Protein AF-A0A8J3DD24-F1 (afdb_monomer_lite)

Foldseek 3Di:
DDDPPDPDADPDQADEDEDADAEDPPPHEHDDAHEHEHEYEYDQDYEDAYHYEYEEYEYEYQEEEYENYADEYPDYEYEYEHAEEYEFEWHDDPNATESEAYQDQEEYEYYYNYEHEYADAEYEHEAAAHEYEYAEEYEDPRYQEYEYEHAYEYAYNYAYEAVNYEYEYAYCYEYEYEDAYPEYAEYEYDHCYAYEYDEPHAPAYAHEYEYYLYEYEAQEEYEYCEYEFAANYEYEFEYQYHHVAAYEDHNYEYEYPEEQNHPAYEYACNFEEDEDQQYEYEYEEYEADFAYEYEPHPDPAAYEYEYNAYDHYDPPHAYEYEQQHFNYEYEHAPADPRVVVRYAYYHDPPDPDDGDYFYYYNNDGDDPPPGPDDPDRPPGPSPDPPPPPVVNVVVVVVVVVVVVVVVVVVVVVVVPPPPPDD

Organism: NCBI:txid424488

Sequence (422 aa):
MISLIGLSTLHAEDFYWKGTSTNINAASSWVGNNKPDFTGSAAENDVWNFNVTGSSPNISSPNIRLAGFYFQPNSGAFNISGNSPLDVYGFTVGSTTYAIYNNTANTQTFSTNGAVKFHGSALTFETGTGKLLFSASTDFTQVQQMVFTGQGNTEFTGNVNVNSVRWQFSNSGVNDVRVAFNSAEELIIDGGSTTTFHQNTSVNNSGTLVTNFSVAHFNSTFNSNKLTVDYGAKVYIGGNASHNGGIDLKCGTLLLKSSNVIGNHNLNAMGGIFNLQGFSEGLNNLSLSVNSMVDFGSGAGANSLNFQGAGAFASGKMLTVMNWTSGDSFQVLNISNSKAQQVRFYGDYGVQGVGFYQAQLNGNTLTPGNFLYATAPDMINCVPVPVPEPSTYIMGGALMIALTCFEWRRRRAQKSSPNVGA

Radius of gyration: 28.45 Å; chains: 1; bounding box: 73×73×81 Å

pLDDT: mean 70.01, std 17.4, range [23.3, 96.75]

Structure (mmCIF, N/CA/C/O backbone):
data_AF-A0A8J3DD24-F1
#
_entry.id   AF-A0A8J3DD24-F1
#
loop_
_atom_site.group_PDB
_atom_site.id
_atom_site.type_symbol
_atom_site.label_atom_id
_atom_site.label_alt_id
_atom_site.label_comp_id
_atom_site.label_asym_id
_atom_site.label_entity_id
_atom_site.label_seq_id
_atom_site.pdbx_PDB_ins_code
_atom_site.Cartn_x
_atom_site.Cartn_y
_atom_site.Cartn_z
_atom_site.occupancy
_atom_site.B_iso_or_equiv
_atom_site.auth_seq_id
_atom_site.auth_comp_id
_atom_site.auth_asym_id
_atom_site.auth_atom_id
_atom_site.pdbx_PDB_model_num
ATOM 1 N N . MET A 1 1 ? 35.863 3.424 -43.444 1.00 28.20 1 MET A N 1
ATOM 2 C CA . MET A 1 1 ? 34.942 4.482 -42.984 1.00 28.20 1 MET A CA 1
ATOM 3 C C . MET A 1 1 ? 34.020 4.804 -44.154 1.00 28.20 1 MET A C 1
ATOM 5 O O . MET A 1 1 ? 34.419 5.544 -45.038 1.00 28.20 1 MET A O 1
ATOM 9 N N . ILE A 1 2 ? 32.861 4.145 -44.247 1.00 23.83 2 ILE A N 1
ATOM 10 C CA . ILE A 1 2 ? 31.839 4.492 -45.246 1.00 23.83 2 ILE A CA 1
ATOM 11 C C . ILE A 1 2 ? 30.869 5.420 -44.524 1.00 23.83 2 ILE A C 1
ATOM 13 O O . ILE A 1 2 ? 30.105 4.982 -43.672 1.00 23.83 2 ILE A O 1
ATOM 17 N N . SER A 1 3 ? 30.979 6.714 -44.803 1.00 23.30 3 SER A N 1
ATOM 18 C CA . SER A 1 3 ? 30.037 7.718 -44.328 1.00 23.30 3 SER A CA 1
ATOM 19 C C . SER A 1 3 ? 28.912 7.811 -45.357 1.00 23.30 3 SER A C 1
ATOM 21 O O . SER A 1 3 ? 29.078 8.462 -46.387 1.00 23.30 3 SER A O 1
ATOM 23 N N . LEU A 1 4 ? 27.794 7.116 -45.131 1.00 28.61 4 LEU A N 1
ATOM 24 C CA . LEU A 1 4 ? 26.551 7.430 -45.837 1.00 28.61 4 LEU A CA 1
ATOM 25 C C . LEU A 1 4 ? 25.877 8.583 -45.082 1.00 28.61 4 LEU A C 1
ATOM 27 O O . LEU A 1 4 ? 25.061 8.370 -44.191 1.00 28.61 4 LEU A O 1
ATOM 31 N N . ILE A 1 5 ? 26.250 9.818 -45.415 1.00 30.28 5 ILE A N 1
ATOM 32 C CA . ILE A 1 5 ? 25.473 11.000 -45.031 1.00 30.28 5 ILE A CA 1
ATOM 33 C C . ILE A 1 5 ? 24.480 11.240 -46.164 1.00 30.28 5 ILE A C 1
ATOM 35 O O . ILE A 1 5 ? 24.806 11.833 -47.188 1.00 30.28 5 ILE A O 1
ATOM 39 N N . GLY A 1 6 ? 23.270 10.726 -45.977 1.00 28.69 6 GLY A N 1
ATOM 40 C CA . GLY A 1 6 ? 22.125 10.982 -46.835 1.00 28.69 6 GLY A CA 1
ATOM 41 C C . GLY A 1 6 ? 20.849 10.814 -46.022 1.00 28.69 6 GLY A C 1
ATOM 42 O O . GLY A 1 6 ? 20.483 9.697 -45.672 1.00 28.69 6 GLY A O 1
ATOM 43 N N . LEU A 1 7 ? 20.179 11.926 -45.709 1.00 34.03 7 LEU A N 1
ATOM 44 C CA . LEU A 1 7 ? 18.786 11.936 -45.261 1.00 34.03 7 LEU A CA 1
ATOM 45 C C . LEU A 1 7 ? 17.915 11.525 -46.455 1.00 34.03 7 LEU A C 1
ATOM 47 O O . LEU A 1 7 ? 17.407 12.372 -47.185 1.00 34.03 7 LEU A O 1
ATOM 51 N N . SER A 1 8 ? 17.789 10.225 -46.697 1.00 33.66 8 SER A N 1
ATOM 52 C CA . SER A 1 8 ? 16.808 9.683 -47.633 1.00 33.66 8 SER A CA 1
ATOM 53 C C . SER A 1 8 ? 15.852 8.779 -46.877 1.00 33.66 8 SER A C 1
ATOM 55 O O . SER A 1 8 ? 16.279 7.794 -46.275 1.00 33.66 8 SER A O 1
ATOM 57 N N . THR A 1 9 ? 14.562 9.100 -46.930 1.00 38.00 9 THR A N 1
ATOM 58 C CA . THR A 1 9 ? 13.482 8.174 -46.591 1.00 38.00 9 THR A CA 1
ATOM 59 C C . THR A 1 9 ? 13.621 6.963 -47.515 1.00 38.00 9 THR A C 1
ATOM 61 O O . THR A 1 9 ? 13.374 7.057 -48.717 1.00 38.00 9 THR A O 1
ATOM 64 N N . LEU A 1 10 ? 14.119 5.847 -46.988 1.00 39.31 10 LEU A N 1
ATOM 65 C CA . LEU A 1 10 ? 14.280 4.608 -47.744 1.00 39.31 10 LEU A CA 1
ATOM 66 C C . LEU A 1 10 ? 12.926 3.896 -47.793 1.00 39.31 10 LEU A C 1
ATOM 68 O O . LEU A 1 10 ? 12.526 3.246 -46.832 1.00 39.31 10 LEU A O 1
ATOM 72 N N . HIS A 1 11 ? 12.225 4.021 -48.919 1.00 36.75 11 HIS A N 1
ATOM 73 C CA . HIS A 1 11 ? 11.136 3.114 -49.270 1.00 36.75 11 HIS A CA 1
ATOM 74 C C . HIS A 1 11 ? 11.765 1.852 -49.867 1.00 36.75 11 HIS A C 1
ATOM 76 O O . HIS A 1 11 ? 12.239 1.878 -51.001 1.00 36.75 11 HIS A O 1
ATOM 82 N N . ALA A 1 12 ? 11.839 0.770 -49.096 1.00 39.16 12 ALA A N 1
ATOM 83 C CA . ALA A 1 12 ? 12.366 -0.503 -49.574 1.00 39.16 12 ALA A CA 1
ATOM 84 C C . ALA A 1 12 ? 11.510 -1.650 -49.044 1.00 39.16 12 ALA A C 1
ATOM 86 O O . ALA A 1 12 ? 11.235 -1.719 -47.846 1.00 39.16 12 ALA A O 1
ATOM 87 N N . GLU A 1 13 ? 11.100 -2.534 -49.950 1.00 32.44 13 GLU A N 1
ATOM 88 C CA . GLU A 1 13 ? 10.242 -3.667 -49.622 1.00 32.44 13 GLU A CA 1
ATOM 89 C C . GLU A 1 13 ? 10.985 -4.815 -48.928 1.00 32.44 13 GLU A C 1
ATOM 91 O O . GLU A 1 13 ? 10.313 -5.578 -48.270 1.00 32.44 13 GLU A O 1
ATOM 96 N N . ASP A 1 14 ? 12.317 -4.899 -48.917 1.00 38.31 14 ASP A N 1
ATOM 97 C CA . ASP A 1 14 ? 13.055 -5.815 -48.028 1.00 38.31 14 ASP A CA 1
ATOM 98 C C . ASP A 1 14 ? 14.509 -5.333 -47.895 1.00 38.31 14 ASP A C 1
ATOM 100 O O . ASP A 1 14 ? 15.280 -5.369 -48.856 1.00 38.31 14 ASP A O 1
ATOM 104 N N . PHE A 1 15 ? 14.909 -4.847 -46.715 1.00 40.25 15 PHE A N 1
ATOM 105 C CA . PHE A 1 15 ? 16.294 -4.445 -46.441 1.00 40.25 15 PHE A CA 1
ATOM 106 C C . PHE A 1 15 ? 16.954 -5.464 -45.509 1.00 40.25 15 PHE A C 1
ATOM 108 O O . PHE A 1 15 ? 16.653 -5.509 -44.319 1.00 40.25 15 PHE A O 1
ATOM 115 N N . TYR A 1 16 ? 17.869 -6.270 -46.050 1.00 37.59 16 TYR A N 1
ATOM 116 C CA . TYR A 1 16 ? 18.683 -7.219 -45.289 1.00 37.59 16 TYR A CA 1
ATOM 117 C C . TYR A 1 16 ? 20.117 -6.687 -45.180 1.00 37.59 16 TYR A C 1
ATOM 119 O O . TYR A 1 16 ? 20.853 -6.663 -46.169 1.00 37.59 16 TYR A O 1
ATOM 127 N N . TRP A 1 17 ? 20.529 -6.244 -43.988 1.00 42.97 17 TRP A N 1
ATOM 128 C CA . TRP A 1 17 ? 21.907 -5.811 -43.735 1.00 42.97 17 TRP A CA 1
ATOM 129 C C . TRP A 1 17 ? 22.674 -6.879 -42.958 1.00 42.97 17 TRP A C 1
ATOM 131 O O . TRP A 1 17 ? 22.279 -7.257 -41.858 1.00 42.97 17 TRP A O 1
ATOM 141 N N . LYS A 1 18 ? 23.796 -7.338 -43.523 1.00 36.56 18 LYS A N 1
ATOM 142 C CA . LYS A 1 18 ? 24.740 -8.268 -42.893 1.00 36.56 18 LYS A CA 1
ATOM 143 C C . LYS A 1 18 ? 26.146 -7.686 -43.032 1.00 36.56 18 LYS A C 1
ATOM 145 O O . LYS A 1 18 ? 26.786 -7.859 -44.065 1.00 36.56 18 LYS A O 1
ATOM 150 N N . GLY A 1 19 ? 26.611 -6.953 -42.022 1.00 38.56 19 GLY A N 1
ATOM 151 C CA . GLY A 1 19 ? 27.946 -6.351 -42.017 1.00 38.56 19 GLY A CA 1
ATOM 152 C C . GLY A 1 19 ? 28.692 -6.555 -40.698 1.00 38.56 19 GLY A C 1
ATOM 153 O O . GLY A 1 19 ? 28.092 -6.774 -39.650 1.00 38.56 19 GLY A O 1
ATOM 154 N N . THR A 1 20 ? 30.023 -6.499 -40.771 1.00 36.97 20 THR A N 1
ATOM 155 C CA . THR A 1 20 ? 30.972 -6.705 -39.658 1.00 36.97 20 THR A CA 1
ATOM 156 C C . THR A 1 20 ? 31.676 -5.402 -39.239 1.00 36.97 20 THR A C 1
ATOM 158 O O . THR A 1 20 ? 32.791 -5.440 -38.722 1.00 36.97 20 THR A O 1
ATOM 161 N N . SER A 1 21 ? 31.105 -4.229 -39.548 1.00 38.44 21 SER A N 1
ATOM 162 C CA . SER A 1 21 ? 31.790 -2.940 -39.369 1.00 38.44 21 SER A CA 1
ATOM 163 C C . SER A 1 21 ? 31.543 -2.304 -38.002 1.00 38.44 21 SER A C 1
ATOM 165 O O . SER A 1 21 ? 30.398 -2.090 -37.618 1.00 38.44 21 SER A O 1
ATOM 167 N N . THR A 1 22 ? 32.635 -1.887 -37.367 1.00 35.34 22 THR A N 1
ATOM 168 C CA . THR A 1 22 ? 32.770 -1.387 -35.990 1.00 35.34 22 THR A CA 1
ATOM 169 C C . THR A 1 22 ? 32.316 0.061 -35.750 1.00 35.34 22 THR A C 1
ATOM 171 O O . THR A 1 22 ? 32.959 0.767 -34.981 1.00 35.34 22 THR A O 1
ATOM 174 N N . ASN A 1 23 ? 31.301 0.552 -36.473 1.00 34.84 23 ASN A N 1
ATOM 175 C CA . ASN A 1 23 ? 30.596 1.817 -36.197 1.00 34.84 23 ASN A CA 1
ATOM 176 C C . ASN A 1 23 ? 29.505 2.040 -37.258 1.00 34.84 23 ASN A C 1
ATOM 178 O O . ASN A 1 23 ? 29.805 2.479 -38.372 1.00 34.84 23 ASN A O 1
ATOM 182 N N . ILE A 1 24 ? 28.239 1.786 -36.921 1.00 39.25 24 ILE A N 1
ATOM 183 C CA . ILE A 1 24 ? 27.094 2.181 -37.752 1.00 39.25 24 ILE A CA 1
ATOM 184 C C . ILE A 1 24 ? 26.424 3.392 -37.100 1.00 39.25 24 ILE A C 1
ATOM 186 O O . ILE A 1 24 ? 25.471 3.262 -36.343 1.00 39.25 24 ILE A O 1
ATOM 190 N N . ASN A 1 25 ? 26.888 4.596 -37.434 1.00 35.34 25 ASN A N 1
ATOM 191 C CA . ASN A 1 25 ? 26.102 5.817 -37.225 1.00 35.34 25 ASN A CA 1
ATOM 192 C C . ASN A 1 25 ? 25.052 5.932 -38.343 1.00 35.34 25 ASN A C 1
ATOM 194 O O . ASN A 1 25 ? 25.103 6.842 -39.168 1.00 35.34 25 ASN A O 1
ATOM 198 N N . ALA A 1 26 ? 24.126 4.976 -38.431 1.00 39.88 26 ALA A N 1
ATOM 199 C CA . ALA A 1 26 ? 22.987 5.098 -39.332 1.00 39.88 26 ALA A CA 1
ATOM 200 C C . ALA A 1 26 ? 21.874 5.837 -38.590 1.00 39.88 26 ALA A C 1
ATOM 202 O O . ALA A 1 26 ? 21.059 5.229 -37.913 1.00 39.88 26 ALA A O 1
ATOM 203 N N . ALA A 1 27 ? 21.813 7.161 -38.732 1.00 36.19 27 ALA A N 1
ATOM 204 C CA . ALA A 1 27 ? 20.566 7.889 -38.505 1.00 36.19 27 ALA A CA 1
ATOM 205 C C . ALA A 1 27 ? 19.592 7.562 -39.657 1.00 36.19 27 ALA A C 1
ATOM 207 O O . ALA A 1 27 ? 19.326 8.397 -40.517 1.00 36.19 27 ALA A O 1
ATOM 208 N N . SER A 1 28 ? 19.134 6.313 -39.738 1.00 43.53 28 SER A N 1
ATOM 209 C CA . SER A 1 28 ? 18.179 5.852 -40.741 1.00 43.53 28 SER A CA 1
ATOM 210 C C . SER A 1 28 ? 16.786 5.833 -40.129 1.00 43.53 28 SER A C 1
ATOM 212 O O . SER A 1 28 ? 16.524 5.064 -39.207 1.00 43.53 28 SER A O 1
ATOM 214 N N . SER A 1 29 ? 15.898 6.678 -40.650 1.00 39.59 29 SER A N 1
ATOM 215 C CA . SER A 1 29 ? 14.458 6.557 -40.428 1.00 39.59 29 SER A CA 1
ATOM 216 C C . SER A 1 29 ? 13.929 5.479 -41.368 1.00 39.59 29 SER A C 1
ATOM 218 O O . SER A 1 29 ? 14.081 5.606 -42.587 1.00 39.59 29 SER A O 1
ATOM 220 N N . TRP A 1 30 ? 13.356 4.410 -40.817 1.00 46.19 30 TRP A N 1
ATOM 221 C CA . TRP A 1 30 ? 12.675 3.397 -41.620 1.00 46.19 30 TRP A CA 1
ATOM 222 C C . TRP A 1 30 ? 11.162 3.625 -41.569 1.00 46.19 30 TRP A C 1
ATOM 224 O O . TRP A 1 30 ? 10.576 3.702 -40.486 1.00 46.19 30 TRP A O 1
ATOM 234 N N . VAL A 1 31 ? 10.550 3.735 -42.752 1.00 45.56 31 VAL A N 1
ATOM 235 C CA . VAL A 1 31 ? 9.108 3.914 -42.959 1.00 45.56 31 VAL A CA 1
ATOM 236 C C . VAL A 1 31 ? 8.641 2.831 -43.937 1.00 45.56 31 VAL A C 1
ATOM 238 O O . VAL A 1 31 ? 8.856 2.957 -45.143 1.00 45.56 31 VAL A O 1
ATOM 241 N N . GLY A 1 32 ? 8.022 1.755 -43.443 1.00 42.69 32 GLY A N 1
ATOM 242 C CA . GLY A 1 32 ? 7.553 0.653 -44.294 1.00 42.69 32 GLY A CA 1
ATOM 243 C C . GLY A 1 32 ? 6.557 -0.300 -43.622 1.00 42.69 32 GLY A C 1
ATOM 244 O O . GLY A 1 32 ? 6.388 -0.295 -42.405 1.00 42.69 32 GLY A O 1
ATOM 245 N N . ASN A 1 33 ? 5.881 -1.124 -44.430 1.00 43.06 33 ASN A N 1
ATOM 246 C CA . ASN A 1 33 ? 4.908 -2.139 -43.981 1.00 43.06 33 ASN A CA 1
ATOM 247 C C . ASN A 1 33 ? 5.494 -3.566 -43.909 1.00 43.06 33 ASN A C 1
ATOM 249 O O . ASN A 1 33 ? 4.760 -4.505 -43.612 1.00 43.06 33 ASN A O 1
ATOM 253 N N . ASN A 1 34 ? 6.787 -3.739 -44.204 1.00 47.38 34 ASN A N 1
ATOM 254 C CA . ASN A 1 34 ? 7.455 -5.045 -44.245 1.00 47.38 34 ASN A CA 1
ATOM 255 C C . ASN A 1 34 ? 8.400 -5.207 -43.056 1.00 47.38 34 ASN A C 1
ATOM 257 O O . ASN A 1 34 ? 8.949 -4.237 -42.571 1.00 47.38 34 ASN A O 1
ATOM 261 N N . LYS A 1 35 ? 8.587 -6.422 -42.549 1.00 51.16 35 LYS A N 1
ATOM 262 C CA . LYS A 1 35 ? 9.313 -6.697 -41.302 1.00 51.16 35 LYS A CA 1
ATOM 263 C C . LYS A 1 35 ? 10.835 -6.459 -41.456 1.00 51.16 35 LYS A C 1
ATOM 265 O O . LYS A 1 35 ? 11.474 -7.265 -42.130 1.00 51.16 35 LYS A O 1
ATOM 270 N N . PRO A 1 36 ? 11.465 -5.434 -40.843 1.00 50.38 36 PRO A N 1
ATOM 271 C CA . PRO A 1 36 ? 12.918 -5.311 -40.908 1.00 50.38 36 PRO A CA 1
ATOM 272 C C . PRO A 1 36 ? 13.568 -6.268 -39.893 1.00 50.38 36 PRO A C 1
ATOM 274 O O . PRO A 1 36 ? 13.378 -6.129 -38.682 1.00 50.38 36 PRO A O 1
ATOM 277 N N . ASP A 1 37 ? 14.339 -7.240 -40.388 1.00 52.22 37 ASP A N 1
ATOM 278 C CA . ASP A 1 37 ? 15.170 -8.129 -39.568 1.00 52.22 37 ASP A CA 1
ATOM 279 C C . ASP A 1 37 ? 16.627 -7.629 -39.604 1.00 52.22 37 ASP A C 1
ATOM 281 O O . ASP A 1 37 ? 17.313 -7.715 -40.626 1.00 52.22 37 ASP A O 1
ATOM 285 N N . PHE A 1 38 ? 17.119 -7.106 -38.477 1.00 59.53 38 PHE A N 1
ATOM 286 C CA . PHE A 1 38 ? 18.511 -6.665 -38.342 1.00 59.53 38 PHE A CA 1
ATOM 287 C C . PHE A 1 38 ? 19.344 -7.776 -37.690 1.00 59.53 38 PHE A C 1
ATOM 289 O O . PHE A 1 38 ? 19.198 -8.050 -36.496 1.00 59.53 38 PHE A O 1
ATOM 296 N N . THR A 1 39 ? 20.234 -8.408 -38.465 1.00 52.28 39 THR A N 1
ATOM 297 C CA . THR A 1 39 ? 21.155 -9.451 -37.978 1.00 52.28 39 THR A CA 1
ATOM 298 C C . THR A 1 39 ? 22.609 -9.082 -38.267 1.00 52.28 39 THR A C 1
ATOM 300 O O . THR A 1 39 ? 23.003 -8.981 -39.428 1.00 52.28 39 THR A O 1
ATOM 303 N N . GLY A 1 40 ? 23.436 -8.922 -37.233 1.00 51.09 40 GLY A N 1
ATOM 304 C CA . GLY A 1 40 ? 24.856 -8.583 -37.388 1.00 51.09 40 GLY A CA 1
ATOM 305 C C . GLY A 1 40 ? 25.701 -9.023 -36.194 1.00 51.09 40 GLY A C 1
ATOM 306 O O . GLY A 1 40 ? 25.163 -9.292 -35.126 1.00 51.09 40 GLY A O 1
ATOM 307 N N . SER A 1 41 ? 27.024 -9.115 -36.370 1.00 42.69 41 SER A N 1
ATOM 308 C CA . SER A 1 41 ? 27.968 -9.245 -35.252 1.00 42.69 41 SER A CA 1
ATOM 309 C C . SER A 1 41 ? 28.577 -7.873 -34.971 1.00 42.69 41 SER A C 1
ATOM 311 O O . SER A 1 41 ? 29.442 -7.421 -35.723 1.00 42.69 41 SER A O 1
ATOM 313 N N . ALA A 1 42 ? 28.115 -7.201 -33.920 1.00 46.56 42 ALA A N 1
ATOM 314 C CA . ALA A 1 42 ? 28.725 -5.958 -33.463 1.00 46.56 42 ALA A CA 1
ATOM 315 C C . ALA A 1 42 ? 29.984 -6.245 -32.630 1.00 46.56 42 ALA A C 1
ATOM 317 O O . ALA A 1 42 ? 30.016 -7.198 -31.841 1.00 46.56 42 ALA A O 1
ATOM 318 N N . ALA A 1 43 ? 31.015 -5.412 -32.781 1.00 51.28 43 ALA A N 1
ATOM 319 C CA . ALA A 1 43 ? 32.114 -5.383 -31.816 1.00 51.28 43 ALA A CA 1
ATOM 320 C C . ALA A 1 43 ? 31.621 -4.756 -30.495 1.00 51.28 43 ALA A C 1
ATOM 322 O O . ALA A 1 43 ? 30.610 -4.058 -30.484 1.00 51.28 43 ALA A O 1
ATOM 323 N N . GLU A 1 44 ? 32.326 -4.974 -29.377 1.00 43.00 44 GLU A N 1
ATOM 324 C CA . GLU A 1 44 ? 31.919 -4.576 -28.007 1.00 43.00 44 GLU A CA 1
ATOM 325 C C . GLU A 1 44 ? 31.610 -3.072 -27.782 1.00 43.00 44 GLU A C 1
ATOM 327 O O . GLU A 1 44 ? 31.252 -2.688 -26.672 1.00 43.00 44 GLU A O 1
ATOM 332 N N . ASN A 1 45 ? 31.705 -2.207 -28.800 1.00 49.44 45 ASN A N 1
ATOM 333 C CA . ASN A 1 45 ? 31.530 -0.756 -28.679 1.00 49.44 45 ASN A CA 1
ATOM 334 C C . ASN A 1 45 ? 30.614 -0.103 -29.729 1.00 49.44 45 ASN A C 1
ATOM 336 O O . ASN A 1 45 ? 30.558 1.125 -29.778 1.00 49.44 45 ASN A O 1
ATOM 340 N N . ASP A 1 46 ? 29.881 -0.868 -30.539 1.00 52.91 46 ASP A N 1
ATOM 341 C CA . ASP A 1 46 ? 28.999 -0.268 -31.547 1.00 52.91 46 ASP A CA 1
ATOM 342 C C . ASP A 1 46 ? 27.704 0.257 -30.907 1.00 52.91 46 ASP A C 1
ATOM 344 O O . ASP A 1 46 ? 26.970 -0.501 -30.274 1.00 52.91 46 ASP A O 1
ATOM 348 N N . VAL A 1 47 ? 27.403 1.547 -31.096 1.00 54.12 47 VAL A N 1
ATOM 349 C CA . VAL A 1 47 ? 26.144 2.180 -30.663 1.00 54.12 47 VAL A CA 1
ATOM 350 C C . VAL A 1 47 ? 25.192 2.273 -31.846 1.00 54.12 47 VAL A C 1
ATOM 352 O O . VAL A 1 47 ? 25.546 2.826 -32.886 1.00 54.12 47 VAL A O 1
ATOM 355 N N . TRP A 1 48 ? 23.988 1.728 -31.685 1.00 56.66 48 TRP A N 1
ATOM 356 C CA . TRP A 1 48 ? 22.976 1.685 -32.734 1.00 56.66 48 TRP A CA 1
ATOM 357 C C . TRP A 1 48 ? 21.855 2.676 -32.384 1.00 56.66 48 TRP A C 1
ATOM 359 O O . TRP A 1 48 ? 21.179 2.505 -31.369 1.00 56.66 48 TRP A O 1
ATOM 369 N N . ASN A 1 49 ? 21.668 3.708 -33.217 1.00 55.81 49 ASN A N 1
ATOM 370 C CA . ASN A 1 49 ? 20.560 4.662 -33.111 1.00 55.81 49 ASN A CA 1
ATOM 371 C C . ASN A 1 49 ? 19.511 4.315 -34.171 1.00 55.81 49 ASN A C 1
ATOM 373 O O . ASN A 1 49 ? 19.807 4.405 -35.359 1.00 55.81 49 ASN A O 1
ATOM 377 N N . PHE A 1 50 ? 18.287 3.969 -33.773 1.00 57.03 50 PHE A N 1
ATOM 378 C CA . PHE A 1 50 ? 17.208 3.722 -34.732 1.00 57.03 50 PHE A CA 1
ATOM 379 C C . PHE A 1 50 ? 15.985 4.576 -34.453 1.00 57.03 50 PHE A C 1
ATOM 381 O O . PHE A 1 50 ? 15.564 4.729 -33.308 1.00 57.03 50 PHE A O 1
ATOM 388 N N . ASN A 1 51 ? 15.378 5.050 -35.538 1.00 54.09 51 ASN A N 1
ATOM 389 C CA . ASN A 1 51 ? 14.011 5.535 -35.539 1.00 54.09 51 ASN A CA 1
ATOM 390 C C . ASN A 1 51 ? 13.207 4.636 -36.486 1.00 54.09 51 ASN A C 1
ATOM 392 O O . ASN A 1 51 ? 13.404 4.683 -37.704 1.00 54.09 51 ASN A O 1
ATOM 396 N N . VAL A 1 52 ? 12.376 3.755 -35.929 1.00 55.16 52 VAL A N 1
ATOM 397 C CA . VAL A 1 52 ? 11.618 2.775 -36.719 1.00 55.16 52 VAL A CA 1
ATOM 398 C C . VAL A 1 52 ? 10.128 3.069 -36.592 1.00 55.16 52 VAL A C 1
ATOM 400 O O . VAL A 1 52 ? 9.543 2.951 -35.514 1.00 55.16 52 VAL A O 1
ATOM 403 N N . THR A 1 53 ? 9.517 3.425 -37.721 1.00 52.09 53 THR A N 1
ATOM 404 C CA . THR A 1 53 ? 8.073 3.646 -37.864 1.00 52.09 53 THR A CA 1
ATOM 405 C C . THR A 1 53 ? 7.508 2.623 -38.852 1.00 52.09 53 THR A C 1
ATOM 407 O O . THR A 1 53 ? 7.808 2.674 -40.042 1.00 52.09 53 THR A O 1
ATOM 410 N N . GLY A 1 54 ? 6.722 1.654 -38.373 1.00 53.16 54 GLY A N 1
ATOM 411 C CA . GLY A 1 54 ? 6.142 0.591 -39.211 1.00 53.16 54 GLY A CA 1
ATOM 412 C C . GLY A 1 54 ? 5.962 -0.741 -38.473 1.00 53.16 54 GLY A C 1
ATOM 413 O O . GLY A 1 54 ? 5.791 -0.739 -37.254 1.00 53.16 54 GLY A O 1
ATOM 414 N N . SER A 1 55 ? 5.930 -1.870 -39.191 1.00 54.12 55 SER A N 1
ATOM 415 C CA . SER A 1 55 ? 5.519 -3.173 -38.633 1.00 54.12 55 SER A CA 1
ATOM 416 C C . SER A 1 55 ? 6.668 -4.071 -38.134 1.00 54.12 55 SER A C 1
ATOM 418 O O . SER A 1 55 ? 7.584 -4.393 -38.886 1.00 54.12 55 SER A O 1
ATOM 420 N N . SER A 1 56 ? 6.551 -4.550 -36.889 1.00 59.62 56 SER A N 1
ATOM 421 C CA . SER A 1 56 ? 7.248 -5.710 -36.285 1.00 59.62 56 SER A CA 1
ATOM 422 C C . SER A 1 56 ? 8.766 -5.929 -36.504 1.00 59.62 56 SER A C 1
ATOM 424 O O . SER A 1 56 ? 9.160 -6.985 -36.997 1.00 59.62 56 SER A O 1
ATOM 426 N N . PRO A 1 57 ? 9.675 -5.038 -36.073 1.00 61.78 57 PRO A N 1
ATOM 427 C CA . PRO A 1 57 ? 11.111 -5.310 -36.160 1.00 61.78 57 PRO A CA 1
ATOM 428 C C . PRO A 1 57 ? 11.538 -6.474 -35.254 1.00 61.78 57 PRO A C 1
ATOM 430 O O . PRO A 1 57 ? 11.042 -6.616 -34.130 1.00 61.78 57 PRO A O 1
ATOM 433 N N . ASN A 1 58 ? 12.518 -7.256 -35.710 1.00 61.81 58 ASN A N 1
ATOM 434 C CA . ASN A 1 58 ? 13.273 -8.170 -34.853 1.00 61.81 58 ASN A CA 1
ATOM 435 C C . ASN A 1 58 ? 14.760 -7.805 -34.915 1.00 61.81 58 ASN A C 1
ATOM 437 O O . ASN A 1 58 ? 15.344 -7.728 -36.000 1.00 61.81 58 ASN A O 1
ATOM 441 N N . ILE A 1 59 ? 15.377 -7.577 -33.757 1.00 65.25 59 ILE A N 1
ATOM 442 C CA . ILE A 1 59 ? 16.812 -7.288 -33.658 1.00 65.25 59 ILE A CA 1
ATOM 443 C C . ILE A 1 59 ? 17.485 -8.476 -32.974 1.00 65.25 59 ILE A C 1
ATOM 445 O O . ILE A 1 59 ? 17.129 -8.828 -31.845 1.00 65.25 59 ILE A O 1
ATOM 449 N N . SER A 1 60 ? 18.460 -9.087 -33.657 1.00 60.53 60 SER A N 1
ATOM 450 C CA . SER A 1 60 ? 19.267 -10.173 -33.098 1.00 60.53 60 SER A CA 1
ATOM 451 C C . SER A 1 60 ? 20.760 -9.984 -33.359 1.00 60.53 60 SER A C 1
ATOM 453 O O . SER A 1 60 ? 21.213 -9.966 -34.504 1.00 60.53 60 SER A O 1
ATOM 455 N N . SER A 1 61 ? 21.539 -9.845 -32.286 1.00 61.38 61 SER A N 1
ATOM 456 C CA . SER A 1 61 ? 23.004 -9.749 -32.324 1.00 61.38 61 SER A CA 1
ATOM 457 C C . SER A 1 61 ? 23.599 -10.314 -31.028 1.00 61.38 61 SER A C 1
ATOM 459 O O . SER A 1 61 ? 22.940 -10.265 -29.985 1.00 61.38 61 SER A O 1
ATOM 461 N N . PRO A 1 62 ? 24.825 -10.877 -31.064 1.00 50.81 62 PRO A N 1
ATOM 462 C CA . PRO A 1 62 ? 25.530 -11.285 -29.859 1.00 50.81 62 PRO A CA 1
ATOM 463 C C . PRO A 1 62 ? 25.692 -10.103 -28.899 1.00 50.81 62 PRO A C 1
ATOM 465 O O . PRO A 1 62 ? 25.236 -10.221 -27.777 1.00 50.81 62 PRO A O 1
ATOM 468 N N . ASN A 1 63 ? 26.205 -8.948 -29.338 1.00 61.50 63 ASN A N 1
ATOM 469 C CA . ASN A 1 63 ? 26.369 -7.753 -28.498 1.00 61.50 63 ASN A CA 1
ATOM 470 C C . ASN A 1 63 ? 25.508 -6.608 -29.044 1.00 61.50 63 ASN A C 1
ATOM 472 O O . ASN A 1 63 ? 25.596 -6.296 -30.232 1.00 61.50 63 ASN A O 1
ATOM 476 N N . ILE A 1 64 ? 24.671 -5.980 -28.216 1.00 64.06 64 ILE A N 1
ATOM 477 C CA . ILE A 1 64 ? 23.835 -4.848 -28.642 1.00 64.06 64 ILE A CA 1
ATOM 478 C C . ILE A 1 64 ? 23.976 -3.714 -27.626 1.00 64.06 64 ILE A C 1
ATOM 480 O O . ILE A 1 64 ? 23.720 -3.910 -26.439 1.00 64.06 64 ILE A O 1
ATOM 484 N N . ARG A 1 65 ? 24.320 -2.513 -28.107 1.00 64.75 65 ARG A N 1
ATOM 485 C CA . ARG A 1 65 ? 24.105 -1.259 -27.377 1.00 64.75 65 ARG A CA 1
ATOM 486 C C . ARG A 1 65 ? 23.128 -0.386 -28.152 1.00 64.75 65 ARG A C 1
ATOM 488 O O . ARG A 1 65 ? 23.416 0.024 -29.278 1.00 64.75 65 ARG A O 1
ATOM 495 N N . LEU A 1 66 ? 21.980 -0.101 -27.551 1.00 65.19 66 LEU A N 1
ATOM 496 C CA . LEU A 1 66 ? 20.967 0.789 -28.110 1.00 65.19 66 LEU A CA 1
ATOM 497 C C . LEU A 1 66 ? 21.067 2.142 -27.413 1.00 65.19 66 LEU A C 1
ATOM 499 O O . LEU A 1 66 ? 20.910 2.216 -26.197 1.00 65.19 66 LEU A O 1
ATOM 503 N N . ALA A 1 67 ? 21.293 3.208 -28.172 1.00 58.19 67 ALA A N 1
ATOM 504 C CA . ALA A 1 67 ? 21.109 4.574 -27.690 1.00 58.19 67 ALA A CA 1
ATOM 505 C C . ALA A 1 67 ? 20.102 5.280 -28.599 1.00 58.19 67 ALA A C 1
ATOM 507 O O . ALA A 1 67 ? 19.962 4.922 -29.764 1.00 58.19 67 ALA A O 1
ATOM 508 N N . GLY A 1 68 ? 19.352 6.256 -28.084 1.00 51.53 68 GLY A N 1
ATOM 509 C CA . GLY A 1 68 ? 18.529 7.086 -28.971 1.00 51.53 68 GLY A CA 1
ATOM 510 C C . GLY A 1 68 ? 17.361 6.356 -29.662 1.00 51.53 68 GLY A C 1
ATOM 511 O O . GLY A 1 68 ? 16.988 6.758 -30.760 1.00 51.53 68 GLY A O 1
ATOM 512 N N . PHE A 1 69 ? 16.824 5.270 -29.090 1.00 55.88 69 PHE A N 1
ATOM 513 C CA . PHE A 1 69 ? 15.898 4.365 -29.787 1.00 55.88 69 PHE A CA 1
ATOM 514 C C . PHE A 1 69 ? 14.422 4.785 -29.673 1.00 55.88 69 PHE A C 1
ATOM 516 O O . PHE A 1 69 ? 13.765 4.434 -28.699 1.00 55.88 69 PHE A O 1
ATOM 523 N N . TYR A 1 70 ? 13.867 5.469 -30.681 1.00 54.53 70 TYR A N 1
ATOM 524 C CA . TYR A 1 70 ? 12.421 5.732 -30.762 1.00 54.53 70 TYR A CA 1
ATOM 525 C C . TYR A 1 70 ? 11.730 4.657 -31.602 1.00 54.53 70 TYR A C 1
ATOM 527 O O . TYR A 1 70 ? 12.036 4.481 -32.785 1.00 54.53 70 TYR A O 1
ATOM 535 N N . PHE A 1 71 ? 10.773 3.955 -30.994 1.00 56.72 71 PHE A N 1
ATOM 536 C CA . PHE A 1 71 ? 9.929 2.997 -31.693 1.00 56.72 71 PHE A CA 1
ATOM 537 C C . PHE A 1 71 ? 8.468 3.409 -31.584 1.00 56.72 71 PHE A C 1
ATOM 539 O O . PHE A 1 71 ? 7.953 3.602 -30.488 1.00 56.72 71 PHE A O 1
ATOM 546 N N . GLN A 1 72 ? 7.798 3.536 -32.725 1.00 57.84 72 GLN A N 1
ATOM 547 C CA . GLN A 1 72 ? 6.357 3.751 -32.788 1.00 57.84 72 GLN A CA 1
ATOM 548 C C . GLN A 1 72 ? 5.783 2.708 -33.754 1.00 57.84 72 GLN A C 1
ATOM 550 O O . GLN A 1 72 ? 5.682 2.967 -34.957 1.00 57.84 72 GLN A O 1
ATOM 555 N N . PRO A 1 73 ? 5.476 1.487 -33.270 1.00 52.38 73 PRO A N 1
ATOM 556 C CA . PRO A 1 73 ? 4.852 0.488 -34.119 1.00 52.38 73 PRO A CA 1
ATOM 557 C C . PRO A 1 73 ? 3.472 0.996 -34.518 1.00 52.38 73 PRO A C 1
ATOM 559 O O . PRO A 1 73 ? 2.695 1.407 -33.663 1.00 52.38 73 PRO A O 1
ATOM 562 N N . ASN A 1 74 ? 3.141 0.921 -35.804 1.00 54.91 74 ASN A N 1
ATOM 563 C CA . ASN A 1 74 ? 1.763 1.135 -36.261 1.00 54.91 74 ASN A CA 1
ATOM 564 C C . ASN A 1 74 ? 0.970 -0.188 -36.229 1.00 54.91 74 ASN A C 1
ATOM 566 O O . ASN A 1 74 ? -0.258 -0.184 -36.205 1.00 54.91 74 ASN A O 1
ATOM 570 N N . SER A 1 75 ? 1.673 -1.330 -36.219 1.00 55.19 75 SER A N 1
ATOM 571 C CA . SER A 1 75 ? 1.139 -2.686 -36.034 1.00 55.19 75 SER A CA 1
ATOM 572 C C . SER A 1 75 ? 2.264 -3.680 -35.676 1.00 55.19 75 SER A C 1
ATOM 574 O O . SER A 1 75 ? 3.421 -3.470 -36.038 1.00 55.19 75 SER A O 1
ATOM 576 N N . GLY A 1 76 ? 1.933 -4.766 -34.967 1.00 57.41 76 GLY A N 1
ATOM 577 C CA . GLY A 1 76 ? 2.839 -5.891 -34.704 1.00 57.41 76 GLY A CA 1
ATOM 578 C C . GLY A 1 76 ? 3.740 -5.805 -33.453 1.00 57.41 76 GLY A C 1
ATOM 579 O O . GLY A 1 76 ? 3.934 -4.749 -32.855 1.00 57.41 76 GLY A O 1
ATOM 580 N N . ALA A 1 77 ? 4.262 -6.963 -33.027 1.00 63.12 77 ALA A N 1
ATOM 581 C CA . ALA A 1 77 ? 5.185 -7.132 -31.897 1.00 63.12 77 ALA A CA 1
ATOM 582 C C . ALA A 1 77 ? 6.626 -6.723 -32.248 1.00 63.12 77 ALA A C 1
ATOM 584 O O . ALA A 1 77 ? 7.067 -6.964 -33.371 1.00 63.12 77 ALA A O 1
ATOM 585 N N . PHE A 1 78 ? 7.362 -6.174 -31.280 1.00 67.56 78 PHE A N 1
ATOM 586 C CA . PHE A 1 78 ? 8.795 -5.878 -31.387 1.00 67.56 78 PHE A CA 1
ATOM 587 C C . PHE A 1 78 ? 9.584 -6.806 -30.472 1.00 67.56 78 PHE A C 1
ATOM 589 O O . PHE A 1 78 ? 9.279 -6.902 -29.284 1.00 67.56 78 PHE A O 1
ATOM 596 N N . ASN A 1 79 ? 10.585 -7.486 -31.023 1.00 67.00 79 ASN A N 1
ATOM 597 C CA . ASN A 1 79 ? 11.394 -8.434 -30.268 1.00 67.00 79 ASN A CA 1
ATOM 598 C C . ASN A 1 79 ? 12.875 -8.056 -30.367 1.00 67.00 79 ASN A C 1
ATOM 600 O O . ASN A 1 79 ? 13.411 -7.879 -31.462 1.00 67.00 79 ASN A O 1
ATOM 604 N N . ILE A 1 80 ? 13.540 -7.964 -29.217 1.00 68.19 80 ILE A N 1
ATOM 605 C CA . ILE A 1 80 ? 15.001 -7.917 -29.131 1.00 68.19 80 ILE A CA 1
ATOM 606 C C . ILE A 1 80 ? 15.467 -9.216 -28.484 1.00 68.19 80 ILE A C 1
ATOM 608 O O . ILE A 1 80 ? 15.035 -9.566 -27.383 1.00 68.19 80 ILE A O 1
ATOM 612 N N . SER A 1 81 ? 16.364 -9.927 -29.167 1.00 68.62 81 SER A N 1
ATOM 613 C CA . SER A 1 81 ? 16.973 -11.159 -28.660 1.00 68.62 81 SER A CA 1
ATOM 614 C C . SER A 1 81 ? 18.477 -11.195 -28.910 1.00 68.62 81 SER A C 1
ATOM 616 O O . SER A 1 81 ? 18.972 -10.569 -29.841 1.00 68.62 81 SER A O 1
ATOM 618 N N . GLY A 1 82 ? 19.236 -11.916 -28.088 1.00 62.81 82 GLY A N 1
ATOM 619 C CA . GLY A 1 82 ? 20.696 -11.930 -28.215 1.00 62.81 82 GLY A CA 1
ATOM 620 C C . GLY A 1 82 ? 21.388 -12.882 -27.249 1.00 62.81 82 GLY A C 1
ATOM 621 O O . GLY A 1 82 ? 20.812 -13.284 -26.239 1.00 62.81 82 GLY A O 1
ATOM 622 N N . ASN A 1 83 ? 22.633 -13.248 -27.560 1.00 62.75 83 ASN A N 1
ATOM 623 C CA . ASN A 1 83 ? 23.410 -14.200 -26.758 1.00 62.75 83 ASN A CA 1
ATOM 624 C C . ASN A 1 83 ? 24.305 -13.542 -25.691 1.00 62.75 83 ASN A C 1
ATOM 626 O O . ASN A 1 83 ? 24.811 -14.262 -24.833 1.00 62.75 83 ASN A O 1
ATOM 630 N N . SER A 1 84 ? 24.469 -12.217 -25.701 1.00 63.88 84 SER A N 1
ATOM 631 C CA . SER A 1 84 ? 25.231 -11.468 -24.690 1.00 63.88 84 SER A CA 1
ATOM 632 C C . SER A 1 84 ? 24.356 -10.395 -24.013 1.00 63.88 84 SER A C 1
ATOM 634 O O . SER A 1 84 ? 23.169 -10.281 -24.336 1.00 63.88 84 SER A O 1
ATOM 636 N N . PRO A 1 85 ? 24.891 -9.637 -23.030 1.00 69.00 85 PRO A N 1
ATOM 637 C CA . PRO A 1 85 ? 24.179 -8.517 -22.419 1.00 69.00 85 PRO A CA 1
ATOM 638 C C . PRO A 1 85 ? 23.757 -7.447 -23.439 1.00 69.00 85 PRO A C 1
ATOM 640 O O . PRO A 1 85 ? 24.461 -7.201 -24.420 1.00 69.00 85 PRO A O 1
ATOM 643 N N . LEU A 1 86 ? 22.618 -6.808 -23.176 1.00 70.19 86 LEU A N 1
ATOM 644 C CA . LEU A 1 86 ? 22.070 -5.694 -23.957 1.00 70.19 86 LEU A CA 1
ATOM 645 C C . LEU A 1 86 ? 22.160 -4.421 -23.116 1.00 70.19 86 LEU A C 1
ATOM 647 O O . LEU A 1 86 ? 21.535 -4.375 -22.062 1.00 70.19 86 LEU A O 1
ATOM 651 N N . ASP A 1 87 ? 22.871 -3.394 -23.581 1.00 67.44 87 ASP A N 1
ATOM 652 C CA . ASP A 1 87 ? 22.861 -2.078 -22.927 1.00 67.44 87 ASP A CA 1
ATOM 653 C C . ASP A 1 87 ? 21.841 -1.162 -23.631 1.00 67.44 87 ASP A C 1
ATOM 655 O O . ASP A 1 87 ? 21.904 -0.969 -24.848 1.00 67.44 87 ASP A O 1
ATOM 659 N N . VAL A 1 88 ? 20.903 -0.582 -22.880 1.00 70.75 88 VAL A N 1
ATOM 660 C CA . VAL A 1 88 ? 19.872 0.344 -23.375 1.00 70.75 88 VAL A CA 1
ATOM 661 C C . VAL A 1 88 ? 20.031 1.705 -22.702 1.00 70.75 88 VAL A C 1
ATOM 663 O O . VAL A 1 88 ? 19.882 1.846 -21.488 1.00 70.75 88 VAL A O 1
ATOM 666 N N . TYR A 1 89 ? 20.295 2.730 -23.505 1.00 69.75 89 TYR A N 1
ATOM 667 C CA . TYR A 1 89 ? 20.379 4.122 -23.080 1.00 69.75 89 TYR A CA 1
ATOM 668 C C . TYR A 1 89 ? 19.099 4.857 -23.479 1.00 69.75 89 TYR A C 1
ATOM 670 O O . TYR A 1 89 ? 18.681 4.805 -24.640 1.00 69.75 89 TYR A O 1
ATOM 678 N N . GLY A 1 90 ? 18.486 5.554 -22.518 1.00 60.88 90 GLY A N 1
ATOM 679 C CA . GLY A 1 90 ? 17.282 6.347 -22.771 1.00 60.88 90 GLY A CA 1
ATOM 680 C C . GLY A 1 90 ? 17.488 7.429 -23.839 1.00 60.88 90 GLY A C 1
ATOM 681 O O . GLY A 1 90 ? 18.602 7.899 -24.077 1.00 60.88 90 GLY A O 1
ATOM 682 N N . PHE A 1 91 ? 16.397 7.848 -24.472 1.00 59.59 91 PHE A N 1
ATOM 683 C CA . PHE A 1 91 ? 16.366 8.919 -25.465 1.00 59.59 91 PHE A CA 1
ATOM 684 C C . PHE A 1 91 ? 15.351 9.984 -25.058 1.00 59.59 91 PHE A C 1
ATOM 686 O O . PHE A 1 91 ? 14.305 9.675 -24.496 1.00 59.59 91 PHE A O 1
ATOM 693 N N . THR A 1 92 ? 15.645 11.253 -25.323 1.00 59.06 92 THR A N 1
ATOM 694 C CA . THR A 1 92 ? 14.790 12.359 -24.878 1.00 59.06 92 THR A CA 1
ATOM 695 C C . THR A 1 92 ? 13.889 12.849 -26.008 1.00 59.06 92 THR A C 1
ATOM 697 O O . THR A 1 92 ? 14.376 13.245 -27.066 1.00 59.06 92 THR A O 1
ATOM 700 N N . VAL A 1 93 ? 12.576 12.867 -25.770 1.00 48.06 93 VAL A N 1
ATOM 701 C CA . VAL A 1 93 ? 11.572 13.520 -26.623 1.00 48.06 93 VAL A CA 1
ATOM 702 C C . VAL A 1 93 ? 10.929 14.645 -25.819 1.00 48.06 93 VAL A C 1
ATOM 704 O O . VAL A 1 93 ? 10.293 14.411 -24.791 1.00 48.06 93 VAL A O 1
ATOM 707 N N . GLY A 1 94 ? 11.109 15.887 -26.273 1.00 64.62 94 GLY A N 1
ATOM 708 C CA . GLY A 1 94 ? 10.702 17.062 -25.501 1.00 64.62 94 GLY A CA 1
ATOM 709 C C . GLY A 1 94 ? 11.471 17.143 -24.179 1.00 64.62 94 GLY A C 1
ATOM 710 O O . GLY A 1 94 ? 12.698 17.197 -24.183 1.00 64.62 94 GLY A O 1
ATOM 711 N N . SER A 1 95 ? 10.751 17.148 -23.054 1.00 66.12 95 SER A N 1
ATOM 712 C CA . SER A 1 95 ? 11.321 17.120 -21.698 1.00 66.12 95 SER A CA 1
ATOM 713 C C . SER A 1 95 ? 11.368 15.723 -21.067 1.00 66.12 95 SER A C 1
ATOM 715 O O . SER A 1 95 ? 11.760 15.607 -19.907 1.00 66.12 95 SER A O 1
ATOM 717 N N . THR A 1 96 ? 10.949 14.675 -21.784 1.00 58.56 96 THR A N 1
ATOM 718 C CA . THR A 1 96 ? 10.806 13.322 -21.229 1.00 58.56 96 THR A CA 1
ATOM 719 C C . THR A 1 96 ? 11.831 12.383 -21.844 1.00 58.56 96 THR A C 1
ATOM 721 O O . THR A 1 96 ? 11.939 12.280 -23.065 1.00 58.56 96 THR A O 1
ATOM 724 N N . THR A 1 97 ? 12.575 11.675 -20.996 1.00 70.25 97 THR A N 1
ATOM 725 C CA . THR A 1 97 ? 13.481 10.609 -21.428 1.00 70.25 97 THR A CA 1
ATOM 726 C C . THR A 1 97 ? 12.745 9.275 -21.401 1.00 70.25 97 THR A C 1
ATOM 728 O O . THR A 1 97 ? 12.309 8.804 -20.349 1.00 70.25 97 THR A O 1
ATOM 731 N N . TYR A 1 98 ? 12.592 8.674 -22.573 1.00 63.59 98 TYR A N 1
ATOM 732 C CA . TYR A 1 98 ? 11.967 7.380 -22.782 1.00 63.59 98 TYR A CA 1
ATOM 733 C C . TYR A 1 98 ? 13.041 6.303 -22.913 1.00 63.59 98 TYR A C 1
ATOM 735 O O . TYR A 1 98 ? 14.084 6.510 -23.529 1.00 63.59 98 TYR A O 1
ATOM 743 N N . ALA A 1 99 ? 12.774 5.139 -22.338 1.00 62.56 99 ALA A N 1
ATOM 744 C CA . ALA A 1 99 ? 13.477 3.911 -22.686 1.00 62.56 99 ALA A CA 1
ATOM 745 C C . ALA A 1 99 ? 12.706 3.148 -23.767 1.00 62.56 99 ALA A C 1
ATOM 747 O O . ALA A 1 99 ? 13.310 2.587 -24.676 1.00 62.56 99 ALA A O 1
ATOM 748 N N . ILE A 1 100 ? 11.372 3.137 -23.669 1.00 69.19 100 ILE A N 1
ATOM 749 C CA . ILE A 1 100 ? 10.477 2.438 -24.592 1.00 69.19 100 ILE A CA 1
ATOM 750 C C . ILE A 1 100 ? 9.194 3.255 -24.751 1.00 69.19 100 ILE A C 1
ATOM 752 O O . ILE A 1 100 ? 8.611 3.702 -23.764 1.00 69.19 100 ILE A O 1
ATOM 756 N N . TYR A 1 101 ? 8.729 3.394 -25.991 1.00 65.12 101 TYR A N 1
ATOM 757 C CA . TYR A 1 101 ? 7.412 3.929 -26.317 1.00 65.12 101 TYR A CA 1
ATOM 758 C C . TYR A 1 101 ? 6.612 2.849 -27.060 1.00 65.12 101 TYR A C 1
ATOM 760 O O . TYR A 1 101 ? 6.989 2.416 -28.145 1.00 65.12 101 TYR A O 1
ATOM 768 N N . ASN A 1 102 ? 5.532 2.343 -26.470 1.00 65.56 102 ASN A N 1
ATOM 769 C CA . ASN A 1 102 ? 4.596 1.440 -27.136 1.00 65.56 102 ASN A CA 1
ATOM 770 C C . ASN A 1 102 ? 3.219 2.083 -27.096 1.00 65.56 102 ASN A C 1
ATOM 772 O O . ASN A 1 102 ? 2.645 2.182 -26.026 1.00 65.56 102 ASN A O 1
ATOM 776 N N . ASN A 1 103 ? 2.651 2.466 -28.234 1.00 62.62 103 ASN A N 1
ATOM 777 C CA . ASN A 1 103 ? 1.280 2.987 -28.291 1.00 62.62 103 ASN A CA 1
ATOM 778 C C . ASN A 1 103 ? 0.321 1.998 -28.981 1.00 62.62 103 ASN A C 1
ATOM 780 O O . ASN A 1 103 ? -0.641 2.380 -29.637 1.00 62.62 103 ASN A O 1
ATOM 784 N N . THR A 1 104 ? 0.608 0.695 -28.899 1.00 63.44 104 THR A N 1
ATOM 785 C CA . THR A 1 104 ? -0.220 -0.342 -29.536 1.00 63.44 104 THR A CA 1
ATOM 786 C C . THR A 1 104 ? -0.614 -1.450 -28.569 1.00 63.44 104 THR A C 1
ATOM 788 O O . THR A 1 104 ? -0.061 -1.571 -27.477 1.00 63.44 104 THR A O 1
ATOM 791 N N . ALA A 1 105 ? -1.557 -2.292 -29.000 1.00 67.69 105 ALA A N 1
ATOM 792 C CA . ALA A 1 105 ? -2.019 -3.484 -28.285 1.00 67.69 105 ALA A CA 1
ATOM 793 C C . ALA A 1 105 ? -1.036 -4.676 -28.345 1.00 67.69 105 ALA A C 1
ATOM 795 O O . ALA A 1 105 ? -1.372 -5.783 -27.928 1.00 67.69 105 ALA A O 1
ATOM 796 N N . ASN A 1 106 ? 0.172 -4.493 -28.886 1.00 73.75 106 ASN A N 1
ATOM 797 C CA . ASN A 1 106 ? 1.103 -5.593 -29.139 1.00 73.75 106 ASN A CA 1
ATOM 798 C C . ASN A 1 106 ? 2.064 -5.840 -27.968 1.00 73.75 106 ASN A C 1
ATOM 800 O O . ASN A 1 106 ? 2.376 -4.937 -27.187 1.00 73.75 106 ASN A O 1
ATOM 804 N N . THR A 1 107 ? 2.565 -7.075 -27.873 1.00 78.12 107 THR A N 1
ATOM 805 C CA . THR A 1 107 ? 3.621 -7.441 -26.917 1.00 78.12 107 THR A CA 1
ATOM 806 C C . THR A 1 107 ? 4.989 -7.029 -27.462 1.00 78.12 107 THR A C 1
ATOM 808 O O . THR A 1 107 ? 5.305 -7.344 -28.608 1.00 78.12 107 THR A O 1
ATOM 811 N N . GLN A 1 108 ? 5.806 -6.359 -26.653 1.00 73.25 108 GLN A N 1
ATOM 812 C CA . GLN A 1 108 ? 7.229 -6.161 -26.918 1.00 73.25 108 GLN A CA 1
ATOM 813 C C . GLN A 1 108 ? 8.046 -7.040 -25.976 1.00 73.25 108 GLN A C 1
ATOM 815 O O . GLN A 1 108 ? 7.801 -7.027 -24.769 1.00 73.25 108 GLN A O 1
ATOM 820 N N . THR A 1 109 ? 8.996 -7.799 -26.522 1.00 77.69 109 THR A N 1
ATOM 821 C CA . THR A 1 109 ? 9.765 -8.794 -25.762 1.00 77.69 109 THR A CA 1
ATOM 822 C C . THR A 1 109 ? 11.257 -8.485 -25.783 1.00 77.69 109 THR A C 1
ATOM 824 O O . THR A 1 109 ? 11.850 -8.322 -26.850 1.00 77.69 109 THR A O 1
ATOM 827 N N . PHE A 1 110 ? 11.872 -8.495 -24.603 1.00 76.44 110 PHE A N 1
ATOM 828 C CA . PHE A 1 110 ? 13.314 -8.389 -24.389 1.00 76.44 110 PHE A CA 1
ATOM 829 C C . PHE A 1 110 ? 13.825 -9.724 -23.844 1.00 76.44 110 PHE A C 1
ATOM 831 O O . PHE A 1 110 ? 13.595 -10.049 -22.678 1.00 76.44 110 PHE A O 1
ATOM 838 N N . SER A 1 111 ? 14.490 -10.506 -24.698 1.00 75.31 111 SER A N 1
ATOM 839 C CA . SER A 1 111 ? 14.890 -11.889 -24.412 1.00 75.31 111 SER A CA 1
ATOM 840 C C . SER A 1 111 ? 16.344 -12.156 -24.802 1.00 75.31 111 SER A C 1
ATOM 842 O O . SER A 1 111 ? 16.627 -12.698 -25.871 1.00 75.31 111 SER A O 1
ATOM 844 N N . THR A 1 112 ? 17.281 -11.793 -23.932 1.00 70.25 112 THR A N 1
ATOM 845 C CA . THR A 1 112 ? 18.721 -12.053 -24.091 1.00 70.25 112 THR A CA 1
ATOM 846 C C . THR A 1 112 ? 19.219 -13.148 -23.140 1.00 70.25 112 THR A C 1
ATOM 848 O O . THR A 1 112 ? 18.688 -13.309 -22.044 1.00 70.25 112 THR A O 1
ATOM 851 N N . ASN A 1 113 ? 20.268 -13.888 -23.519 1.00 68.44 113 ASN A N 1
ATOM 852 C CA . ASN A 1 113 ? 20.943 -14.835 -22.613 1.00 68.44 113 ASN A CA 1
ATOM 853 C C . ASN A 1 113 ? 21.787 -14.113 -21.544 1.00 68.44 113 ASN A C 1
ATOM 855 O O . ASN A 1 113 ? 22.052 -14.676 -20.483 1.00 68.44 113 ASN A O 1
ATOM 859 N N . GLY A 1 114 ? 22.217 -12.874 -21.818 1.00 70.94 114 GLY A N 1
ATOM 860 C CA . GLY A 1 114 ? 22.830 -11.973 -20.839 1.00 70.94 114 GLY A CA 1
ATOM 861 C C . GLY A 1 114 ? 21.813 -11.042 -20.174 1.00 70.94 114 GLY A C 1
ATOM 862 O O . GLY A 1 114 ? 20.644 -11.012 -20.555 1.00 70.94 114 GLY A O 1
ATOM 863 N N . ALA A 1 115 ? 22.260 -10.260 -19.187 1.00 75.94 115 ALA A N 1
ATOM 864 C CA . ALA A 1 115 ? 21.403 -9.259 -18.555 1.00 75.94 115 ALA A CA 1
ATOM 865 C C . ALA A 1 115 ? 21.115 -8.076 -19.501 1.00 75.94 115 ALA A C 1
ATOM 867 O O . ALA A 1 115 ? 22.011 -7.633 -20.221 1.00 75.94 115 ALA A O 1
ATOM 868 N N . VAL A 1 116 ? 19.898 -7.537 -19.463 1.00 78.25 116 VAL A N 1
ATOM 869 C CA . VAL A 1 116 ? 19.552 -6.255 -20.091 1.00 78.25 116 VAL A CA 1
ATOM 870 C C . VAL A 1 116 ? 19.865 -5.140 -19.099 1.00 78.25 116 VAL A C 1
ATOM 872 O O . VAL A 1 116 ? 19.269 -5.096 -18.028 1.00 78.25 116 VAL A O 1
ATOM 875 N N . LYS A 1 117 ? 20.797 -4.250 -19.426 1.00 80.69 117 LYS A N 1
ATOM 876 C CA . LYS A 1 117 ? 21.204 -3.123 -18.585 1.00 80.69 117 LYS A CA 1
ATOM 877 C C . LYS A 1 117 ? 20.591 -1.837 -19.103 1.00 80.69 117 LYS A C 1
ATOM 879 O O . LYS A 1 117 ? 20.707 -1.525 -20.283 1.00 80.69 117 LYS A O 1
ATOM 884 N N . PHE A 1 118 ? 19.967 -1.074 -18.219 1.00 80.12 118 PHE A N 1
ATOM 885 C CA . PHE A 1 118 ? 19.405 0.228 -18.552 1.00 80.12 118 PHE A CA 1
ATOM 886 C C . PHE A 1 118 ? 20.234 1.354 -17.939 1.00 80.12 118 PHE A C 1
ATOM 888 O O . PHE A 1 118 ? 20.703 1.263 -16.804 1.00 80.12 118 PHE A O 1
ATOM 895 N N . HIS A 1 119 ? 20.380 2.440 -18.696 1.00 75.56 119 HIS A N 1
ATOM 896 C CA . HIS A 1 119 ? 21.172 3.604 -18.321 1.00 75.56 119 HIS A CA 1
ATOM 897 C C . HIS A 1 119 ? 20.366 4.896 -18.499 1.00 75.56 119 HIS A C 1
ATOM 899 O O . HIS A 1 119 ? 19.768 5.132 -19.554 1.00 75.56 119 HIS A O 1
ATOM 905 N N . GLY A 1 120 ? 20.396 5.766 -17.489 1.00 71.81 120 GLY A N 1
ATOM 906 C CA . GLY A 1 120 ? 19.776 7.094 -17.530 1.00 71.81 120 GLY A CA 1
ATOM 907 C C . GLY A 1 120 ? 19.283 7.536 -16.156 1.00 71.81 120 GLY A C 1
ATOM 908 O O . GLY A 1 120 ? 19.012 6.705 -15.306 1.00 71.81 120 GLY A O 1
ATOM 909 N N . SER A 1 121 ? 19.147 8.841 -15.913 1.00 74.75 121 SER A N 1
ATOM 910 C CA . SER A 1 121 ? 18.650 9.334 -14.618 1.00 74.75 121 SER A CA 1
ATOM 911 C C . SER A 1 121 ? 17.175 8.984 -14.398 1.00 74.75 121 SER A C 1
ATOM 913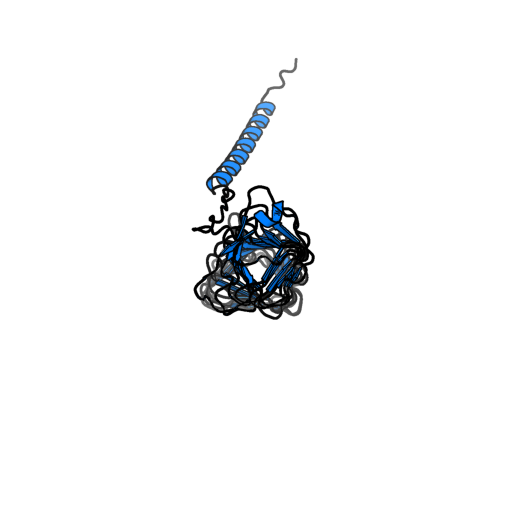 O O . SER A 1 121 ? 16.826 8.425 -13.364 1.00 74.75 121 SER A O 1
ATOM 915 N N . ALA A 1 122 ? 16.321 9.244 -15.387 1.00 79.25 122 ALA A N 1
ATOM 916 C CA . ALA A 1 122 ? 14.910 8.881 -15.370 1.00 79.25 122 ALA A CA 1
ATOM 917 C C . ALA A 1 122 ? 14.519 8.244 -16.705 1.00 79.25 122 ALA A C 1
ATOM 919 O O . ALA A 1 122 ? 14.814 8.805 -17.762 1.00 79.25 122 ALA A O 1
ATOM 920 N N . LEU A 1 123 ? 13.865 7.084 -16.657 1.00 80.12 123 LEU A N 1
ATOM 921 C CA . LEU A 1 123 ? 13.427 6.343 -17.837 1.00 80.12 123 LEU A CA 1
ATOM 922 C C . LEU A 1 123 ? 11.913 6.157 -17.824 1.00 80.12 123 LEU A C 1
ATOM 924 O O . LEU A 1 123 ? 11.348 5.671 -16.848 1.00 80.12 123 LEU A O 1
ATOM 928 N N . THR A 1 124 ? 11.266 6.515 -18.930 1.00 79.81 124 THR A N 1
ATOM 929 C CA . THR A 1 124 ? 9.828 6.300 -19.130 1.00 79.81 124 THR A CA 1
ATOM 930 C C . THR A 1 124 ? 9.584 5.100 -20.043 1.00 79.81 124 THR A C 1
ATOM 932 O O . THR A 1 124 ? 10.222 4.968 -21.092 1.00 79.81 124 THR A O 1
ATOM 935 N N . PHE A 1 125 ? 8.652 4.242 -19.642 1.00 78.44 125 PHE A N 1
ATOM 936 C CA . PHE A 1 125 ? 8.194 3.058 -20.356 1.00 78.44 125 PHE A CA 1
ATOM 937 C C . PHE A 1 125 ? 6.701 3.203 -20.640 1.00 78.44 125 PHE A C 1
ATOM 939 O O . PHE A 1 125 ? 5.886 3.045 -19.735 1.00 78.44 125 PHE A O 1
ATOM 946 N N . GLU A 1 126 ? 6.330 3.494 -21.883 1.00 77.12 126 GLU A N 1
ATOM 947 C CA . GLU A 1 126 ? 4.920 3.622 -22.261 1.00 77.12 126 GLU A CA 1
ATOM 948 C C . GLU A 1 126 ? 4.382 2.309 -22.824 1.00 77.12 126 GLU A C 1
ATOM 950 O O . GLU A 1 126 ? 4.965 1.734 -23.742 1.00 77.12 126 GLU A O 1
ATOM 955 N N . THR A 1 127 ? 3.272 1.834 -22.263 1.00 71.62 127 THR A N 1
ATOM 956 C CA . THR A 1 127 ? 2.637 0.549 -22.573 1.00 71.62 127 THR A CA 1
ATOM 957 C C . THR A 1 127 ? 1.193 0.789 -22.992 1.00 71.62 127 THR A C 1
ATOM 959 O O . THR A 1 127 ? 0.302 0.705 -22.173 1.00 71.62 127 THR A O 1
ATOM 962 N N . GLY A 1 128 ? 0.937 1.154 -24.246 1.00 75.56 128 GLY A N 1
ATOM 963 C CA . GLY A 1 128 ? -0.368 1.597 -24.760 1.00 75.56 128 GLY A CA 1
ATOM 964 C C . GLY A 1 128 ? -1.542 0.762 -24.243 1.00 75.56 128 GLY A C 1
ATOM 965 O O . GLY A 1 128 ? -2.116 1.078 -23.211 1.00 75.56 128 GLY A O 1
ATOM 966 N N . THR A 1 129 ? -1.897 -0.320 -24.930 1.00 77.06 129 THR A N 1
ATOM 967 C CA . THR A 1 129 ? -2.813 -1.357 -24.397 1.00 77.06 129 THR A CA 1
ATOM 968 C C . THR A 1 129 ? -2.195 -2.755 -24.457 1.00 77.06 129 THR A C 1
ATOM 970 O O . THR A 1 129 ? -2.834 -3.746 -24.117 1.00 77.06 129 THR A O 1
ATOM 973 N N . GLY A 1 130 ? -0.954 -2.845 -24.943 1.00 75.75 130 GLY A N 1
ATOM 974 C CA . GLY A 1 130 ? -0.227 -4.086 -25.160 1.00 75.75 130 GLY A CA 1
ATOM 975 C C . GLY A 1 130 ? 0.527 -4.568 -23.928 1.00 75.75 130 GLY A C 1
ATOM 976 O O . GLY A 1 130 ? 0.101 -4.378 -22.794 1.00 75.75 130 GLY A O 1
ATOM 977 N N . LYS A 1 131 ? 1.671 -5.217 -24.149 1.00 81.19 131 LYS A N 1
ATOM 978 C CA . LYS A 1 131 ? 2.483 -5.796 -23.072 1.00 81.19 131 LYS A CA 1
ATOM 979 C C . LYS A 1 131 ? 3.960 -5.461 -23.253 1.00 81.19 131 LYS A C 1
ATOM 981 O O . LYS A 1 131 ? 4.461 -5.560 -24.368 1.00 81.19 131 LYS A O 1
ATOM 986 N N . LEU A 1 132 ? 4.669 -5.129 -22.180 1.00 81.06 132 LEU A N 1
ATOM 987 C CA . LEU A 1 132 ? 6.132 -5.198 -22.127 1.00 81.06 132 LEU A CA 1
ATOM 988 C C . LEU A 1 132 ? 6.540 -6.464 -21.378 1.00 81.06 132 LEU A C 1
ATOM 990 O O . LEU A 1 132 ? 6.081 -6.695 -20.261 1.00 81.06 132 LEU A O 1
ATOM 994 N N . LEU A 1 133 ? 7.375 -7.291 -22.001 1.00 82.62 133 LEU A N 1
ATOM 995 C CA . LEU A 1 133 ? 7.870 -8.541 -21.439 1.00 82.62 133 LEU A CA 1
ATOM 996 C C . LEU A 1 133 ? 9.400 -8.529 -21.386 1.00 82.62 133 LEU A C 1
ATOM 998 O O . LEU A 1 133 ? 10.065 -8.544 -22.421 1.00 82.62 133 LEU A O 1
ATOM 1002 N N . PHE A 1 134 ? 9.951 -8.571 -20.179 1.00 81.75 134 PHE A N 1
ATOM 1003 C CA . PHE A 1 134 ? 11.379 -8.724 -19.915 1.00 81.75 134 PHE A CA 1
ATOM 1004 C C . PHE A 1 134 ? 11.644 -10.157 -19.453 1.00 81.75 134 PHE A C 1
ATOM 1006 O O . PHE A 1 134 ? 11.449 -10.497 -18.283 1.00 81.75 134 PHE A O 1
ATOM 1013 N N . SER A 1 135 ? 12.040 -11.030 -20.381 1.00 78.06 135 SER A N 1
ATOM 1014 C CA . SER A 1 135 ? 12.292 -12.439 -20.063 1.00 78.06 135 SER A CA 1
ATOM 1015 C C . SER A 1 135 ? 13.717 -12.719 -19.596 1.00 78.06 135 SER A C 1
ATOM 1017 O O . SER A 1 135 ? 13.956 -13.717 -18.918 1.00 78.06 135 SER A O 1
ATOM 1019 N N . ALA A 1 136 ? 14.650 -11.824 -19.915 1.00 75.44 136 ALA A N 1
ATOM 1020 C CA . ALA A 1 136 ? 16.017 -11.855 -19.418 1.00 75.44 136 ALA A CA 1
ATOM 1021 C C . ALA A 1 136 ? 16.154 -11.193 -18.040 1.00 75.44 136 ALA A C 1
ATOM 1023 O O . ALA A 1 136 ? 15.338 -10.356 -17.642 1.00 75.44 136 ALA A O 1
ATOM 1024 N N . SER A 1 137 ? 17.233 -11.525 -17.325 1.00 79.56 137 SER A N 1
ATOM 1025 C CA . SER A 1 137 ? 17.632 -10.749 -16.147 1.00 79.56 137 SER A CA 1
ATOM 1026 C C . SER A 1 137 ? 17.818 -9.284 -16.544 1.00 79.56 137 SER A C 1
ATOM 1028 O O . SER A 1 137 ? 18.431 -9.001 -17.568 1.00 79.56 137 SER A O 1
ATOM 1030 N N . THR A 1 138 ? 17.294 -8.355 -15.757 1.00 78.56 138 THR A N 1
ATOM 1031 C CA . THR A 1 138 ? 17.324 -6.922 -16.063 1.00 78.56 138 THR A CA 1
ATOM 1032 C C . THR A 1 138 ? 18.023 -6.160 -14.940 1.00 78.56 138 THR A C 1
ATOM 1034 O O . THR A 1 138 ? 17.780 -6.423 -13.764 1.00 78.56 138 THR A O 1
ATOM 1037 N N . ASP A 1 139 ? 18.904 -5.231 -15.290 1.00 81.19 139 ASP A N 1
ATOM 1038 C CA . ASP A 1 139 ? 19.721 -4.443 -14.372 1.00 81.19 139 ASP A CA 1
ATOM 1039 C C . ASP A 1 139 ? 19.446 -2.949 -14.572 1.00 81.19 139 ASP A C 1
ATOM 1041 O O . ASP A 1 139 ? 19.684 -2.381 -15.639 1.00 81.19 139 ASP A O 1
ATOM 1045 N N . PHE A 1 140 ? 18.940 -2.326 -13.514 1.00 80.62 140 PHE A N 1
ATOM 1046 C CA . PHE A 1 140 ? 18.606 -0.910 -13.436 1.00 80.62 140 PHE A CA 1
ATOM 1047 C C . PHE A 1 140 ? 19.496 -0.162 -12.435 1.00 80.62 140 PHE A C 1
ATOM 1049 O O . PHE A 1 140 ? 19.172 0.953 -12.054 1.00 80.62 140 PHE A O 1
ATOM 1056 N N . THR A 1 141 ? 20.623 -0.731 -11.998 1.00 78.25 141 THR A N 1
ATOM 1057 C CA . THR A 1 141 ? 21.508 -0.137 -10.968 1.00 78.25 141 THR A CA 1
ATOM 1058 C C . THR A 1 141 ? 22.041 1.261 -11.304 1.00 78.25 141 THR A C 1
ATOM 1060 O O . THR A 1 141 ? 22.515 1.966 -10.416 1.00 78.25 141 THR A O 1
ATOM 1063 N N . GLN A 1 142 ? 21.986 1.673 -12.573 1.00 79.94 142 GLN A N 1
ATOM 1064 C CA . GLN A 1 142 ? 22.379 3.009 -13.031 1.00 79.94 142 GLN A CA 1
ATOM 1065 C C . GLN A 1 142 ? 21.186 3.928 -13.331 1.00 79.94 142 GLN A C 1
ATOM 1067 O O . GLN A 1 142 ? 21.367 4.988 -13.934 1.00 79.94 142 GLN A O 1
ATOM 1072 N N . VAL A 1 143 ? 19.978 3.524 -12.932 1.00 79.12 143 VAL A N 1
ATOM 1073 C CA . VAL A 1 143 ? 18.734 4.268 -13.127 1.00 79.12 143 VAL A CA 1
ATOM 1074 C C . VAL A 1 143 ? 18.239 4.799 -11.791 1.00 79.12 143 VAL A C 1
ATOM 1076 O O . VAL A 1 143 ? 18.163 4.054 -10.825 1.00 79.12 143 VAL A O 1
ATOM 1079 N N . GLN A 1 144 ? 17.894 6.087 -11.716 1.00 81.25 144 GLN A N 1
ATOM 1080 C CA . GLN A 1 144 ? 17.381 6.673 -10.467 1.00 81.25 144 GLN A CA 1
ATOM 1081 C C . GLN A 1 144 ? 15.859 6.538 -10.381 1.00 81.25 144 GLN A C 1
ATOM 1083 O O . GLN A 1 144 ? 15.310 6.276 -9.313 1.00 81.25 144 GLN A O 1
ATOM 1088 N N . GLN A 1 145 ? 15.165 6.694 -11.511 1.00 82.81 145 GLN A N 1
ATOM 1089 C CA . GLN A 1 145 ? 13.710 6.613 -11.574 1.00 82.81 145 GLN A CA 1
ATOM 1090 C C . GLN A 1 145 ? 13.229 5.896 -12.832 1.00 82.81 145 GLN A C 1
ATOM 1092 O O . GLN A 1 145 ? 13.723 6.135 -13.934 1.00 82.81 145 GLN A O 1
ATOM 1097 N N . MET A 1 146 ? 12.198 5.074 -12.668 1.00 82.31 146 MET A N 1
ATOM 1098 C CA . MET A 1 146 ? 11.444 4.485 -13.763 1.00 82.31 146 MET A CA 1
ATOM 1099 C C . MET A 1 146 ? 9.979 4.845 -13.654 1.00 82.31 146 MET A C 1
ATOM 1101 O O . MET A 1 146 ? 9.380 4.713 -12.590 1.00 82.31 146 MET A O 1
ATOM 1105 N N . VAL A 1 147 ? 9.415 5.288 -14.769 1.00 83.31 147 VAL A N 1
ATOM 1106 C CA . VAL A 1 147 ? 8.014 5.677 -14.875 1.00 83.31 147 VAL A CA 1
ATOM 1107 C C . VAL A 1 147 ? 7.351 4.786 -15.911 1.00 83.31 147 VAL A C 1
ATOM 1109 O O . VAL A 1 147 ? 7.749 4.783 -17.072 1.00 83.31 147 VAL A O 1
ATOM 1112 N N . PHE A 1 148 ? 6.347 4.029 -15.500 1.00 81.56 148 PHE A N 1
ATOM 1113 C CA . PHE A 1 148 ? 5.527 3.212 -16.382 1.00 81.56 148 PHE A CA 1
ATOM 1114 C C . PHE A 1 148 ? 4.240 3.969 -16.690 1.00 81.56 148 PHE A C 1
ATOM 1116 O O . PHE A 1 148 ? 3.467 4.284 -15.779 1.00 81.56 148 PHE A O 1
ATOM 1123 N N . THR A 1 149 ? 4.034 4.255 -17.975 1.00 79.88 149 THR A N 1
ATOM 1124 C CA . THR A 1 149 ? 2.849 4.924 -18.515 1.00 79.88 149 THR A CA 1
ATOM 1125 C C . THR A 1 149 ? 2.006 3.967 -19.395 1.00 79.88 149 THR A C 1
ATOM 1127 O O . THR A 1 149 ? 2.473 2.888 -19.770 1.00 79.88 149 THR A O 1
ATOM 1130 N N . GLY A 1 150 ? 0.752 4.308 -19.723 1.00 76.75 150 GLY A N 1
ATOM 1131 C CA . GLY A 1 150 ? -0.165 3.514 -20.562 1.00 76.75 150 GLY A CA 1
ATOM 1132 C C . GLY A 1 150 ? -1.260 2.708 -19.826 1.00 76.75 150 GLY A C 1
ATOM 1133 O O . GLY A 1 150 ? -1.674 3.048 -18.726 1.00 76.75 150 GLY A O 1
ATOM 1134 N N . GLN A 1 151 ? -1.824 1.685 -20.463 1.00 78.69 151 GLN A N 1
ATOM 1135 C CA . GLN A 1 151 ? -2.851 0.786 -19.894 1.00 78.69 151 GLN A CA 1
ATOM 1136 C C . GLN A 1 151 ? -2.480 -0.696 -20.065 1.00 78.69 151 GLN A C 1
ATOM 1138 O O . GLN A 1 151 ? -3.305 -1.583 -19.858 1.00 78.69 151 GLN A O 1
ATOM 1143 N N . GLY A 1 152 ? -1.273 -0.962 -20.552 1.00 76.62 152 GLY A N 1
ATOM 1144 C CA . GLY A 1 152 ? -0.787 -2.288 -20.865 1.00 76.62 152 GLY A CA 1
ATOM 1145 C C . GLY A 1 152 ? -0.216 -3.029 -19.662 1.00 76.62 152 GLY A C 1
ATOM 1146 O O . GLY A 1 152 ? -0.040 -2.506 -18.563 1.00 76.62 152 GLY A O 1
ATOM 1147 N N . ASN A 1 153 ? 0.132 -4.288 -19.898 1.00 79.38 153 ASN A N 1
ATOM 1148 C CA . ASN A 1 153 ? 0.759 -5.127 -18.885 1.00 79.38 153 ASN A CA 1
ATOM 1149 C C . ASN A 1 153 ? 2.278 -4.983 -18.934 1.00 79.38 153 ASN A C 1
ATOM 1151 O O . ASN A 1 153 ? 2.873 -4.913 -20.009 1.00 79.38 153 ASN A O 1
ATOM 1155 N N . THR A 1 154 ? 2.921 -5.017 -17.773 1.00 79.88 154 THR A N 1
ATOM 1156 C CA . THR A 1 154 ? 4.383 -5.106 -17.689 1.00 79.88 154 THR A CA 1
ATOM 1157 C C . THR A 1 154 ? 4.754 -6.358 -16.913 1.00 79.88 154 THR A C 1
ATOM 1159 O O . THR A 1 154 ? 4.342 -6.542 -15.770 1.00 79.88 154 THR A O 1
ATOM 1162 N N . GLU A 1 155 ? 5.534 -7.235 -17.530 1.00 82.19 155 GLU A N 1
ATOM 1163 C CA . GLU A 1 155 ? 5.950 -8.499 -16.934 1.00 82.19 155 GLU A CA 1
ATOM 1164 C C . GLU A 1 155 ? 7.465 -8.663 -17.017 1.00 82.19 155 GLU A C 1
ATOM 1166 O O . GLU A 1 155 ? 8.067 -8.514 -18.079 1.00 82.19 155 GLU A O 1
ATOM 1171 N N . PHE A 1 156 ? 8.067 -9.018 -15.888 1.00 79.38 156 PHE A N 1
ATOM 1172 C CA . PHE A 1 156 ? 9.457 -9.426 -15.776 1.00 79.38 156 PHE A CA 1
ATOM 1173 C C . PHE A 1 156 ? 9.474 -10.877 -15.308 1.00 79.38 156 PHE A C 1
ATOM 1175 O O . PHE A 1 156 ? 9.064 -11.179 -14.187 1.00 79.38 156 PHE A O 1
ATOM 1182 N N . THR A 1 157 ? 9.936 -11.782 -16.167 1.00 78.12 157 THR A N 1
ATOM 1183 C CA . THR A 1 157 ? 10.106 -13.198 -15.805 1.00 78.12 157 THR A CA 1
ATOM 1184 C C . THR A 1 157 ? 11.557 -13.539 -15.470 1.00 78.12 157 THR A C 1
ATOM 1186 O O . THR A 1 157 ? 11.808 -14.589 -14.886 1.00 78.12 157 THR A O 1
ATOM 1189 N N . GLY A 1 158 ? 12.509 -12.674 -15.838 1.00 70.25 158 GLY A N 1
ATOM 1190 C CA . GLY A 1 158 ? 13.901 -12.750 -15.393 1.00 70.25 158 GLY A CA 1
ATOM 1191 C C . GLY A 1 158 ? 14.143 -12.013 -14.070 1.00 70.25 158 GLY A C 1
ATOM 1192 O O . GLY A 1 158 ? 13.301 -11.247 -13.604 1.00 70.25 158 GLY A O 1
ATOM 1193 N N . ASN A 1 159 ? 15.318 -12.219 -13.464 1.00 75.12 159 ASN A N 1
ATOM 1194 C CA . ASN A 1 159 ? 15.699 -11.529 -12.227 1.00 75.12 159 ASN A CA 1
ATOM 1195 C C . ASN A 1 159 ? 15.861 -10.025 -12.465 1.00 75.12 159 ASN A C 1
ATOM 1197 O O . ASN A 1 159 ? 16.596 -9.626 -13.366 1.00 75.12 159 ASN A O 1
ATOM 1201 N N . VAL A 1 160 ? 15.256 -9.193 -11.619 1.00 76.38 160 VAL A N 1
ATOM 1202 C CA . VAL A 1 160 ? 15.359 -7.734 -11.722 1.00 76.38 160 VAL A CA 1
ATOM 1203 C C . VAL A 1 160 ? 16.238 -7.178 -10.597 1.00 76.38 160 VAL A C 1
ATOM 1205 O O . VAL A 1 160 ? 15.925 -7.316 -9.412 1.00 76.38 160 VAL A O 1
ATOM 1208 N N . ASN A 1 161 ? 17.346 -6.535 -10.968 1.00 76.31 161 ASN A N 1
ATOM 1209 C CA . ASN A 1 161 ? 18.244 -5.828 -10.057 1.00 76.31 161 ASN A CA 1
ATOM 1210 C C . ASN A 1 161 ? 17.961 -4.321 -10.113 1.00 76.31 161 ASN A C 1
ATOM 1212 O O . ASN A 1 161 ? 18.240 -3.684 -11.126 1.00 76.31 161 ASN A O 1
ATOM 1216 N N . VAL A 1 162 ? 17.389 -3.757 -9.044 1.00 70.69 162 VAL A N 1
ATOM 1217 C CA . VAL A 1 162 ? 16.906 -2.360 -9.004 1.00 70.69 162 VAL A CA 1
ATOM 1218 C C . VAL A 1 162 ? 17.466 -1.558 -7.835 1.00 70.69 162 VAL A C 1
ATOM 1220 O O . VAL A 1 162 ? 16.771 -0.699 -7.298 1.00 70.69 162 VAL A O 1
ATOM 1223 N N . ASN A 1 163 ? 18.723 -1.817 -7.451 1.00 70.25 163 ASN A N 1
ATOM 1224 C CA . ASN A 1 163 ? 19.376 -1.101 -6.350 1.00 70.25 163 ASN A CA 1
ATOM 1225 C C . ASN A 1 163 ? 19.149 0.414 -6.452 1.00 70.25 163 ASN A C 1
ATOM 1227 O O . ASN A 1 163 ? 19.656 1.055 -7.369 1.00 70.25 163 ASN A O 1
ATOM 1231 N N . SER A 1 164 ? 18.407 0.958 -5.485 1.00 69.75 164 SER A N 1
ATOM 1232 C CA . SER A 1 164 ? 18.112 2.389 -5.368 1.00 69.75 164 SER A CA 1
ATOM 1233 C C . SER A 1 164 ? 17.299 3.026 -6.499 1.00 69.75 164 SER A C 1
ATOM 1235 O O . SER A 1 164 ? 17.403 4.225 -6.747 1.00 69.75 164 SER A O 1
ATOM 1237 N N . VAL A 1 165 ? 16.449 2.249 -7.178 1.00 76.38 165 VAL A N 1
ATOM 1238 C CA . VAL A 1 165 ? 15.551 2.804 -8.201 1.00 76.38 165 VAL A CA 1
ATOM 1239 C C . VAL A 1 165 ? 14.176 3.109 -7.611 1.00 76.38 165 VAL A C 1
ATOM 1241 O O . VAL A 1 165 ? 13.556 2.249 -6.975 1.00 76.38 165 VAL A O 1
ATOM 1244 N N . ARG A 1 166 ? 13.667 4.314 -7.886 1.00 79.56 166 ARG A N 1
ATOM 1245 C CA . ARG A 1 166 ? 12.260 4.675 -7.683 1.00 79.56 166 ARG A CA 1
ATOM 1246 C C . ARG A 1 166 ? 11.410 4.132 -8.827 1.00 79.56 166 ARG A C 1
ATOM 1248 O O . ARG A 1 166 ? 11.607 4.512 -9.979 1.00 79.56 166 ARG A O 1
ATOM 1255 N N . TRP A 1 167 ? 10.421 3.311 -8.505 1.00 79.25 167 TRP A N 1
ATOM 1256 C CA . TRP A 1 167 ? 9.427 2.820 -9.459 1.00 79.25 167 TRP A CA 1
ATOM 1257 C C . TRP A 1 167 ? 8.160 3.654 -9.354 1.00 79.25 167 TRP A C 1
ATOM 1259 O O . TRP A 1 167 ? 7.621 3.797 -8.264 1.00 79.25 167 TRP A O 1
ATOM 1269 N N . GLN A 1 168 ? 7.669 4.181 -10.467 1.00 82.25 168 GLN A N 1
ATOM 1270 C CA . GLN A 1 168 ? 6.419 4.923 -10.529 1.00 82.25 168 GLN A CA 1
ATOM 1271 C C . GLN A 1 168 ? 5.517 4.325 -11.602 1.00 82.25 168 GLN A C 1
ATOM 1273 O O . GLN A 1 168 ? 5.910 4.223 -12.759 1.00 82.25 168 GLN A O 1
ATOM 1278 N N . PHE A 1 169 ? 4.295 3.974 -11.229 1.00 78.94 169 PHE A N 1
ATOM 1279 C CA . PHE A 1 169 ? 3.234 3.618 -12.170 1.00 78.94 169 PHE A CA 1
ATOM 1280 C C . PHE A 1 169 ? 2.255 4.785 -12.205 1.00 78.94 169 PHE A C 1
ATOM 1282 O O . PHE A 1 169 ? 1.674 5.098 -11.170 1.00 78.94 169 PHE A O 1
ATOM 1289 N N . SER A 1 170 ? 2.123 5.464 -13.344 1.00 73.62 170 SER A N 1
ATOM 1290 C CA . SER A 1 170 ? 1.352 6.711 -13.467 1.00 73.62 170 SER A CA 1
ATOM 1291 C C . SER A 1 170 ? 0.335 6.601 -14.602 1.00 73.62 170 SER A C 1
ATOM 1293 O O . SER A 1 170 ? 0.558 7.145 -15.683 1.00 73.62 170 SER A O 1
ATOM 1295 N N . ASN A 1 171 ? -0.754 5.859 -14.369 1.00 66.12 171 ASN A N 1
ATOM 1296 C CA . ASN A 1 171 ? -1.688 5.421 -15.416 1.00 66.12 171 ASN A CA 1
ATOM 1297 C C . ASN A 1 171 ? -3.155 5.616 -15.044 1.00 66.12 171 ASN A C 1
ATOM 1299 O O . ASN A 1 171 ? -3.555 5.313 -13.932 1.00 66.12 171 ASN A O 1
ATOM 1303 N N . SER A 1 172 ? -3.993 6.002 -16.009 1.00 56.34 172 SER A N 1
ATOM 1304 C CA . SER A 1 172 ? -5.456 6.083 -15.855 1.00 56.34 172 SER A CA 1
ATOM 1305 C C . SER A 1 172 ? -6.178 4.775 -16.231 1.00 56.34 172 SER A C 1
ATOM 1307 O O . SER A 1 172 ? -7.285 4.795 -16.768 1.00 56.34 172 SER A O 1
ATOM 1309 N N . GLY A 1 173 ? -5.552 3.620 -15.978 1.00 58.81 173 GLY A N 1
ATOM 1310 C CA . GLY A 1 173 ? -6.055 2.302 -16.383 1.00 58.81 173 GLY A CA 1
ATOM 1311 C C . GLY A 1 173 ? -5.571 1.150 -15.500 1.00 58.81 173 GLY A C 1
ATOM 1312 O O . GLY A 1 173 ? -4.820 1.344 -14.540 1.00 58.81 173 GLY A O 1
ATOM 1313 N N . VAL A 1 174 ? -6.038 -0.063 -15.806 1.00 52.78 174 VAL A N 1
ATOM 1314 C CA . VAL A 1 174 ? -5.607 -1.293 -15.127 1.00 52.78 174 VAL A CA 1
ATOM 1315 C C . VAL A 1 174 ? -4.281 -1.738 -15.735 1.00 52.78 174 VAL A C 1
ATOM 1317 O O . VAL A 1 174 ? -4.251 -2.049 -16.917 1.00 52.78 174 VAL A O 1
ATOM 1320 N N . ASN A 1 175 ? -3.214 -1.808 -14.940 1.00 61.50 175 ASN A N 1
ATOM 1321 C CA . ASN A 1 175 ? -1.981 -2.483 -15.341 1.00 61.50 175 ASN A CA 1
ATOM 1322 C C . ASN A 1 175 ? -1.848 -3.767 -14.516 1.00 61.50 175 ASN A C 1
ATOM 1324 O O . ASN A 1 175 ? -1.851 -3.725 -13.281 1.00 61.50 175 ASN A O 1
ATOM 1328 N N . ASP A 1 176 ? -1.713 -4.915 -15.176 1.00 67.25 176 ASP A N 1
ATOM 1329 C CA . ASP A 1 176 ? -1.181 -6.110 -14.518 1.00 67.25 176 ASP A CA 1
ATOM 1330 C C . ASP A 1 176 ? 0.351 -6.006 -14.545 1.00 67.25 176 ASP A C 1
ATOM 1332 O O . ASP A 1 176 ? 0.972 -5.949 -15.615 1.00 67.25 176 ASP A O 1
ATOM 1336 N N . VAL A 1 177 ? 0.950 -5.909 -13.358 1.00 66.75 177 VAL A N 1
ATOM 1337 C CA . VAL A 1 177 ? 2.387 -5.730 -13.174 1.00 66.75 177 VAL A CA 1
ATOM 1338 C C . VAL A 1 177 ? 2.939 -6.953 -12.458 1.00 66.75 177 VAL A C 1
ATOM 1340 O O . VAL A 1 177 ? 2.760 -7.156 -11.258 1.00 66.75 177 VAL A O 1
ATOM 1343 N N . ARG A 1 178 ? 3.676 -7.777 -13.194 1.00 69.19 178 ARG A N 1
ATOM 1344 C CA . ARG A 1 178 ? 4.262 -9.013 -12.668 1.00 69.19 178 ARG A CA 1
ATOM 1345 C C . ARG A 1 178 ? 5.767 -8.850 -12.577 1.00 69.19 178 ARG A C 1
ATOM 1347 O O . ARG A 1 178 ? 6.458 -9.071 -13.565 1.00 69.19 178 ARG A O 1
ATOM 1354 N N . VAL A 1 179 ? 6.275 -8.417 -11.423 1.00 64.62 179 VAL A N 1
ATOM 1355 C CA . VAL A 1 179 ? 7.717 -8.175 -11.233 1.00 64.62 179 VAL A CA 1
ATOM 1356 C C . VAL A 1 179 ? 8.221 -8.748 -9.920 1.00 64.62 179 VAL A C 1
ATOM 1358 O O . VAL A 1 179 ? 7.723 -8.359 -8.868 1.00 64.62 179 VAL A O 1
ATOM 1361 N N . ALA A 1 180 ? 9.240 -9.611 -9.964 1.00 61.19 180 ALA A N 1
ATOM 1362 C CA . ALA A 1 180 ? 9.982 -10.037 -8.778 1.00 61.19 180 ALA A CA 1
ATOM 1363 C C . ALA A 1 180 ? 11.178 -9.102 -8.569 1.00 61.19 180 ALA A C 1
ATOM 1365 O O . ALA A 1 180 ? 12.081 -9.055 -9.403 1.00 61.19 180 ALA A O 1
ATOM 1366 N N . PHE A 1 181 ? 11.184 -8.352 -7.466 1.00 62.38 181 PHE A N 1
ATOM 1367 C CA . PHE A 1 181 ? 12.274 -7.432 -7.146 1.00 62.38 181 PHE A CA 1
ATOM 1368 C C . PHE A 1 181 ? 13.210 -8.051 -6.116 1.00 62.38 181 PHE A C 1
ATOM 1370 O O . PHE A 1 181 ? 12.776 -8.439 -5.031 1.00 62.38 181 PHE A O 1
ATOM 1377 N N . ASN A 1 182 ? 14.511 -8.047 -6.396 1.00 57.56 182 ASN A N 1
ATOM 1378 C CA . ASN A 1 182 ? 15.490 -8.425 -5.378 1.00 57.56 182 ASN A CA 1
ATOM 1379 C C . ASN A 1 182 ? 15.643 -7.334 -4.298 1.00 57.56 182 ASN A C 1
ATOM 1381 O O . ASN A 1 182 ? 15.815 -7.671 -3.126 1.00 57.56 182 ASN A O 1
ATOM 1385 N N . SER A 1 183 ? 15.536 -6.052 -4.677 1.00 61.16 183 SER A N 1
ATOM 1386 C CA . SER A 1 183 ? 15.657 -4.884 -3.786 1.00 61.16 183 SER A CA 1
ATOM 1387 C C . SER A 1 183 ? 15.210 -3.589 -4.485 1.00 61.16 183 SER A C 1
ATOM 1389 O O . SER A 1 183 ? 15.869 -3.181 -5.431 1.00 61.16 183 SER A O 1
ATOM 1391 N N . ALA A 1 184 ? 14.150 -2.915 -4.022 1.00 59.75 184 ALA A N 1
ATOM 1392 C CA . ALA A 1 184 ? 13.778 -1.550 -4.451 1.00 59.75 184 ALA A CA 1
ATOM 1393 C C . ALA A 1 184 ? 13.982 -0.526 -3.316 1.00 59.75 184 ALA A C 1
ATOM 1395 O O . ALA A 1 184 ? 13.963 -0.909 -2.145 1.00 59.75 184 ALA A O 1
ATOM 1396 N N . GLU A 1 185 ? 14.193 0.753 -3.644 1.00 66.12 185 GLU A N 1
ATOM 1397 C CA . GLU A 1 185 ? 14.251 1.846 -2.649 1.00 66.12 185 GLU A CA 1
ATOM 1398 C C . GLU A 1 185 ? 12.882 2.480 -2.420 1.00 66.12 185 GLU A C 1
ATOM 1400 O O . GLU A 1 185 ? 12.489 2.735 -1.285 1.00 66.12 185 GLU A O 1
ATOM 1405 N N . GLU A 1 186 ? 12.130 2.720 -3.488 1.00 70.94 186 GLU A N 1
ATOM 1406 C CA . GLU A 1 186 ? 10.800 3.301 -3.378 1.00 70.94 186 GLU A CA 1
ATOM 1407 C C . GLU A 1 186 ? 9.912 2.755 -4.492 1.00 70.94 186 GLU A C 1
ATOM 1409 O O . GLU A 1 186 ? 10.297 2.727 -5.663 1.00 70.94 186 GLU A O 1
ATOM 1414 N N . LEU A 1 187 ? 8.712 2.320 -4.120 1.00 72.62 187 LEU A N 1
ATOM 1415 C CA . LEU A 1 187 ? 7.674 1.915 -5.058 1.00 72.62 187 LEU A CA 1
ATOM 1416 C C . LEU A 1 187 ? 6.509 2.884 -4.885 1.00 72.62 187 LEU A C 1
ATOM 1418 O O . LEU A 1 187 ? 5.963 3.007 -3.790 1.00 72.62 187 LEU A O 1
ATOM 1422 N N . ILE A 1 188 ? 6.162 3.573 -5.963 1.00 72.81 188 ILE A N 1
ATOM 1423 C CA . ILE A 1 188 ? 5.107 4.574 -6.035 1.00 72.81 188 ILE A CA 1
ATOM 1424 C C . ILE A 1 188 ? 4.056 4.092 -7.032 1.00 72.81 188 ILE A C 1
ATOM 1426 O O . ILE A 1 188 ? 4.354 3.805 -8.193 1.00 72.81 188 ILE A O 1
ATOM 1430 N N . ILE A 1 189 ? 2.809 4.017 -6.582 1.00 71.88 189 ILE A N 1
ATOM 1431 C CA . ILE A 1 189 ? 1.659 3.723 -7.443 1.00 71.88 189 ILE A CA 1
ATOM 1432 C C . ILE A 1 189 ? 0.765 4.957 -7.405 1.00 71.88 189 ILE A C 1
ATOM 1434 O O . ILE A 1 189 ? 0.233 5.287 -6.343 1.00 71.88 189 ILE A O 1
ATOM 1438 N N . ASP A 1 190 ? 0.658 5.653 -8.534 1.00 68.62 190 ASP A N 1
ATOM 1439 C CA . ASP A 1 190 ? 0.022 6.965 -8.654 1.00 68.62 190 ASP A CA 1
ATOM 1440 C C . ASP A 1 190 ? -1.004 6.999 -9.811 1.00 68.62 190 ASP A C 1
ATOM 1442 O O . ASP A 1 190 ? -0.957 6.204 -10.758 1.00 68.62 190 ASP A O 1
ATOM 1446 N N . GLY A 1 191 ? -1.943 7.945 -9.749 1.00 57.88 191 GLY A N 1
ATOM 1447 C CA . GLY A 1 191 ? -2.731 8.359 -10.914 1.00 57.88 191 GLY A CA 1
ATOM 1448 C C . GLY A 1 191 ? -4.045 7.628 -11.220 1.00 57.88 191 GLY A C 1
ATOM 1449 O O .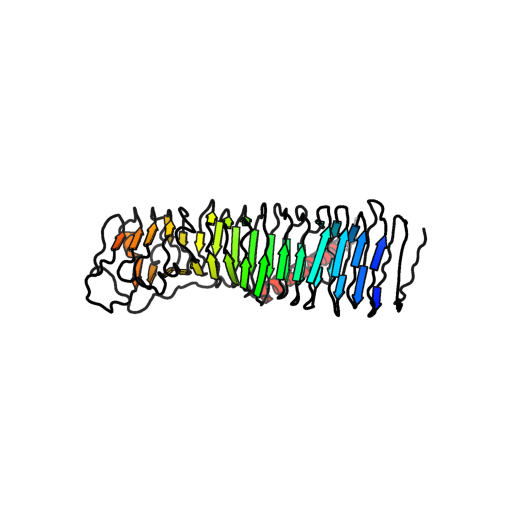 GLY A 1 191 ? -4.434 7.594 -12.384 1.00 57.88 191 GLY A O 1
ATOM 1450 N N . GLY A 1 192 ? -4.786 7.092 -10.245 1.00 59.50 192 GLY A N 1
ATOM 1451 C CA . GLY A 1 192 ? -6.091 6.458 -10.518 1.00 59.50 192 GLY A CA 1
ATOM 1452 C C . GLY A 1 192 ? -5.989 5.053 -11.121 1.00 59.50 192 GLY A C 1
ATOM 1453 O O . GLY A 1 192 ? -7.003 4.484 -11.530 1.00 59.50 192 GLY A O 1
ATOM 1454 N N . SER A 1 193 ? -4.781 4.488 -11.177 1.00 64.50 193 SER A N 1
ATOM 1455 C CA . SER A 1 193 ? -4.526 3.157 -11.728 1.00 64.50 193 SER A CA 1
ATOM 1456 C C . SER A 1 193 ? -5.024 2.051 -10.802 1.00 64.50 193 SER A C 1
ATOM 1458 O O . SER A 1 193 ? -5.101 2.210 -9.583 1.00 64.50 193 SER A O 1
ATOM 1460 N N . THR A 1 194 ? -5.311 0.882 -11.378 1.00 67.25 194 THR A N 1
ATOM 1461 C CA . THR A 1 194 ? -5.325 -0.382 -10.628 1.00 67.25 194 THR A CA 1
ATOM 1462 C C . THR A 1 194 ? -4.092 -1.178 -11.018 1.00 67.25 194 THR A C 1
ATOM 1464 O O . THR A 1 194 ? -3.950 -1.541 -12.180 1.00 67.25 194 THR A O 1
ATOM 1467 N N . THR A 1 195 ? -3.208 -1.445 -10.061 1.00 69.56 195 THR A N 1
ATOM 1468 C CA . THR A 1 195 ? -1.974 -2.211 -10.252 1.00 69.56 195 THR A CA 1
ATOM 1469 C C . THR A 1 195 ? -2.050 -3.509 -9.455 1.00 69.56 195 THR A C 1
ATOM 1471 O O . THR A 1 195 ? -2.241 -3.490 -8.238 1.00 69.56 195 THR A O 1
ATOM 1474 N N . THR A 1 196 ? -1.904 -4.653 -10.121 1.00 69.25 196 THR A N 1
ATOM 1475 C CA . THR A 1 196 ? -1.903 -5.970 -9.454 1.00 69.25 196 THR A CA 1
ATOM 1476 C C . THR A 1 196 ? -0.521 -6.599 -9.513 1.00 69.25 196 THR A C 1
ATOM 1478 O O . THR A 1 196 ? 0.045 -6.679 -10.594 1.00 69.25 196 THR A O 1
ATOM 1481 N N . PHE A 1 197 ? -0.020 -7.084 -8.372 1.00 70.88 197 PHE A N 1
ATOM 1482 C CA . PHE A 1 197 ? 1.223 -7.849 -8.245 1.00 70.88 197 PHE A CA 1
ATOM 1483 C C . PHE A 1 197 ? 0.910 -9.346 -8.027 1.00 70.88 197 PHE A C 1
ATOM 1485 O O . PHE A 1 197 ? 0.093 -9.705 -7.167 1.00 70.88 197 PHE A O 1
ATOM 1492 N N . HIS A 1 198 ? 1.530 -10.234 -8.821 1.00 62.72 198 HIS A N 1
ATOM 1493 C CA . HIS A 1 198 ? 1.219 -11.678 -8.881 1.00 62.72 198 HIS A CA 1
ATOM 1494 C C . HIS A 1 198 ? 2.292 -12.619 -8.286 1.00 62.72 198 HIS A C 1
ATOM 1496 O O . HIS A 1 198 ? 3.457 -12.282 -8.162 1.00 62.72 198 HIS A O 1
ATOM 1502 N N . GLN A 1 199 ? 1.854 -13.853 -7.987 1.00 45.56 199 GLN A N 1
ATOM 1503 C CA . GLN A 1 199 ? 2.374 -14.908 -7.090 1.00 45.56 199 GLN A CA 1
ATOM 1504 C C . GLN A 1 199 ? 3.875 -15.239 -6.958 1.00 45.56 199 GLN A C 1
ATOM 1506 O O . GLN A 1 199 ? 4.200 -15.936 -6.003 1.00 45.56 199 GLN A O 1
ATOM 1511 N N . ASN A 1 200 ? 4.792 -14.783 -7.810 1.00 43.72 200 ASN A N 1
ATOM 1512 C CA . ASN A 1 200 ? 6.200 -15.228 -7.741 1.00 43.72 200 ASN A CA 1
ATOM 1513 C C . ASN A 1 200 ? 7.187 -14.121 -7.364 1.00 43.72 200 ASN A C 1
ATOM 1515 O O . ASN A 1 200 ? 8.379 -14.186 -7.654 1.00 43.72 200 ASN A O 1
ATOM 1519 N N . THR A 1 201 ? 6.665 -13.076 -6.736 1.00 49.28 201 THR A N 1
ATOM 1520 C CA . THR A 1 201 ? 7.381 -11.833 -6.526 1.00 49.28 201 THR A CA 1
ATOM 1521 C C . THR A 1 201 ? 7.470 -11.563 -5.034 1.00 49.28 201 THR A C 1
ATOM 1523 O O . THR A 1 201 ? 6.508 -11.083 -4.434 1.00 49.28 201 THR A O 1
ATOM 1526 N N . SER A 1 202 ? 8.616 -11.850 -4.411 1.00 50.16 202 SER A N 1
ATOM 1527 C CA . SER A 1 202 ? 8.976 -11.091 -3.217 1.00 50.16 202 SER A CA 1
ATOM 1528 C C . SER A 1 202 ? 9.212 -9.668 -3.700 1.00 50.16 202 SER A C 1
ATOM 1530 O O . SER A 1 202 ? 10.184 -9.409 -4.404 1.00 50.16 202 SER A O 1
ATOM 1532 N N . VAL A 1 203 ? 8.311 -8.737 -3.404 1.00 54.75 203 VAL A N 1
ATOM 1533 C CA . VAL A 1 203 ? 8.705 -7.330 -3.465 1.00 54.75 203 VAL A CA 1
ATOM 1534 C C . VAL A 1 203 ? 9.558 -7.149 -2.227 1.00 54.75 203 VAL A C 1
ATOM 1536 O O . VAL A 1 203 ? 9.002 -7.162 -1.144 1.00 54.75 203 VAL A O 1
ATOM 1539 N N . ASN A 1 204 ? 10.879 -7.092 -2.359 1.00 52.72 204 ASN A N 1
ATOM 1540 C CA . ASN A 1 204 ? 11.760 -6.690 -1.266 1.00 52.72 204 ASN A CA 1
ATOM 1541 C C . ASN A 1 204 ? 11.998 -5.188 -1.410 1.00 52.72 204 ASN A C 1
ATOM 1543 O O . ASN A 1 204 ? 12.933 -4.751 -2.077 1.00 52.72 204 ASN A O 1
ATOM 1547 N N . ASN A 1 205 ? 11.108 -4.378 -0.848 1.00 53.88 205 ASN A N 1
ATOM 1548 C CA . ASN A 1 205 ? 11.288 -2.934 -0.826 1.00 53.88 205 ASN A CA 1
ATOM 1549 C C . ASN A 1 205 ? 12.085 -2.544 0.426 1.00 53.88 205 ASN A C 1
ATOM 1551 O O . ASN A 1 205 ? 11.573 -2.535 1.543 1.00 53.88 205 ASN A O 1
ATOM 1555 N N . SER A 1 206 ? 13.358 -2.223 0.234 1.00 51.44 206 SER A N 1
ATOM 1556 C CA . SER A 1 206 ? 14.243 -1.719 1.286 1.00 51.44 206 SER A CA 1
ATOM 1557 C C . SER A 1 206 ? 13.931 -0.274 1.703 1.00 51.44 206 SER A C 1
ATOM 1559 O O . SER A 1 206 ? 14.558 0.246 2.623 1.00 51.44 206 SER A O 1
ATOM 1561 N N . GLY A 1 207 ? 12.945 0.384 1.094 1.00 57.53 207 GLY A N 1
ATOM 1562 C CA . GLY A 1 207 ? 12.422 1.656 1.581 1.00 57.53 207 GLY A CA 1
ATOM 1563 C C . GLY A 1 207 ? 10.903 1.668 1.697 1.00 57.53 207 GLY A C 1
ATOM 1564 O O . GLY A 1 207 ? 10.301 0.747 2.258 1.00 57.53 207 GLY A O 1
ATOM 1565 N N . THR A 1 208 ? 10.289 2.772 1.270 1.00 59.19 208 THR A N 1
ATOM 1566 C CA . THR A 1 208 ? 8.868 3.051 1.525 1.00 59.19 208 THR A CA 1
ATOM 1567 C C . THR A 1 208 ? 8.033 2.676 0.302 1.00 59.19 208 THR A C 1
ATOM 1569 O O . THR A 1 208 ? 8.374 3.024 -0.827 1.00 59.19 208 THR A O 1
ATOM 1572 N N . LEU A 1 209 ? 6.933 1.951 0.506 1.00 65.25 209 LEU A N 1
ATOM 1573 C CA . LEU A 1 209 ? 5.864 1.861 -0.491 1.00 65.25 209 LEU A CA 1
ATOM 1574 C C . LEU A 1 209 ? 4.903 3.025 -0.253 1.00 65.25 209 LEU A C 1
ATOM 1576 O O . LEU A 1 209 ? 4.346 3.131 0.841 1.00 65.25 209 LEU A O 1
ATOM 1580 N N . VAL A 1 210 ? 4.711 3.869 -1.263 1.00 66.75 210 VAL A N 1
ATOM 1581 C CA . VAL A 1 210 ? 3.747 4.973 -1.240 1.00 66.75 210 VAL A CA 1
ATOM 1582 C C . VAL A 1 210 ? 2.688 4.702 -2.301 1.00 66.75 210 VAL A C 1
ATOM 1584 O O . VAL A 1 210 ? 2.990 4.535 -3.480 1.00 66.75 210 VAL A O 1
ATOM 1587 N N . THR A 1 211 ? 1.430 4.638 -1.886 1.00 62.62 211 THR A N 1
ATOM 1588 C CA . THR A 1 211 ? 0.303 4.503 -2.816 1.00 62.62 211 THR A CA 1
ATOM 1589 C C . THR A 1 211 ? -0.546 5.758 -2.736 1.00 62.62 211 THR A C 1
ATOM 1591 O O . THR A 1 211 ? -1.035 6.091 -1.661 1.00 62.62 211 THR A O 1
ATOM 1594 N N . ASN A 1 212 ? -0.705 6.450 -3.863 1.00 62.31 212 ASN A N 1
ATOM 1595 C CA . ASN A 1 212 ? -1.448 7.702 -3.973 1.00 62.31 212 ASN A CA 1
ATOM 1596 C C . ASN A 1 212 ? -2.592 7.500 -4.970 1.00 62.31 212 ASN A C 1
ATOM 1598 O O . ASN A 1 212 ? -2.354 7.105 -6.112 1.00 62.31 212 ASN A O 1
ATOM 1602 N N . PHE A 1 213 ? -3.835 7.754 -4.549 1.00 53.97 213 PHE A N 1
ATOM 1603 C CA . PHE A 1 213 ? -5.015 7.775 -5.427 1.00 53.97 213 PHE A CA 1
ATOM 1604 C C . PHE A 1 213 ? -5.165 6.561 -6.363 1.00 53.97 213 PHE A C 1
ATOM 1606 O O . PHE A 1 213 ? -5.684 6.698 -7.465 1.00 53.97 213 PHE A O 1
ATOM 1613 N N . SER A 1 214 ? -4.696 5.379 -5.955 1.00 68.44 214 SER A N 1
ATOM 1614 C CA . SER A 1 214 ? -4.609 4.195 -6.821 1.00 68.44 214 SER A CA 1
ATOM 1615 C C . SER A 1 214 ? -4.982 2.921 -6.075 1.00 68.44 214 SER A C 1
ATOM 1617 O O . SER A 1 214 ? -4.914 2.861 -4.846 1.00 68.44 214 SER A O 1
ATOM 1619 N N . VAL A 1 215 ? -5.367 1.886 -6.815 1.00 75.94 215 VAL A N 1
ATOM 1620 C CA . VAL A 1 215 ? -5.637 0.554 -6.276 1.00 75.94 215 VAL A CA 1
ATOM 1621 C C . VAL A 1 215 ? -4.400 -0.328 -6.447 1.00 75.94 215 VAL A C 1
ATOM 1623 O O . VAL A 1 215 ? -3.912 -0.478 -7.561 1.00 75.94 215 VAL A O 1
ATOM 1626 N N . ALA A 1 216 ? -3.908 -0.945 -5.376 1.00 78.00 216 ALA A N 1
ATOM 1627 C CA . ALA A 1 216 ? -2.802 -1.898 -5.416 1.00 78.00 216 ALA A CA 1
ATOM 1628 C C . ALA A 1 216 ? -3.237 -3.253 -4.852 1.00 78.00 216 ALA A C 1
ATOM 1630 O O . ALA A 1 216 ? -3.837 -3.304 -3.782 1.00 78.00 216 ALA A O 1
ATOM 1631 N N . HIS A 1 217 ? -2.916 -4.352 -5.530 1.00 81.00 217 HIS A N 1
ATOM 1632 C CA . HIS A 1 217 ? -3.185 -5.706 -5.038 1.00 81.00 217 HIS A CA 1
ATOM 1633 C C . HIS A 1 217 ? -1.888 -6.490 -4.833 1.00 81.00 217 HIS A C 1
ATOM 1635 O O . HIS A 1 217 ? -1.191 -6.793 -5.797 1.00 81.00 217 HIS A O 1
ATOM 1641 N N . PHE A 1 218 ? -1.611 -6.888 -3.592 1.00 80.69 218 PHE A N 1
ATOM 1642 C CA . PHE A 1 218 ? -0.490 -7.743 -3.203 1.00 80.69 218 PHE A CA 1
ATOM 1643 C C . PHE A 1 218 ? -1.010 -9.138 -2.838 1.00 80.69 218 PHE A C 1
ATOM 1645 O O . PHE A 1 218 ? -1.445 -9.387 -1.714 1.00 80.69 218 PHE A O 1
ATOM 1652 N N . ASN A 1 219 ? -1.009 -10.056 -3.806 1.00 74.00 219 ASN A N 1
ATOM 1653 C CA . ASN A 1 219 ? -1.543 -11.415 -3.624 1.00 74.00 219 ASN A CA 1
ATOM 1654 C C . ASN A 1 219 ? -0.490 -12.441 -3.148 1.00 74.00 219 ASN A C 1
ATOM 1656 O O . ASN A 1 219 ? -0.811 -13.619 -3.017 1.00 74.00 219 ASN A O 1
ATOM 1660 N N . SER A 1 220 ? 0.760 -12.022 -2.942 1.00 72.06 220 SER A N 1
ATOM 1661 C CA . SER A 1 220 ? 1.908 -12.865 -2.578 1.00 72.06 220 SER A CA 1
ATOM 1662 C C . SER A 1 220 ? 2.658 -12.297 -1.376 1.00 72.06 220 SER A C 1
ATOM 1664 O O . SER A 1 220 ? 2.249 -11.278 -0.819 1.00 72.06 220 SER A O 1
ATOM 1666 N N . THR A 1 221 ? 3.757 -12.949 -0.976 1.00 74.50 221 THR A N 1
ATOM 1667 C CA . THR A 1 221 ? 4.648 -12.410 0.056 1.00 74.50 221 THR A CA 1
ATOM 1668 C C . THR A 1 221 ? 5.145 -11.025 -0.337 1.00 74.50 221 THR A C 1
ATOM 1670 O O . THR A 1 221 ? 5.792 -10.853 -1.371 1.00 74.50 221 THR A O 1
ATOM 1673 N N . PHE A 1 222 ? 4.828 -10.038 0.493 1.00 73.25 222 PHE A N 1
ATOM 1674 C CA . PHE A 1 222 ? 5.187 -8.640 0.295 1.00 73.25 222 PHE A CA 1
ATOM 1675 C C . PHE A 1 222 ? 6.162 -8.237 1.404 1.00 73.25 222 PHE A C 1
ATOM 1677 O O . PHE A 1 222 ? 5.817 -8.329 2.578 1.00 73.25 222 PHE A O 1
ATOM 1684 N N . ASN A 1 223 ? 7.373 -7.795 1.056 1.00 74.44 223 ASN A N 1
ATOM 1685 C CA . ASN A 1 223 ? 8.376 -7.378 2.029 1.00 74.44 223 ASN A CA 1
ATOM 1686 C C . ASN A 1 223 ? 8.687 -5.886 1.877 1.00 74.44 223 ASN A C 1
ATOM 1688 O O . ASN A 1 223 ? 9.071 -5.409 0.814 1.00 74.44 223 ASN A O 1
ATOM 1692 N N . SER A 1 224 ? 8.535 -5.104 2.938 1.00 74.56 224 SER A N 1
ATOM 1693 C CA . SER A 1 224 ? 8.827 -3.670 2.862 1.00 74.56 224 SER A CA 1
ATOM 1694 C C . SER A 1 224 ? 9.411 -3.152 4.159 1.00 74.56 224 SER A C 1
ATOM 1696 O O . SER A 1 224 ? 9.096 -3.658 5.229 1.00 74.56 224 SER A O 1
ATOM 1698 N N . ASN A 1 225 ? 10.249 -2.126 4.111 1.00 77.12 225 ASN A N 1
ATOM 1699 C CA . ASN A 1 225 ? 10.666 -1.478 5.349 1.00 77.12 225 ASN A CA 1
ATOM 1700 C C . ASN A 1 225 ? 9.540 -0.638 5.946 1.00 77.12 225 ASN A C 1
ATOM 1702 O O . ASN A 1 225 ? 9.475 -0.491 7.159 1.00 77.12 225 ASN A O 1
ATOM 1706 N N . LYS A 1 226 ? 8.644 -0.097 5.121 1.00 83.88 226 LYS A N 1
ATOM 1707 C CA . LYS A 1 226 ? 7.477 0.654 5.578 1.00 83.88 226 LYS A CA 1
ATOM 1708 C C . LYS A 1 226 ? 6.390 0.654 4.511 1.00 83.88 226 LYS A C 1
ATOM 1710 O O . LYS A 1 226 ? 6.665 0.940 3.344 1.00 83.88 226 LYS A O 1
ATOM 1715 N N . LEU A 1 227 ? 5.148 0.445 4.935 1.00 87.31 227 LEU A N 1
ATOM 1716 C CA . LEU A 1 227 ? 3.974 0.617 4.084 1.00 87.31 227 LEU A CA 1
ATOM 1717 C C . LEU A 1 227 ? 3.314 1.964 4.388 1.00 87.31 227 LEU A C 1
ATOM 1719 O O . LEU A 1 227 ? 2.937 2.218 5.528 1.00 87.31 227 LEU A O 1
ATOM 1723 N N . THR A 1 228 ? 3.151 2.816 3.378 1.00 88.50 228 THR A N 1
ATOM 1724 C CA . THR A 1 228 ? 2.366 4.054 3.468 1.00 88.50 228 THR A CA 1
ATOM 1725 C C . THR A 1 228 ? 1.206 4.005 2.475 1.00 88.50 228 THR A C 1
ATOM 1727 O O . THR A 1 228 ? 1.398 3.890 1.263 1.00 88.50 228 THR A O 1
ATOM 1730 N N . VAL A 1 229 ? -0.013 4.103 2.996 1.00 89.25 229 VAL A N 1
ATOM 1731 C CA . VAL A 1 229 ? -1.249 4.102 2.209 1.00 89.25 229 VAL A CA 1
ATOM 1732 C C . VAL A 1 229 ? -1.845 5.503 2.263 1.00 89.25 229 VAL A C 1
ATOM 1734 O O . VAL A 1 229 ? -2.404 5.895 3.289 1.00 89.25 229 VAL A O 1
ATOM 1737 N N . ASP A 1 230 ? -1.660 6.270 1.193 1.00 86.00 230 ASP A N 1
ATOM 1738 C CA . ASP A 1 230 ? -1.952 7.702 1.149 1.00 86.00 230 ASP A CA 1
ATOM 1739 C C . ASP A 1 230 ? -3.327 8.007 0.528 1.00 86.00 230 ASP A C 1
ATOM 1741 O O . ASP A 1 230 ? -4.054 7.110 0.088 1.00 86.00 230 ASP A O 1
ATOM 1745 N N . TYR A 1 231 ? -3.693 9.288 0.519 1.00 82.56 231 TYR A N 1
ATOM 1746 C CA . TYR A 1 231 ? -4.997 9.818 0.114 1.00 82.56 231 TYR A CA 1
ATOM 1747 C C . TYR A 1 231 ? -5.647 9.074 -1.059 1.00 82.56 231 TYR A C 1
ATOM 1749 O O . TYR A 1 231 ? -5.114 9.002 -2.167 1.00 82.56 231 TYR A O 1
ATOM 1757 N N . GLY A 1 232 ? -6.844 8.534 -0.805 1.00 79.19 232 GLY A N 1
ATOM 1758 C CA . GLY A 1 232 ? -7.683 7.895 -1.821 1.00 79.19 232 GLY A CA 1
ATOM 1759 C C . GLY A 1 232 ? -7.162 6.559 -2.358 1.00 79.19 232 GLY A C 1
ATOM 1760 O O . GLY A 1 232 ? -7.882 5.903 -3.113 1.00 79.19 232 GLY A O 1
ATOM 1761 N N . ALA A 1 233 ? -5.958 6.125 -1.974 1.00 84.62 233 ALA A N 1
ATOM 1762 C CA . ALA A 1 233 ? -5.438 4.832 -2.380 1.00 84.62 233 ALA A CA 1
ATOM 1763 C C . ALA A 1 233 ? -6.217 3.687 -1.724 1.00 84.62 233 ALA A C 1
ATOM 1765 O O . ALA A 1 233 ? -6.730 3.818 -0.611 1.00 84.62 233 ALA A O 1
ATOM 1766 N N . LYS A 1 234 ? -6.288 2.546 -2.410 1.00 89.56 234 LYS A N 1
ATOM 1767 C CA . LYS A 1 234 ? -6.811 1.286 -1.876 1.00 89.56 234 LYS A CA 1
ATOM 1768 C C . LYS A 1 234 ? -5.757 0.205 -2.033 1.00 89.56 234 LYS A C 1
ATOM 1770 O O . LYS A 1 234 ? -5.430 -0.175 -3.150 1.00 89.56 234 LYS A O 1
ATOM 1775 N N . VAL A 1 235 ? -5.244 -0.321 -0.935 1.00 89.56 235 VAL A N 1
ATOM 1776 C CA . VAL A 1 235 ? -4.226 -1.374 -0.953 1.00 89.56 235 VAL A CA 1
ATOM 1777 C C . VAL A 1 235 ? -4.833 -2.660 -0.433 1.00 89.56 235 VAL A C 1
ATOM 1779 O O . VAL A 1 235 ? -5.310 -2.689 0.689 1.00 89.56 235 VAL A O 1
ATOM 1782 N N . TYR A 1 236 ? -4.799 -3.723 -1.226 1.00 90.12 236 TYR A N 1
ATOM 1783 C CA . TYR A 1 236 ? -5.224 -5.059 -0.832 1.00 90.12 236 TYR A CA 1
ATOM 1784 C C . TYR A 1 236 ? -4.004 -5.924 -0.531 1.00 90.12 236 TYR A C 1
ATOM 1786 O O . TYR A 1 236 ? -3.135 -6.049 -1.395 1.00 90.12 236 TYR A O 1
ATOM 1794 N N . ILE A 1 237 ? -3.959 -6.578 0.629 1.00 87.94 237 ILE A N 1
ATOM 1795 C CA . ILE A 1 237 ? -2.862 -7.487 0.997 1.00 87.94 237 ILE A CA 1
ATOM 1796 C C . ILE A 1 237 ? -3.424 -8.867 1.341 1.00 87.94 237 ILE A C 1
ATOM 1798 O O . ILE A 1 237 ? -4.310 -8.984 2.182 1.00 87.94 237 ILE A O 1
ATOM 1802 N N . GLY A 1 238 ? -2.936 -9.907 0.661 1.00 83.38 238 GLY A N 1
ATOM 1803 C CA . GLY A 1 238 ? -3.430 -11.283 0.806 1.00 83.38 238 GLY A CA 1
ATOM 1804 C C . GLY A 1 238 ? -2.381 -12.384 0.919 1.00 83.38 238 GLY A C 1
ATOM 1805 O O . GLY A 1 238 ? -2.753 -13.522 1.196 1.00 83.38 238 GLY A O 1
ATOM 1806 N N . GLY A 1 239 ? -1.100 -12.096 0.688 1.00 76.31 239 GLY A N 1
ATOM 1807 C CA . GLY A 1 239 ? -0.010 -13.029 0.993 1.00 76.31 239 GLY A CA 1
ATOM 1808 C C . GLY A 1 239 ? 0.762 -12.570 2.226 1.00 76.31 239 GLY A C 1
ATOM 1809 O O . GLY A 1 239 ? 0.737 -11.381 2.518 1.00 76.31 239 GLY A O 1
ATOM 1810 N N . ASN A 1 240 ? 1.443 -13.486 2.932 1.00 74.50 240 ASN A N 1
ATOM 1811 C CA . ASN A 1 240 ? 2.221 -13.175 4.143 1.00 74.50 240 ASN A CA 1
ATOM 1812 C C . ASN A 1 240 ? 3.115 -11.954 3.919 1.00 74.50 240 ASN A C 1
ATOM 1814 O O . ASN A 1 240 ? 4.093 -12.037 3.176 1.00 74.50 240 ASN A O 1
ATOM 1818 N N . ALA A 1 241 ? 2.792 -10.834 4.548 1.00 68.06 241 ALA A N 1
ATOM 1819 C CA . ALA A 1 241 ? 3.562 -9.620 4.420 1.00 68.06 241 ALA A CA 1
ATOM 1820 C C . ALA A 1 241 ? 4.600 -9.597 5.551 1.00 68.06 241 ALA A C 1
ATOM 1822 O O . ALA A 1 241 ? 4.260 -9.771 6.717 1.00 68.06 241 ALA A O 1
ATOM 1823 N N . SER A 1 242 ? 5.882 -9.437 5.227 1.00 67.81 242 SER A N 1
ATOM 1824 C CA . SER A 1 242 ? 6.927 -9.223 6.232 1.00 67.81 242 SER A CA 1
ATOM 1825 C C . SER A 1 242 ? 7.421 -7.796 6.092 1.00 67.81 242 SER A C 1
ATOM 1827 O O . SER A 1 242 ? 8.188 -7.476 5.184 1.00 67.81 242 SER A O 1
ATOM 1829 N N . HIS A 1 243 ? 6.935 -6.886 6.930 1.00 71.25 243 HIS A N 1
ATOM 1830 C CA . HIS A 1 243 ? 7.422 -5.512 6.924 1.00 71.25 243 HIS A CA 1
ATOM 1831 C C . HIS A 1 243 ? 8.339 -5.259 8.109 1.00 71.25 243 HIS A C 1
ATOM 1833 O O . HIS A 1 243 ? 7.991 -5.508 9.249 1.00 71.25 243 HIS A O 1
ATOM 1839 N N . ASN A 1 244 ? 9.538 -4.737 7.890 1.00 65.56 244 ASN A N 1
ATOM 1840 C CA . ASN A 1 244 ? 10.434 -4.476 9.023 1.00 65.56 244 ASN A CA 1
ATOM 1841 C C . ASN A 1 244 ? 10.073 -3.189 9.785 1.00 65.56 244 ASN A C 1
ATOM 1843 O O . ASN A 1 244 ? 10.635 -2.923 10.847 1.00 65.56 244 ASN A O 1
ATOM 1847 N N . GLY A 1 245 ? 9.122 -2.401 9.282 1.00 71.69 245 GLY A N 1
ATOM 1848 C CA . GLY A 1 245 ? 8.622 -1.195 9.937 1.00 71.69 245 GLY A CA 1
ATOM 1849 C C . GLY A 1 245 ? 7.101 -1.120 9.991 1.00 71.69 245 GLY A C 1
ATOM 1850 O O . GLY A 1 245 ? 6.386 -2.072 9.696 1.00 71.69 245 GLY A O 1
ATOM 1851 N N . GLY A 1 246 ? 6.603 0.022 10.466 1.00 86.88 246 GLY A N 1
ATOM 1852 C CA . GLY A 1 246 ? 5.173 0.241 10.673 1.00 86.88 246 GLY A CA 1
ATOM 1853 C C . GLY A 1 246 ? 4.384 0.462 9.381 1.00 86.88 246 GLY A C 1
ATOM 1854 O O . GLY A 1 246 ? 4.937 0.624 8.293 1.00 86.88 246 GLY A O 1
ATOM 1855 N N . ILE A 1 247 ? 3.069 0.523 9.543 1.00 92.19 247 ILE A N 1
ATOM 1856 C CA . ILE A 1 247 ? 2.105 0.910 8.521 1.00 92.19 247 ILE A CA 1
ATOM 1857 C C . ILE A 1 247 ? 1.626 2.318 8.836 1.00 92.19 247 ILE A C 1
ATOM 1859 O O . ILE A 1 247 ? 1.093 2.561 9.916 1.00 92.19 247 ILE A O 1
ATOM 1863 N N . ASP A 1 248 ? 1.756 3.226 7.879 1.00 93.25 248 ASP A N 1
ATOM 1864 C CA . ASP A 1 248 ? 1.165 4.556 7.943 1.00 93.25 248 ASP A CA 1
ATOM 1865 C C . ASP A 1 248 ? -0.072 4.599 7.048 1.00 93.25 248 ASP A C 1
ATOM 1867 O O . ASP A 1 248 ? 0.021 4.487 5.825 1.00 93.25 248 ASP A O 1
ATOM 1871 N N . LEU A 1 249 ? -1.236 4.801 7.653 1.00 93.38 249 LEU A N 1
ATOM 1872 C CA . LEU A 1 249 ? -2.493 4.972 6.937 1.00 93.38 249 LEU A CA 1
ATOM 1873 C C . LEU A 1 249 ? -2.827 6.465 6.896 1.00 93.38 249 LEU A C 1
ATOM 1875 O O . LEU A 1 249 ? -3.333 7.026 7.865 1.00 93.38 249 LEU A O 1
ATOM 1879 N N . LYS A 1 250 ? -2.489 7.127 5.792 1.00 91.56 250 LYS A N 1
ATOM 1880 C CA . LYS A 1 250 ? -2.651 8.570 5.584 1.00 91.56 250 LYS A CA 1
ATOM 1881 C C . LYS A 1 250 ? -3.833 8.818 4.660 1.00 91.56 250 LYS A C 1
ATOM 1883 O O . LYS A 1 250 ? -3.667 9.140 3.496 1.00 91.56 250 LYS A O 1
ATOM 1888 N N . CYS A 1 251 ? -5.050 8.633 5.162 1.00 89.25 251 CYS A N 1
ATOM 1889 C CA . CYS A 1 251 ? -6.266 8.911 4.382 1.00 89.25 251 CYS A CA 1
ATOM 1890 C C . CYS A 1 251 ? -6.524 8.003 3.165 1.00 89.25 251 CYS A C 1
ATOM 1892 O O . CYS A 1 251 ? -7.420 8.289 2.368 1.00 89.25 251 CYS A O 1
ATOM 1894 N N . GLY A 1 252 ? -5.799 6.892 3.034 1.00 90.50 252 GLY A N 1
ATOM 1895 C CA . GLY A 1 252 ? -6.154 5.806 2.124 1.00 90.50 252 GLY A CA 1
ATOM 1896 C C . GLY A 1 252 ? -6.922 4.675 2.816 1.00 90.50 252 GLY A C 1
ATOM 1897 O O . GLY A 1 252 ? -7.335 4.779 3.971 1.00 90.50 252 GLY A O 1
ATOM 1898 N N . THR A 1 253 ? -7.143 3.583 2.093 1.00 93.25 253 THR A N 1
ATOM 1899 C CA . THR A 1 253 ? -7.802 2.368 2.580 1.00 93.25 253 THR A CA 1
ATOM 1900 C C . THR A 1 253 ? -6.853 1.185 2.452 1.00 93.25 253 THR A C 1
ATOM 1902 O O . THR A 1 253 ? -6.400 0.868 1.356 1.00 93.25 253 THR A O 1
ATOM 1905 N N . LEU A 1 254 ? -6.584 0.500 3.555 1.00 94.19 254 LEU A N 1
ATOM 1906 C CA . LEU A 1 254 ? -5.885 -0.780 3.569 1.00 94.19 254 LEU A CA 1
ATOM 1907 C C . LEU A 1 254 ? -6.917 -1.895 3.740 1.00 94.19 254 LEU A C 1
ATOM 1909 O O . LEU A 1 254 ? -7.730 -1.817 4.651 1.00 94.19 254 LEU A O 1
ATOM 1913 N N . LEU A 1 255 ? -6.902 -2.908 2.880 1.00 93.94 255 LEU A N 1
ATOM 1914 C CA . LEU A 1 255 ? -7.846 -4.021 2.858 1.00 93.94 255 LEU A CA 1
ATOM 1915 C C . LEU A 1 255 ? -7.102 -5.349 2.995 1.00 93.94 255 LEU A C 1
ATOM 1917 O O . LEU A 1 255 ? -6.129 -5.601 2.281 1.00 93.94 255 LEU A O 1
ATOM 1921 N N . LEU A 1 256 ? -7.590 -6.224 3.867 1.00 92.38 256 LEU A N 1
ATOM 1922 C CA . LEU A 1 256 ? -7.081 -7.589 3.971 1.00 92.38 256 LEU A CA 1
ATOM 1923 C C . LEU A 1 256 ? -7.763 -8.518 2.963 1.00 92.38 256 LEU A C 1
ATOM 1925 O O . LEU A 1 256 ? -8.925 -8.344 2.603 1.00 92.38 256 LEU A O 1
ATOM 1929 N N . LYS A 1 257 ? -7.021 -9.523 2.502 1.00 90.75 257 LYS A N 1
ATOM 1930 C CA . LYS A 1 257 ? -7.530 -10.650 1.702 1.00 90.75 257 LYS A CA 1
ATOM 1931 C C . LYS A 1 257 ? -7.268 -12.010 2.362 1.00 90.75 257 LYS A C 1
ATOM 1933 O O . LYS A 1 257 ? -7.640 -13.034 1.793 1.00 90.75 257 LYS A O 1
ATOM 1938 N N . SER A 1 258 ? -6.611 -12.021 3.518 1.00 90.44 258 SER A N 1
ATOM 1939 C CA . SER A 1 258 ? -6.404 -13.182 4.386 1.00 90.44 258 SER A CA 1
ATOM 1940 C C . SER A 1 258 ? -6.011 -12.711 5.795 1.00 90.44 258 SER A C 1
ATOM 1942 O O . SER A 1 258 ? -5.720 -11.531 5.999 1.00 90.44 258 SER A O 1
ATOM 1944 N N . SER A 1 259 ? -6.057 -13.615 6.778 1.00 91.31 259 SER A N 1
ATOM 1945 C CA . SER A 1 259 ? -5.715 -13.328 8.180 1.00 91.31 259 SER A CA 1
ATOM 1946 C C . SER A 1 259 ? -4.211 -13.420 8.449 1.00 91.31 259 SER A C 1
ATOM 1948 O O . SER A 1 259 ? -3.520 -14.208 7.804 1.00 91.31 259 SER A O 1
ATOM 1950 N N . ASN A 1 260 ? -3.731 -12.712 9.477 1.00 89.62 260 ASN A N 1
ATOM 1951 C CA . ASN A 1 260 ? -2.329 -12.703 9.931 1.00 89.62 260 ASN A CA 1
ATOM 1952 C C . ASN A 1 260 ? -1.336 -12.302 8.832 1.00 89.62 260 ASN A C 1
ATOM 1954 O O . ASN A 1 260 ? -0.221 -12.822 8.757 1.00 89.62 260 ASN A O 1
ATOM 1958 N N . VAL A 1 261 ? -1.770 -11.412 7.949 1.00 87.50 261 VAL A N 1
ATOM 1959 C CA . VAL A 1 261 ? -0.988 -10.982 6.794 1.00 87.50 261 VAL A CA 1
ATOM 1960 C C . VAL A 1 261 ? 0.019 -9.926 7.199 1.00 87.50 261 VAL A C 1
ATOM 1962 O O . VAL A 1 261 ? 1.117 -9.902 6.659 1.00 87.50 261 VAL A O 1
ATOM 1965 N N . ILE A 1 262 ? -0.363 -9.060 8.132 1.00 87.06 262 ILE A N 1
ATOM 1966 C CA . ILE A 1 262 ? 0.432 -7.920 8.581 1.00 87.06 262 ILE A CA 1
ATOM 1967 C C . ILE A 1 262 ? 1.184 -8.227 9.879 1.00 87.06 262 ILE A C 1
ATOM 1969 O O . ILE A 1 262 ? 2.186 -7.584 10.136 1.00 87.06 262 ILE A O 1
ATOM 1973 N N . GLY A 1 263 ? 0.698 -9.144 10.716 1.00 80.38 263 GLY A N 1
ATOM 1974 C CA . GLY A 1 263 ? 1.371 -9.733 11.881 1.00 80.38 263 GLY A CA 1
ATOM 1975 C C . GLY A 1 263 ? 2.570 -8.986 12.499 1.00 80.38 263 GLY A C 1
ATOM 1976 O O . GLY A 1 263 ? 3.687 -9.059 11.995 1.00 80.38 263 GLY A O 1
ATOM 1977 N N . ASN A 1 264 ? 2.396 -8.421 13.700 1.00 84.25 264 ASN A N 1
ATOM 1978 C CA . ASN A 1 264 ? 3.460 -7.818 14.531 1.00 84.25 264 ASN A CA 1
ATOM 1979 C C . ASN A 1 264 ? 4.042 -6.489 14.010 1.00 84.25 264 ASN A C 1
ATOM 1981 O O . ASN A 1 264 ? 5.220 -6.182 14.227 1.00 84.25 264 ASN A O 1
ATOM 1985 N N . HIS A 1 265 ? 3.232 -5.662 13.351 1.00 90.25 265 HIS A N 1
ATOM 1986 C CA . HIS A 1 265 ? 3.629 -4.312 12.929 1.00 90.25 265 HIS A CA 1
ATOM 1987 C C . HIS A 1 265 ? 2.848 -3.229 13.669 1.00 90.25 265 HIS A C 1
ATOM 1989 O O . HIS A 1 265 ? 1.764 -3.468 14.193 1.00 90.25 265 HIS A O 1
ATOM 1995 N N . ASN A 1 266 ? 3.413 -2.024 13.752 1.00 93.75 266 ASN A N 1
ATOM 1996 C CA . ASN A 1 266 ? 2.689 -0.870 14.289 1.00 93.75 266 ASN A CA 1
ATOM 1997 C C . ASN A 1 266 ? 1.732 -0.327 13.225 1.00 93.75 266 ASN A C 1
ATOM 1999 O O . ASN A 1 266 ? 2.127 -0.216 12.067 1.00 93.75 266 ASN A O 1
ATOM 2003 N N . LEU A 1 267 ? 0.531 0.084 13.623 1.00 95.44 267 LEU A N 1
ATOM 2004 C CA . LEU A 1 267 ? -0.386 0.840 12.773 1.00 95.44 267 LEU A CA 1
ATOM 2005 C C . LEU A 1 267 ? -0.428 2.293 13.237 1.00 95.44 267 LEU A C 1
ATOM 2007 O O . LEU A 1 267 ? -0.906 2.595 14.330 1.00 95.44 267 LEU A O 1
ATOM 2011 N N . ASN A 1 268 ? 0.036 3.196 12.385 1.00 95.75 268 ASN A N 1
ATOM 2012 C CA . ASN A 1 268 ? -0.088 4.634 12.551 1.00 95.75 268 ASN A CA 1
ATOM 2013 C C . ASN A 1 268 ? -1.299 5.112 11.745 1.00 95.75 268 ASN A C 1
ATOM 2015 O O . ASN A 1 268 ? -1.209 5.390 10.548 1.00 95.75 268 ASN A O 1
ATOM 2019 N N . ALA A 1 269 ? -2.444 5.195 12.415 1.00 94.88 269 ALA A N 1
ATOM 2020 C CA . ALA A 1 269 ? -3.689 5.690 11.855 1.00 94.88 269 ALA A CA 1
ATOM 2021 C C . ALA A 1 269 ? -3.649 7.227 11.788 1.00 94.88 269 ALA A C 1
ATOM 2023 O O . ALA A 1 269 ? -3.911 7.947 12.758 1.00 94.88 269 ALA A O 1
ATOM 2024 N N . MET A 1 270 ? -3.255 7.731 10.623 1.00 94.75 270 MET A N 1
ATOM 2025 C CA . MET A 1 270 ? -3.170 9.153 10.290 1.00 94.75 270 MET A CA 1
ATOM 2026 C C . MET A 1 270 ? -4.353 9.576 9.409 1.00 94.75 270 MET A C 1
ATOM 2028 O O . MET A 1 270 ? -4.229 10.455 8.558 1.00 94.75 270 MET A O 1
ATOM 2032 N N . GLY A 1 271 ? -5.500 8.930 9.616 1.00 90.56 271 GLY A N 1
ATOM 2033 C CA . GLY A 1 271 ? -6.686 9.000 8.779 1.00 90.56 271 GLY A CA 1
ATOM 2034 C C . GLY A 1 271 ? -6.979 7.651 8.128 1.00 90.56 271 GLY A C 1
ATOM 2035 O O . GLY A 1 271 ? -6.349 6.638 8.425 1.00 90.56 271 GLY A O 1
ATOM 2036 N N . GLY A 1 272 ? -7.928 7.654 7.197 1.00 92.94 272 GLY A N 1
ATOM 2037 C CA . GLY A 1 272 ? -8.191 6.499 6.343 1.00 92.94 272 GLY A CA 1
ATOM 2038 C C . GLY A 1 272 ? -8.930 5.349 7.028 1.00 92.94 272 GLY A C 1
ATOM 2039 O O . GLY A 1 272 ? -9.500 5.502 8.113 1.00 92.94 272 GLY A O 1
ATOM 2040 N N . ILE A 1 273 ? -8.954 4.208 6.338 1.00 94.62 273 ILE A N 1
ATOM 2041 C CA . ILE A 1 273 ? -9.729 3.017 6.706 1.00 94.62 273 ILE A CA 1
ATOM 2042 C C . ILE A 1 273 ? -8.828 1.779 6.697 1.00 94.62 273 ILE A C 1
ATOM 2044 O O . ILE A 1 273 ? -8.249 1.442 5.666 1.00 94.62 273 ILE A O 1
ATOM 2048 N N . PHE A 1 274 ? -8.726 1.081 7.825 1.00 96.06 274 PHE A N 1
ATOM 2049 C CA . PHE A 1 274 ? -8.178 -0.270 7.866 1.00 96.06 274 PHE A CA 1
ATOM 2050 C C . PHE A 1 274 ? -9.328 -1.278 7.850 1.00 96.06 274 PHE A C 1
ATOM 2052 O O . PHE A 1 274 ? -10.056 -1.418 8.828 1.00 96.06 274 PHE A O 1
ATOM 2059 N N . ASN A 1 275 ? -9.526 -1.934 6.713 1.00 95.31 275 ASN A N 1
ATOM 2060 C CA . ASN A 1 275 ? -10.631 -2.836 6.452 1.00 95.31 275 ASN A CA 1
ATOM 2061 C C . ASN A 1 275 ? -10.174 -4.298 6.525 1.00 95.31 275 ASN A C 1
ATOM 2063 O O . ASN A 1 275 ? -9.379 -4.764 5.708 1.00 95.31 275 ASN A O 1
ATOM 2067 N N . LEU A 1 276 ? -10.712 -5.027 7.493 1.00 94.19 276 LEU A N 1
ATOM 2068 C CA . LEU A 1 276 ? -10.409 -6.428 7.736 1.00 94.19 276 LEU A CA 1
ATOM 2069 C C . LEU A 1 276 ? -11.085 -7.360 6.733 1.00 94.19 276 LEU A C 1
ATOM 2071 O O . LEU A 1 276 ? -10.629 -8.483 6.603 1.00 94.19 276 LEU A O 1
ATOM 2075 N N . GLN A 1 277 ? -12.142 -6.935 6.029 1.00 92.62 277 GLN A N 1
ATOM 2076 C CA . GLN A 1 277 ? -12.872 -7.765 5.055 1.00 92.62 277 GLN A CA 1
ATOM 2077 C C . GLN A 1 277 ? -13.295 -9.147 5.606 1.00 92.62 277 GLN A C 1
ATOM 2079 O O . GLN A 1 277 ? -13.343 -10.121 4.857 1.00 92.62 277 GLN A O 1
ATOM 2084 N N . GLY A 1 278 ? -13.593 -9.256 6.905 1.00 91.00 278 GLY A N 1
ATOM 2085 C CA . GLY A 1 278 ? -13.887 -10.544 7.539 1.00 91.00 278 GLY A CA 1
ATOM 2086 C C . GLY A 1 278 ? -12.658 -11.421 7.825 1.00 91.00 278 GLY A C 1
ATOM 2087 O O . GLY A 1 278 ? -12.774 -12.644 7.866 1.00 91.00 278 GLY A O 1
ATOM 2088 N N . PHE A 1 279 ? -11.477 -10.821 7.986 1.00 93.06 279 PHE A N 1
ATOM 2089 C CA . PHE A 1 279 ? -10.247 -11.496 8.404 1.00 93.06 279 PHE A CA 1
ATOM 2090 C C . PHE A 1 279 ? -9.779 -11.035 9.792 1.00 93.06 279 PHE A C 1
ATOM 2092 O O . PHE A 1 279 ? -10.246 -10.037 10.341 1.00 93.06 279 PHE A O 1
ATOM 2099 N N . SER A 1 280 ? -8.822 -11.772 10.356 1.00 93.12 280 SER A N 1
ATOM 2100 C CA . SER A 1 280 ? -8.241 -11.508 11.676 1.00 93.12 280 SER A CA 1
ATOM 2101 C C . SER A 1 280 ? -6.796 -11.038 11.568 1.00 93.12 280 SER A C 1
ATOM 2103 O O . SER A 1 280 ? -6.026 -11.570 10.771 1.00 93.12 280 SER A O 1
ATOM 2105 N N . GLU A 1 281 ? -6.399 -10.088 12.411 1.00 94.25 281 GLU A N 1
ATOM 2106 C CA . GLU A 1 281 ? -5.054 -9.519 12.399 1.00 94.25 281 GLU A CA 1
ATOM 2107 C C . GLU A 1 281 ? -4.523 -9.231 13.812 1.00 94.25 281 GLU A C 1
ATOM 2109 O O . GLU A 1 281 ? -5.257 -8.825 14.719 1.00 94.25 281 GLU A O 1
ATOM 2114 N N . GLY A 1 282 ? -3.216 -9.436 13.988 1.00 94.00 282 GLY A N 1
ATOM 2115 C CA . GLY A 1 282 ? -2.485 -9.131 15.216 1.00 94.00 282 GLY A CA 1
ATOM 2116 C C . GLY A 1 282 ? -1.376 -8.119 14.949 1.00 94.00 282 GLY A C 1
ATOM 2117 O O . GLY A 1 282 ? -0.440 -8.392 14.204 1.00 94.00 282 GLY A O 1
ATOM 2118 N N . LEU A 1 283 ? -1.449 -6.953 15.578 1.00 94.25 283 LEU A N 1
ATOM 2119 C CA . LEU A 1 283 ? -0.507 -5.849 15.409 1.00 94.25 283 LEU A CA 1
ATOM 2120 C C . LEU A 1 283 ? 0.174 -5.502 16.734 1.00 94.25 283 LEU A C 1
ATOM 2122 O O . LEU A 1 283 ? -0.287 -5.872 17.811 1.00 94.25 283 LEU A O 1
ATOM 2126 N N . ASN A 1 284 ? 1.275 -4.759 16.659 1.00 94.44 284 ASN A N 1
ATOM 2127 C CA . ASN A 1 284 ? 1.986 -4.267 17.834 1.00 94.44 284 ASN A CA 1
ATOM 2128 C C . ASN A 1 284 ? 1.245 -3.068 18.433 1.00 94.44 284 ASN A C 1
ATOM 2130 O O . ASN A 1 284 ? 0.283 -3.232 19.178 1.00 94.44 284 ASN A O 1
ATOM 2134 N N . ASN A 1 285 ? 1.674 -1.851 18.105 1.00 94.94 285 ASN A N 1
ATOM 2135 C CA . ASN A 1 285 ? 1.080 -0.646 18.660 1.00 94.94 285 ASN A CA 1
ATOM 2136 C C . ASN A 1 285 ? 0.119 0.009 17.673 1.00 94.94 285 ASN A C 1
ATOM 2138 O O . ASN A 1 285 ? 0.440 0.172 16.495 1.00 94.94 285 ASN A O 1
ATOM 2142 N N . LEU A 1 286 ? -1.017 0.471 18.187 1.00 96.31 286 LEU A N 1
ATOM 2143 C CA . LEU A 1 286 ? -1.908 1.400 17.496 1.00 96.31 286 LEU A CA 1
ATOM 2144 C C . LEU A 1 286 ? -1.546 2.842 17.867 1.00 96.31 286 LEU A C 1
ATOM 2146 O O . LEU A 1 286 ? -1.566 3.188 19.046 1.00 96.31 286 LEU A O 1
ATOM 2150 N N . SER A 1 287 ? -1.273 3.699 16.888 1.00 96.75 287 SER A N 1
ATOM 2151 C CA . SER A 1 287 ? -1.187 5.155 17.063 1.00 96.75 287 SER A CA 1
ATOM 2152 C C . SER A 1 287 ? -2.292 5.843 16.263 1.00 96.75 287 SER A C 1
ATOM 2154 O O . SER A 1 287 ? -2.654 5.376 15.189 1.00 96.75 287 SER A O 1
ATOM 2156 N N . LEU A 1 288 ? -2.803 6.967 16.759 1.00 95.69 288 LEU A N 1
ATOM 2157 C CA . LEU A 1 288 ? -3.905 7.728 16.174 1.00 95.69 288 LEU A CA 1
ATOM 2158 C C . LEU A 1 288 ? -3.551 9.221 16.148 1.00 95.69 288 LEU A C 1
ATOM 2160 O O . LEU A 1 288 ? -3.453 9.844 17.203 1.00 95.69 288 LEU A O 1
ATOM 2164 N N . SER A 1 289 ? -3.375 9.822 14.971 1.00 95.50 289 SER A N 1
ATOM 2165 C CA . SER A 1 289 ? -3.083 11.266 14.837 1.00 95.50 289 SER A CA 1
ATOM 2166 C C . SER A 1 289 ? -4.202 12.068 14.164 1.00 95.50 289 SER A C 1
ATOM 2168 O O . SER A 1 289 ? -4.280 13.289 14.327 1.00 95.50 289 SER A O 1
ATOM 2170 N N . VAL A 1 290 ? -5.107 11.387 13.462 1.00 94.00 290 VAL A N 1
ATOM 2171 C CA . VAL A 1 290 ? -6.292 11.945 12.795 1.00 94.00 290 VAL A CA 1
ATOM 2172 C C . VAL A 1 290 ? -7.463 10.986 13.017 1.00 94.00 290 VAL A C 1
ATOM 2174 O O . VAL A 1 290 ? -7.245 9.810 13.304 1.00 94.00 290 VAL A O 1
ATOM 2177 N N . ASN A 1 291 ? -8.703 11.469 12.895 1.00 92.56 291 ASN A N 1
ATOM 2178 C CA . ASN A 1 291 ? -9.874 10.594 12.933 1.00 92.56 291 ASN A CA 1
ATOM 2179 C C . ASN A 1 291 ? -9.731 9.497 11.878 1.00 92.56 291 ASN A C 1
ATOM 2181 O O . ASN A 1 291 ? -9.536 9.797 10.701 1.00 92.56 291 ASN A O 1
ATOM 2185 N N . SER A 1 292 ? -9.801 8.248 12.318 1.00 94.94 292 SER A N 1
ATOM 2186 C CA . SER A 1 292 ? -9.517 7.079 11.488 1.00 94.94 292 SER A CA 1
ATOM 2187 C C . SER A 1 292 ? -10.560 6.002 11.726 1.00 94.94 292 SER A C 1
ATOM 2189 O O . SER A 1 292 ? -11.341 6.069 12.682 1.00 94.94 292 SER A O 1
ATOM 2191 N N . MET A 1 293 ? -10.562 4.997 10.863 1.00 94.62 293 MET A N 1
ATOM 2192 C CA . MET A 1 293 ? -11.553 3.939 10.897 1.00 94.62 293 MET A CA 1
ATOM 2193 C C . MET A 1 293 ? -10.902 2.564 10.826 1.00 94.62 293 MET A C 1
ATOM 2195 O O . MET A 1 293 ? -9.983 2.339 10.042 1.00 94.62 293 MET A O 1
ATOM 2199 N N . VAL A 1 294 ? -11.418 1.643 11.628 1.00 95.00 294 VAL A N 1
ATOM 2200 C CA . VAL A 1 294 ? -11.280 0.205 11.415 1.00 95.00 294 VAL A CA 1
ATOM 2201 C C . VAL A 1 294 ? -12.639 -0.301 10.966 1.00 95.00 294 VAL A C 1
ATOM 2203 O O . VAL A 1 294 ? -13.652 0.031 11.573 1.00 95.00 294 VAL A O 1
ATOM 2206 N N . ASP A 1 295 ? -12.667 -1.102 9.918 1.00 93.81 295 ASP A N 1
ATOM 2207 C CA . ASP A 1 295 ? -13.878 -1.723 9.404 1.00 93.81 295 ASP A CA 1
ATOM 2208 C C . ASP A 1 295 ? -13.702 -3.240 9.449 1.00 93.81 295 ASP A C 1
ATOM 2210 O O . ASP A 1 295 ? -12.778 -3.772 8.840 1.00 93.81 295 ASP A O 1
ATOM 2214 N N . PHE A 1 296 ? -14.568 -3.938 10.179 1.00 91.94 296 PHE A N 1
ATOM 2215 C CA . PHE A 1 296 ? -14.535 -5.398 10.265 1.00 91.94 296 PHE A CA 1
ATOM 2216 C C . PHE A 1 296 ? -15.034 -6.090 8.981 1.00 91.94 296 PHE A C 1
ATOM 2218 O O . PHE A 1 296 ? -14.775 -7.275 8.771 1.00 91.94 296 PHE A O 1
ATOM 2225 N N . GLY A 1 297 ? -15.638 -5.332 8.061 1.00 88.25 297 GLY A N 1
ATOM 2226 C CA . GLY A 1 297 ? -16.231 -5.825 6.824 1.00 88.25 297 GLY A CA 1
ATOM 2227 C C . GLY A 1 297 ? -17.620 -6.426 7.042 1.00 88.25 297 GLY A C 1
ATOM 2228 O O . GLY A 1 297 ? -18.068 -6.650 8.162 1.00 88.25 297 GLY A O 1
ATOM 2229 N N . SER A 1 298 ? -18.334 -6.689 5.947 1.00 76.88 298 SER A N 1
ATOM 2230 C CA . SER A 1 298 ? -19.623 -7.382 5.993 1.00 76.88 298 SER A CA 1
ATOM 2231 C C . SER A 1 298 ? -19.390 -8.893 6.067 1.00 76.88 298 SER A C 1
ATOM 2233 O O . SER A 1 298 ? -19.068 -9.517 5.055 1.00 76.88 298 SER A O 1
ATOM 2235 N N . GLY A 1 299 ? -19.541 -9.494 7.243 1.00 66.44 299 GLY A N 1
ATOM 2236 C CA . GLY A 1 299 ? -19.368 -10.933 7.427 1.00 66.44 299 GLY A CA 1
ATOM 2237 C C . GLY A 1 299 ? -19.935 -11.405 8.760 1.00 66.44 299 GLY A C 1
ATOM 2238 O O . GLY A 1 299 ? -20.097 -10.617 9.686 1.00 66.44 299 GLY A O 1
ATOM 2239 N N . ALA A 1 300 ? -20.270 -12.692 8.845 1.00 58.84 300 ALA A N 1
ATOM 2240 C CA . ALA A 1 300 ? -20.717 -13.292 10.094 1.00 58.84 300 ALA A CA 1
ATOM 2241 C C . ALA A 1 300 ? -19.507 -13.530 11.014 1.00 58.84 300 ALA A C 1
ATOM 2243 O O . ALA A 1 300 ? -18.717 -14.432 10.754 1.00 58.84 300 ALA A O 1
ATOM 2244 N N . GLY A 1 301 ? -19.385 -12.692 12.048 1.00 69.69 301 GLY A N 1
ATOM 2245 C CA . GLY A 1 301 ? -18.833 -12.979 13.373 1.00 69.69 301 GLY A CA 1
ATOM 2246 C C . GLY A 1 301 ? -17.776 -14.068 13.527 1.00 69.69 301 GLY A C 1
ATOM 2247 O O . GLY A 1 301 ? -18.125 -15.245 13.550 1.00 69.69 301 GLY A O 1
ATOM 2248 N N . ALA A 1 302 ? -16.520 -13.658 13.719 1.00 82.44 302 ALA A N 1
ATOM 2249 C CA . ALA A 1 302 ? -15.382 -14.424 14.282 1.00 82.44 302 ALA A CA 1
ATOM 2250 C C . ALA A 1 302 ? -14.042 -13.686 14.064 1.00 82.44 302 ALA A C 1
ATOM 2252 O O . ALA A 1 302 ? -12.962 -14.262 14.235 1.00 82.44 302 ALA A O 1
ATOM 2253 N N . ASN A 1 303 ? -14.084 -12.425 13.636 1.00 90.06 303 ASN A N 1
ATOM 2254 C CA . ASN A 1 303 ? -12.897 -11.675 13.264 1.00 90.06 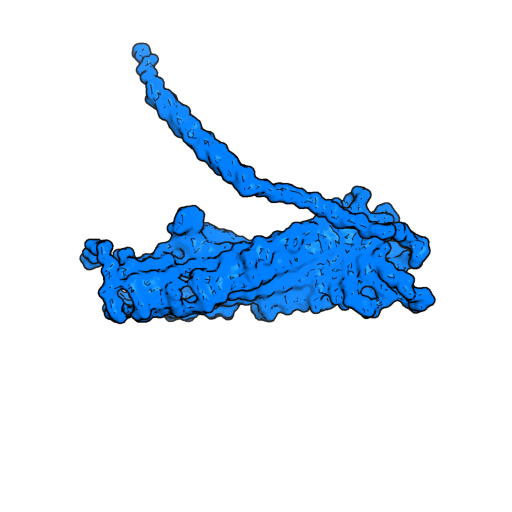303 ASN A CA 1
ATOM 2255 C C . ASN A 1 303 ? -12.251 -11.112 14.523 1.00 90.06 303 ASN A C 1
ATOM 2257 O O . ASN A 1 303 ? -12.935 -10.626 15.423 1.00 90.06 303 ASN A O 1
ATOM 2261 N N . SER A 1 304 ? -10.927 -11.131 14.594 1.00 91.94 304 SER A N 1
ATOM 2262 C CA . SER A 1 304 ? -10.200 -10.560 15.723 1.00 91.94 304 SER A CA 1
ATOM 2263 C C . SER A 1 304 ? -9.188 -9.536 15.248 1.00 91.94 304 SER A C 1
ATOM 2265 O O . SER A 1 304 ? -8.330 -9.871 14.433 1.00 91.94 304 SER A O 1
ATOM 2267 N N . LEU A 1 305 ? -9.228 -8.336 15.815 1.00 94.56 305 LEU A N 1
ATOM 2268 C CA . LEU A 1 305 ? -8.178 -7.339 15.657 1.00 94.56 305 LEU A CA 1
ATOM 2269 C C . LEU A 1 305 ? -7.546 -7.038 17.012 1.00 94.56 305 LEU A C 1
ATOM 2271 O O . LEU A 1 305 ? -8.171 -6.420 17.875 1.00 94.56 305 LEU A O 1
ATOM 2275 N N . ASN A 1 306 ? -6.293 -7.454 17.180 1.00 94.38 306 ASN A N 1
ATOM 2276 C CA . ASN A 1 306 ? -5.585 -7.344 18.451 1.00 94.38 306 ASN A CA 1
ATOM 2277 C C . ASN A 1 306 ? -4.341 -6.467 18.308 1.00 94.38 306 ASN A C 1
ATOM 2279 O O . ASN A 1 306 ? -3.502 -6.716 17.447 1.00 94.38 306 ASN A O 1
ATOM 2283 N N . PHE A 1 307 ? -4.191 -5.487 19.193 1.00 95.06 307 PHE A N 1
ATOM 2284 C CA . PHE A 1 307 ? -2.993 -4.666 19.336 1.00 95.06 307 PHE A CA 1
ATOM 2285 C C . PHE A 1 307 ? -2.298 -4.980 20.667 1.00 95.06 307 PHE A C 1
ATOM 2287 O O . PHE A 1 307 ? -2.912 -4.885 21.734 1.00 95.06 307 PHE A O 1
ATOM 2294 N N . GLN A 1 308 ? -1.001 -5.295 20.615 1.00 94.69 308 GLN A N 1
ATOM 2295 C CA . GLN A 1 308 ? -0.148 -5.525 21.792 1.00 94.69 308 GLN A CA 1
ATOM 2296 C C . GLN A 1 308 ? 0.071 -4.270 22.655 1.00 94.69 308 GLN A C 1
ATOM 2298 O O . GLN A 1 308 ? 0.515 -4.365 23.803 1.00 94.69 308 GLN A O 1
ATOM 2303 N N . GLY A 1 309 ? -0.234 -3.085 22.125 1.00 93.50 309 GLY A N 1
ATOM 2304 C CA . GLY A 1 309 ? -0.076 -1.835 22.852 1.00 93.50 309 GLY A CA 1
ATOM 2305 C C . GLY A 1 309 ? -0.804 -0.646 22.234 1.00 93.50 309 GLY A C 1
ATOM 2306 O O . GLY A 1 309 ? -1.233 -0.655 21.077 1.00 93.50 309 GLY A O 1
ATOM 2307 N N . ALA A 1 310 ? -0.887 0.432 23.011 1.00 92.19 310 ALA A N 1
ATOM 2308 C CA . ALA A 1 310 ? -1.280 1.748 22.527 1.00 92.19 310 ALA A CA 1
ATOM 2309 C C . ALA A 1 310 ? -0.047 2.648 22.358 1.00 92.19 310 ALA A C 1
ATOM 2311 O O . ALA A 1 310 ? 0.634 2.989 23.328 1.00 92.19 310 ALA A O 1
ATOM 2312 N N . GLY A 1 311 ? 0.194 3.090 21.128 1.00 93.81 311 GLY A N 1
ATOM 2313 C CA . GLY A 1 311 ? 1.153 4.133 20.779 1.00 93.81 311 GLY A CA 1
ATOM 2314 C C . GLY A 1 311 ? 0.638 5.539 21.108 1.00 93.81 311 GLY A C 1
ATOM 2315 O O . GLY A 1 311 ? -0.027 5.770 22.127 1.00 93.81 311 GLY A O 1
ATOM 2316 N N . ALA A 1 312 ? 0.968 6.517 20.266 1.00 94.75 312 ALA A N 1
ATOM 2317 C CA . ALA A 1 312 ? 0.569 7.908 20.474 1.00 94.75 312 ALA A CA 1
ATOM 2318 C C . ALA A 1 312 ? -0.873 8.140 20.003 1.00 94.75 312 ALA A C 1
ATOM 2320 O O . ALA A 1 312 ? -1.206 7.809 18.872 1.00 94.75 312 ALA A O 1
ATOM 2321 N N . PHE A 1 313 ? -1.715 8.732 20.850 1.00 95.69 313 PHE A N 1
ATOM 2322 C CA . PHE A 1 313 ? -3.060 9.174 20.481 1.00 95.69 313 PHE A CA 1
ATOM 2323 C C . PHE A 1 313 ? -3.109 10.694 20.625 1.00 95.69 313 PHE A C 1
ATOM 2325 O O . PHE A 1 313 ? -2.938 11.225 21.724 1.00 95.69 313 PHE A O 1
ATOM 2332 N N . ALA A 1 314 ? -3.296 11.397 19.513 1.00 95.00 314 ALA A N 1
ATOM 2333 C CA . ALA A 1 314 ? -3.475 12.838 19.515 1.00 95.00 314 ALA A CA 1
ATOM 2334 C C . ALA A 1 314 ? -4.805 13.193 20.192 1.00 95.00 314 ALA A C 1
ATOM 2336 O O . ALA A 1 314 ? -5.830 12.557 19.943 1.00 95.00 314 ALA A O 1
ATOM 2337 N N . SER A 1 315 ? -4.788 14.220 21.044 1.00 92.88 315 SER A N 1
ATOM 2338 C CA . SER A 1 315 ? -5.974 14.659 21.786 1.00 92.88 315 SER A CA 1
ATOM 2339 C C . SER A 1 315 ? -7.126 15.039 20.847 1.00 92.88 315 SER A C 1
ATOM 2341 O O . SER A 1 315 ? -6.912 15.672 19.810 1.00 92.88 315 SER A O 1
ATOM 2343 N N . GLY A 1 316 ? -8.348 14.639 21.208 1.00 87.69 316 GLY A N 1
ATOM 2344 C CA . GLY A 1 316 ? -9.570 14.955 20.461 1.00 87.69 316 GLY A CA 1
ATOM 2345 C C . GLY A 1 316 ? -9.741 14.203 19.137 1.00 87.69 316 GLY A C 1
ATOM 2346 O O . GLY A 1 316 ? -10.649 14.527 18.376 1.00 87.69 316 GLY A O 1
ATOM 2347 N N . LYS A 1 317 ? -8.880 13.224 18.832 1.00 92.31 317 LYS A N 1
ATOM 2348 C CA . LYS A 1 317 ? -9.050 12.334 17.673 1.00 92.31 317 LYS A CA 1
ATOM 2349 C C . LYS A 1 317 ? -9.810 11.078 18.056 1.00 92.31 317 LYS A C 1
ATOM 2351 O O . LYS A 1 317 ? -9.686 10.632 19.191 1.00 92.31 317 LYS A O 1
ATOM 2356 N N . MET A 1 318 ? -10.565 10.525 17.111 1.00 91.38 318 MET A N 1
ATOM 2357 C CA . MET A 1 318 ? -11.395 9.339 17.315 1.00 91.38 318 MET A CA 1
ATOM 2358 C C . MET A 1 318 ? -11.004 8.208 16.360 1.00 91.38 318 MET A C 1
ATOM 2360 O O . MET A 1 318 ? -10.857 8.426 15.157 1.00 91.38 318 MET A O 1
ATOM 2364 N N . LEU A 1 319 ? -10.875 6.993 16.890 1.00 92.75 319 LEU A N 1
ATOM 2365 C CA . LEU A 1 319 ? -10.893 5.762 16.110 1.00 92.75 319 LEU A CA 1
ATOM 2366 C C . LEU A 1 319 ? -12.323 5.222 16.104 1.00 92.75 319 LEU A C 1
ATOM 2368 O O . LEU A 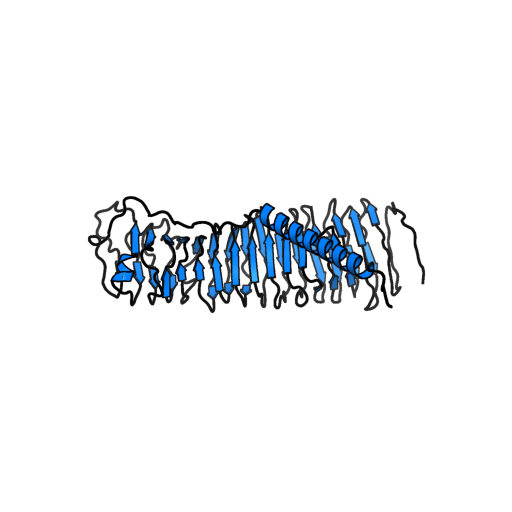1 319 ? -12.869 4.926 17.165 1.00 92.75 319 LEU A O 1
ATOM 2372 N N . THR A 1 320 ? -12.912 5.069 14.923 1.00 91.31 320 THR A N 1
ATOM 2373 C CA . THR A 1 320 ? -14.228 4.437 14.769 1.00 91.31 320 THR A CA 1
ATOM 2374 C C . THR A 1 320 ? -14.054 2.999 14.302 1.00 91.31 320 THR A C 1
ATOM 2376 O O . THR A 1 320 ? -13.454 2.761 13.260 1.00 91.31 320 THR A O 1
ATOM 2379 N N . VAL A 1 321 ? -14.582 2.045 15.057 1.00 91.00 321 VAL A N 1
ATOM 2380 C CA . VAL A 1 321 ? -14.634 0.624 14.709 1.00 91.00 321 VAL A CA 1
ATOM 2381 C C . VAL A 1 321 ? -16.020 0.331 14.143 1.00 91.00 321 VAL A C 1
ATOM 2383 O O . VAL A 1 321 ? -17.004 0.485 14.858 1.00 91.00 321 VAL A O 1
ATOM 2386 N N . MET A 1 322 ? -16.108 -0.039 12.870 1.00 89.12 322 MET A N 1
ATOM 2387 C CA . MET A 1 322 ? -17.361 -0.278 12.150 1.00 89.12 322 MET A CA 1
ATOM 2388 C C . MET A 1 322 ? -17.594 -1.751 11.840 1.00 89.12 322 MET A C 1
ATOM 2390 O O . MET A 1 322 ? -16.654 -2.547 11.845 1.00 89.12 322 MET A O 1
ATOM 2394 N N . ASN A 1 323 ? -18.849 -2.063 11.495 1.00 85.69 323 ASN A N 1
ATOM 2395 C CA . ASN A 1 323 ? -19.310 -3.392 11.091 1.00 85.69 323 ASN A CA 1
ATOM 2396 C C . ASN A 1 323 ? -18.908 -4.469 12.103 1.00 85.69 323 ASN A C 1
ATOM 2398 O O . ASN A 1 323 ? -18.624 -5.606 11.751 1.00 85.69 323 ASN A O 1
ATOM 2402 N N . TRP A 1 324 ? -18.871 -4.080 13.376 1.00 82.38 324 TRP A N 1
ATOM 2403 C CA . TRP A 1 324 ? -18.527 -4.968 14.467 1.00 82.38 324 TRP A CA 1
ATOM 2404 C C . TRP A 1 324 ? -19.755 -5.800 14.841 1.00 82.38 324 TRP A C 1
ATOM 2406 O O . TRP A 1 324 ? -20.767 -5.252 15.288 1.00 82.38 324 TRP A O 1
ATOM 2416 N N . THR A 1 325 ? -19.682 -7.111 14.613 1.00 81.81 325 THR A N 1
ATOM 2417 C CA . THR A 1 325 ? -20.801 -8.048 14.769 1.00 81.81 325 THR A CA 1
ATOM 2418 C C . THR A 1 325 ? -20.556 -9.061 15.889 1.00 81.81 325 THR A C 1
ATOM 2420 O O . THR A 1 325 ? -19.496 -9.108 16.515 1.00 81.81 325 THR A O 1
ATOM 2423 N N . SER A 1 326 ? -21.586 -9.847 16.216 1.00 78.19 326 SER A N 1
ATOM 2424 C CA . SER A 1 326 ? -21.504 -10.851 17.277 1.00 78.19 326 SER A CA 1
ATOM 2425 C C . SER A 1 326 ? -20.385 -11.852 16.990 1.00 78.19 326 SER A C 1
ATOM 2427 O O . SER A 1 326 ? -20.363 -12.440 15.921 1.00 78.19 326 SER A O 1
ATOM 2429 N N . GLY A 1 327 ? -19.502 -12.090 17.964 1.00 82.44 327 GLY A N 1
ATOM 2430 C CA . GLY A 1 327 ? -18.371 -13.016 17.819 1.00 82.44 327 GLY A CA 1
ATOM 2431 C C . GLY A 1 327 ? -17.072 -12.353 17.356 1.00 82.44 327 GLY A C 1
ATOM 2432 O O . GLY A 1 327 ? -16.017 -12.977 17.444 1.00 82.44 327 GLY A O 1
ATOM 2433 N N . ASP A 1 328 ? -17.119 -11.088 16.936 1.00 87.12 328 ASP A N 1
ATOM 2434 C CA . ASP A 1 328 ? -15.917 -10.316 16.641 1.00 87.12 328 ASP A CA 1
ATOM 2435 C C . ASP A 1 328 ? -15.237 -9.805 17.926 1.00 87.12 328 ASP A C 1
ATOM 2437 O O . ASP A 1 328 ? -15.888 -9.448 18.917 1.00 87.12 328 ASP A O 1
ATOM 2441 N N . SER A 1 329 ? -13.910 -9.695 17.887 1.00 89.69 329 SER A N 1
ATOM 2442 C CA . SER A 1 329 ? -13.071 -9.226 18.992 1.00 89.69 329 SER A CA 1
ATOM 2443 C C . SER A 1 329 ? -12.193 -8.047 18.575 1.00 89.69 329 SER A C 1
ATOM 2445 O O . SER A 1 329 ? -11.553 -8.069 17.522 1.00 89.69 329 SER A O 1
ATOM 2447 N N . PHE A 1 330 ? -12.134 -7.023 19.427 1.00 91.56 330 PHE A N 1
ATOM 2448 C CA . PHE A 1 330 ? -11.220 -5.892 19.279 1.00 91.56 330 PHE A CA 1
ATOM 2449 C C . PHE A 1 330 ? -10.470 -5.660 20.589 1.00 91.56 330 PHE A C 1
ATOM 2451 O O . PHE A 1 330 ? -11.082 -5.412 21.635 1.00 91.56 330 PHE A O 1
ATOM 2458 N N . GLN A 1 331 ? -9.141 -5.687 20.541 1.00 91.81 331 GLN A N 1
ATOM 2459 C CA . GLN A 1 331 ? -8.308 -5.518 21.726 1.00 91.81 331 GLN A CA 1
ATOM 2460 C C . GLN A 1 331 ? -7.199 -4.496 21.498 1.00 91.81 331 GLN A C 1
ATOM 2462 O O . GLN A 1 331 ? -6.470 -4.566 20.513 1.00 91.81 331 GLN A O 1
ATOM 2467 N N . VAL A 1 332 ? -7.018 -3.589 22.461 1.00 91.88 332 VAL A N 1
ATOM 2468 C CA . VAL A 1 332 ? -5.804 -2.767 22.581 1.00 91.88 332 VAL A CA 1
ATOM 2469 C C . VAL A 1 332 ? -5.266 -2.911 23.999 1.00 91.88 332 VAL A C 1
ATOM 2471 O O . VAL A 1 332 ? -5.861 -2.421 24.969 1.00 91.88 332 VAL A O 1
ATOM 2474 N N . LEU A 1 333 ? -4.140 -3.607 24.134 1.00 91.00 333 LEU A N 1
ATOM 2475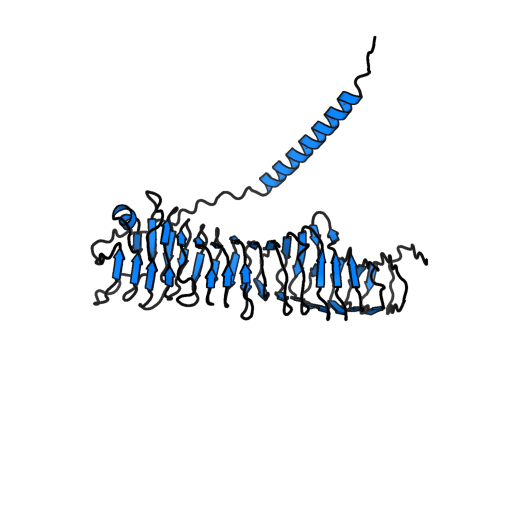 C CA . LEU A 1 333 ? -3.471 -3.781 25.420 1.00 91.00 333 LEU A CA 1
ATOM 2476 C C . LEU A 1 333 ? -2.803 -2.475 25.877 1.00 91.00 333 LEU A C 1
ATOM 2478 O O . LEU A 1 333 ? -2.441 -1.620 25.069 1.00 91.00 333 LEU A O 1
ATOM 2482 N N . ASN A 1 334 ? -2.635 -2.315 27.193 1.00 88.31 334 ASN A N 1
ATOM 2483 C CA . ASN A 1 334 ? -1.892 -1.205 27.811 1.00 88.31 334 ASN A CA 1
ATOM 2484 C C . ASN A 1 334 ? -2.351 0.210 27.391 1.00 88.31 334 ASN A C 1
ATOM 2486 O O . ASN A 1 334 ? -1.559 1.155 27.356 1.00 88.31 334 ASN A O 1
ATOM 2490 N N . ILE A 1 335 ? -3.629 0.378 27.050 1.00 87.81 335 ILE A N 1
ATOM 2491 C CA . ILE A 1 335 ? -4.209 1.679 26.709 1.00 87.81 335 ILE A CA 1
ATOM 2492 C C . ILE A 1 335 ? -4.634 2.425 27.983 1.00 87.81 335 ILE A C 1
ATOM 2494 O O . ILE A 1 335 ? -5.294 1.868 28.854 1.00 87.81 335 ILE A O 1
ATOM 2498 N N . SER A 1 336 ? -4.268 3.701 28.127 1.00 87.50 336 SER A N 1
ATOM 2499 C CA . SER A 1 336 ? -4.741 4.509 29.260 1.00 87.50 336 SER A CA 1
ATOM 2500 C C . SER A 1 336 ? -6.225 4.854 29.109 1.00 87.50 336 SER A C 1
ATOM 2502 O O . SER A 1 336 ? -6.729 4.961 27.992 1.00 87.50 336 SER A O 1
ATOM 2504 N N . ASN A 1 337 ? -6.918 5.130 30.219 1.00 81.88 337 ASN A N 1
ATOM 2505 C CA . ASN A 1 337 ? -8.340 5.507 30.195 1.00 81.88 337 ASN A CA 1
ATOM 2506 C C . ASN A 1 337 ? -8.628 6.702 29.267 1.00 81.88 337 ASN A C 1
ATOM 2508 O O . ASN A 1 337 ? -9.607 6.686 28.529 1.00 81.88 337 ASN A O 1
ATOM 2512 N N . SER A 1 338 ? -7.751 7.711 29.256 1.00 84.19 338 SER A N 1
ATOM 2513 C CA . SER A 1 338 ? -7.877 8.880 28.375 1.00 84.19 338 SER A CA 1
ATOM 2514 C C . SER A 1 338 ? -7.823 8.528 26.885 1.00 84.19 338 SER A C 1
ATOM 2516 O O . SER A 1 338 ? -8.550 9.120 26.096 1.00 84.19 338 SER A O 1
ATOM 2518 N N . LYS A 1 339 ? -7.000 7.547 26.496 1.00 87.00 339 LYS A N 1
ATOM 2519 C CA . LYS A 1 339 ? -6.907 7.060 25.112 1.00 87.00 339 LYS A CA 1
ATOM 2520 C C . LYS A 1 339 ? -8.054 6.111 24.773 1.00 87.00 339 LYS A C 1
ATOM 2522 O O . LYS A 1 339 ? -8.556 6.123 23.658 1.00 87.00 339 LYS A O 1
ATOM 2527 N N . ALA A 1 340 ? -8.500 5.308 25.737 1.00 85.31 340 ALA A N 1
ATOM 2528 C CA . ALA A 1 340 ? -9.622 4.391 25.562 1.00 85.31 340 ALA A CA 1
ATOM 2529 C C . ALA A 1 340 ? -10.926 5.131 25.215 1.00 85.31 340 ALA A C 1
ATOM 2531 O O . ALA A 1 340 ? -11.696 4.662 24.384 1.00 85.31 340 ALA A O 1
ATOM 2532 N N . GLN A 1 341 ? -11.131 6.329 25.774 1.00 83.88 341 GLN A N 1
ATOM 2533 C CA . GLN A 1 341 ? -12.258 7.213 25.439 1.00 83.88 341 GLN A CA 1
ATOM 2534 C C . GLN A 1 341 ? -12.263 7.689 23.974 1.00 83.88 341 GLN A C 1
ATOM 2536 O O . GLN A 1 341 ? -13.278 8.192 23.499 1.00 83.88 341 GLN A O 1
ATOM 2541 N N . GLN A 1 342 ? -11.148 7.529 23.257 1.00 88.81 342 GLN A N 1
ATOM 2542 C CA . GLN A 1 342 ? -10.998 7.912 21.854 1.00 88.81 342 GLN A CA 1
ATOM 2543 C C . GLN A 1 342 ? -11.351 6.782 20.880 1.00 88.81 342 GLN A C 1
ATOM 2545 O O . GLN A 1 342 ? -11.218 6.958 19.672 1.00 88.81 342 GLN A O 1
ATOM 2550 N N . VAL A 1 343 ? -11.791 5.623 21.375 1.00 88.62 343 VAL A N 1
ATOM 2551 C CA . VAL A 1 343 ? -12.250 4.502 20.548 1.00 88.62 343 VAL A CA 1
ATOM 2552 C C . VAL A 1 343 ? -13.771 4.420 20.625 1.00 88.62 343 VAL A C 1
ATOM 2554 O O . VAL A 1 343 ? -14.345 4.324 21.709 1.00 88.62 343 VAL A O 1
ATOM 2557 N N . ARG A 1 344 ? -14.433 4.457 19.470 1.00 86.12 344 ARG A N 1
ATOM 2558 C CA . ARG A 1 344 ? -15.888 4.344 19.336 1.00 86.12 344 ARG A CA 1
ATOM 2559 C C . ARG A 1 344 ? -16.231 3.128 18.491 1.00 86.12 344 ARG A C 1
ATOM 2561 O O . ARG A 1 344 ? -15.555 2.860 17.508 1.00 86.12 344 ARG A O 1
ATOM 2568 N N . PHE A 1 345 ? -17.307 2.438 18.845 1.00 83.62 345 PHE A N 1
ATOM 2569 C CA . PHE A 1 345 ? -17.788 1.263 18.127 1.00 83.62 345 PHE A CA 1
ATOM 2570 C C . PHE A 1 345 ? -19.132 1.555 17.459 1.00 83.62 345 PHE A C 1
ATOM 2572 O O . PHE A 1 345 ? -19.987 2.223 18.042 1.00 83.62 345 PHE A O 1
ATOM 2579 N N . TYR A 1 346 ? -19.299 1.056 16.239 1.00 78.50 346 TYR A N 1
ATOM 2580 C CA . TYR A 1 346 ? -20.491 1.168 15.412 1.00 78.50 346 TYR A CA 1
ATOM 2581 C C . TYR A 1 346 ? -20.798 -0.203 14.794 1.00 78.50 346 TYR A C 1
ATOM 2583 O O . TYR A 1 346 ? -19.963 -0.785 14.101 1.00 78.50 346 TYR A O 1
ATOM 2591 N N . GLY A 1 347 ? -21.990 -0.733 15.048 1.00 67.88 347 GLY A N 1
ATOM 2592 C CA . GLY A 1 347 ? -22.405 -2.056 14.583 1.00 67.88 347 GLY A CA 1
ATOM 2593 C C . GLY A 1 347 ? -23.923 -2.185 14.574 1.00 67.88 347 GLY A C 1
ATOM 2594 O O . GLY A 1 347 ? -24.614 -1.460 15.296 1.00 67.88 347 GLY A O 1
ATOM 2595 N N . ASP A 1 348 ? -24.432 -3.082 13.730 1.00 60.19 348 ASP A N 1
ATOM 2596 C CA . ASP A 1 348 ? -25.865 -3.325 13.586 1.00 60.19 348 ASP A CA 1
ATOM 2597 C C . ASP A 1 348 ? -26.383 -4.101 14.805 1.00 60.19 348 ASP A C 1
ATOM 2599 O O . ASP A 1 348 ? -26.182 -5.307 14.952 1.00 60.19 348 ASP A O 1
ATOM 2603 N N . TYR A 1 349 ? -27.029 -3.385 15.724 1.00 53.00 349 TYR A N 1
ATOM 2604 C CA . TYR A 1 349 ? -27.611 -3.918 16.962 1.00 53.00 349 TYR A CA 1
ATOM 2605 C C . TYR A 1 349 ? -28.956 -4.626 16.711 1.00 53.00 349 TYR A C 1
ATOM 2607 O O . TYR A 1 349 ? -29.909 -4.495 17.480 1.00 53.00 349 TYR A O 1
ATOM 2615 N N . GLY A 1 350 ? -29.053 -5.384 15.619 1.00 45.81 350 GLY A N 1
ATOM 2616 C CA . GLY A 1 350 ? -30.305 -5.978 15.157 1.00 45.81 350 GLY A CA 1
ATOM 2617 C C . GLY A 1 350 ? -30.822 -7.165 15.977 1.00 45.81 350 GLY A C 1
ATOM 2618 O O . GLY A 1 350 ? -31.968 -7.562 15.783 1.00 45.81 350 GLY A O 1
ATOM 2619 N N . VAL A 1 351 ? -30.042 -7.761 16.890 1.00 39.06 351 VAL A N 1
ATOM 2620 C CA . VAL A 1 351 ? -30.480 -8.987 17.580 1.00 39.06 351 VAL A CA 1
ATOM 2621 C C . VAL A 1 351 ? -30.109 -8.973 19.062 1.00 39.06 351 VAL A C 1
ATOM 2623 O O . VAL A 1 351 ? -28.944 -9.083 19.435 1.00 39.06 351 VAL A O 1
ATOM 2626 N N . GLN A 1 352 ? -31.131 -8.923 19.921 1.00 42.91 352 GLN A N 1
ATOM 2627 C CA . GLN A 1 352 ? -31.075 -9.201 21.365 1.00 42.91 352 GLN A CA 1
ATOM 2628 C C . GLN A 1 352 ? -30.737 -10.679 21.686 1.00 42.91 352 GLN A C 1
ATOM 2630 O O . GLN A 1 352 ? -31.330 -11.291 22.572 1.00 42.91 352 GLN A O 1
ATOM 2635 N N . GLY A 1 353 ? -29.812 -11.294 20.951 1.00 42.62 353 GLY A N 1
ATOM 2636 C CA . GLY A 1 353 ? -29.483 -12.712 21.058 1.00 42.62 353 GLY A CA 1
ATOM 2637 C C . GLY A 1 353 ? -28.026 -12.911 21.442 1.00 42.62 353 GLY A C 1
ATOM 2638 O O . GLY A 1 353 ? -27.181 -12.883 20.566 1.00 42.62 353 GLY A O 1
ATOM 2639 N N . VAL A 1 354 ? -27.767 -13.077 22.745 1.00 39.78 354 VAL A N 1
ATOM 2640 C CA . VAL A 1 354 ? -26.696 -13.854 23.431 1.00 39.78 354 VAL A CA 1
ATOM 2641 C C . VAL A 1 354 ? -25.3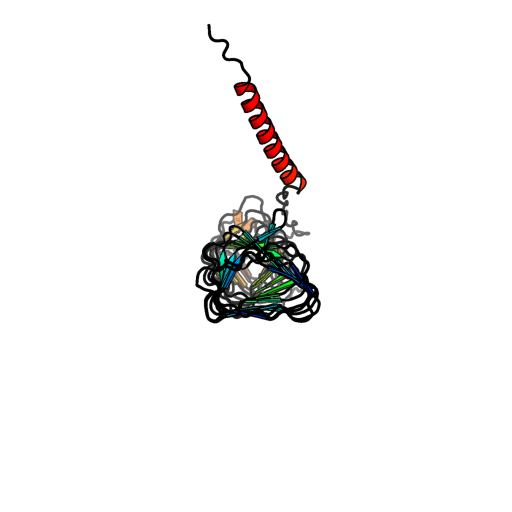31 -14.054 22.730 1.00 39.78 354 VAL A C 1
ATOM 2643 O O . VAL A 1 354 ? -24.650 -15.055 22.938 1.00 39.78 354 VAL A O 1
ATOM 2646 N N . GLY A 1 355 ? -24.896 -13.098 21.925 1.00 44.41 355 GLY A N 1
ATOM 2647 C CA . GLY A 1 355 ? -23.578 -13.051 21.322 1.00 44.41 355 GLY A CA 1
ATOM 2648 C C . GLY A 1 355 ? -22.657 -12.161 22.140 1.00 44.41 355 GLY A C 1
ATOM 2649 O O . GLY A 1 355 ? -22.933 -10.972 22.294 1.00 44.41 355 GLY A O 1
ATOM 2650 N N . PHE A 1 356 ? -21.570 -12.707 22.683 1.00 48.16 356 PHE A N 1
ATOM 2651 C CA . PHE A 1 356 ? -20.586 -11.907 23.410 1.00 48.16 356 PHE A CA 1
ATOM 2652 C C . PHE A 1 356 ? -19.737 -11.113 22.412 1.00 48.16 356 PHE A C 1
ATOM 2654 O O . PHE A 1 356 ? -18.913 -11.676 21.698 1.00 48.16 356 PHE A O 1
ATOM 2661 N N . TYR A 1 357 ? -19.945 -9.800 22.364 1.00 53.34 357 TYR A N 1
ATOM 2662 C CA . TYR A 1 357 ? -18.993 -8.859 21.780 1.00 53.34 357 TYR A CA 1
ATOM 2663 C C . TYR A 1 357 ? -17.896 -8.624 22.816 1.00 53.34 357 TYR A C 1
ATOM 2665 O O . TYR A 1 357 ? -18.205 -8.264 23.956 1.00 53.34 357 TYR A O 1
ATOM 2673 N N . GLN A 1 358 ? -16.630 -8.822 22.454 1.00 55.19 358 GLN A N 1
ATOM 2674 C CA . GLN A 1 358 ? -15.520 -8.557 23.365 1.00 55.19 358 GLN A CA 1
ATOM 2675 C C . GLN A 1 358 ? -14.676 -7.406 22.828 1.00 55.19 358 GLN A C 1
ATOM 2677 O O . GLN A 1 358 ? -13.800 -7.586 21.988 1.00 55.19 358 GLN A O 1
ATOM 2682 N N . ALA A 1 359 ? -14.941 -6.203 23.339 1.00 61.44 359 ALA A N 1
ATOM 2683 C CA . ALA A 1 359 ? -13.961 -5.130 23.288 1.00 61.44 359 ALA A CA 1
ATOM 2684 C C . ALA A 1 359 ? -13.166 -5.161 24.592 1.00 61.44 359 ALA A C 1
ATOM 2686 O O . ALA A 1 359 ? -13.740 -5.056 25.678 1.00 61.44 359 ALA A O 1
ATOM 2687 N N . GLN A 1 360 ? -11.850 -5.310 24.496 1.00 70.50 360 GLN A N 1
ATOM 2688 C CA . GLN A 1 360 ? -10.960 -5.217 25.648 1.00 70.50 360 GLN A CA 1
ATOM 2689 C C . GLN A 1 360 ? -10.023 -4.030 25.490 1.00 70.50 360 GLN A C 1
ATOM 2691 O O . GLN A 1 360 ? -9.138 -4.018 24.635 1.00 70.50 360 GLN A O 1
ATOM 2696 N N . LEU A 1 361 ? -10.194 -3.040 26.362 1.00 70.69 361 LEU A N 1
ATOM 2697 C CA . LEU A 1 361 ? -9.275 -1.914 26.482 1.00 70.69 361 LEU A CA 1
ATOM 2698 C C . LEU A 1 361 ? -8.584 -2.026 27.839 1.00 70.69 361 LEU A C 1
ATOM 2700 O O . LEU A 1 361 ? -9.237 -1.990 28.881 1.00 70.69 361 LEU A O 1
ATOM 2704 N N . ASN A 1 362 ? -7.260 -2.194 27.819 1.00 68.81 362 ASN A N 1
ATOM 2705 C CA . ASN A 1 362 ? -6.438 -2.348 29.025 1.00 68.81 362 ASN A CA 1
ATOM 2706 C C . ASN A 1 362 ? -6.810 -3.580 29.875 1.00 68.81 362 ASN A C 1
ATOM 2708 O O . ASN A 1 362 ? -6.856 -3.509 31.100 1.00 68.81 362 ASN A O 1
ATOM 2712 N N . GLY A 1 363 ? -7.168 -4.692 29.224 1.00 66.31 363 GLY A N 1
ATOM 2713 C CA . GLY A 1 363 ? -7.609 -5.923 29.895 1.00 66.31 363 GLY A CA 1
ATOM 2714 C C . GLY A 1 363 ? -9.014 -5.858 30.510 1.00 66.31 363 GLY A C 1
ATOM 2715 O O . GLY A 1 363 ? -9.558 -6.892 30.894 1.00 66.31 363 GLY A O 1
ATOM 2716 N N . ASN A 1 364 ? -9.645 -4.681 30.551 1.00 68.12 364 ASN A N 1
ATOM 2717 C CA . ASN A 1 364 ? -11.028 -4.541 30.989 1.00 68.12 364 ASN A CA 1
ATOM 2718 C C . ASN A 1 364 ? -11.969 -4.865 29.830 1.00 68.12 364 ASN A C 1
ATOM 2720 O O . ASN A 1 364 ? -11.889 -4.256 28.762 1.00 68.12 364 ASN A O 1
ATOM 2724 N N . THR A 1 365 ? -12.880 -5.812 30.056 1.00 67.44 365 THR A N 1
ATOM 2725 C CA . THR A 1 365 ? -13.946 -6.121 29.098 1.00 67.44 365 THR A CA 1
ATOM 2726 C C . THR A 1 365 ? -14.971 -4.992 29.132 1.00 67.44 365 THR A C 1
ATOM 2728 O O . THR A 1 365 ? -15.598 -4.747 30.163 1.00 67.44 365 THR A O 1
ATOM 2731 N N . LEU A 1 366 ? -15.134 -4.291 28.014 1.00 63.00 366 LEU A N 1
ATOM 2732 C CA . LEU A 1 366 ? -16.186 -3.301 27.840 1.00 63.00 366 LEU A CA 1
ATOM 2733 C C . LEU A 1 366 ? -17.495 -4.028 27.546 1.00 63.00 366 LEU A C 1
ATOM 2735 O O . LEU A 1 366 ? -17.589 -4.793 26.588 1.00 63.00 366 LEU A O 1
ATOM 2739 N N . THR A 1 367 ? -18.508 -3.793 28.373 1.00 53.91 367 THR A N 1
ATOM 2740 C CA . THR A 1 367 ? -19.849 -4.324 28.137 1.00 53.91 367 THR A CA 1
ATOM 2741 C C . THR A 1 367 ? -20.659 -3.382 27.227 1.00 53.91 367 THR A C 1
ATOM 2743 O O . THR A 1 367 ? -20.493 -2.162 27.318 1.00 53.91 367 THR A O 1
ATOM 2746 N N . PRO A 1 368 ? -21.577 -3.923 26.396 1.00 48.41 368 PRO A N 1
ATOM 2747 C CA . PRO A 1 368 ? -22.549 -3.221 25.530 1.00 48.41 368 PRO A CA 1
ATOM 2748 C C . PRO A 1 368 ? -23.254 -1.942 26.036 1.00 48.41 368 PRO A C 1
ATOM 2750 O O . PRO A 1 368 ? -23.836 -1.216 25.235 1.00 48.41 368 PRO A O 1
ATOM 2753 N N . GLY A 1 369 ? -23.202 -1.612 27.329 1.00 44.38 369 GLY A N 1
ATOM 2754 C CA . GLY A 1 369 ? -23.836 -0.416 27.906 1.00 44.38 369 GLY A CA 1
ATOM 2755 C C . GLY A 1 369 ? -22.940 0.822 28.046 1.00 44.38 369 GLY A C 1
ATOM 2756 O O . GLY A 1 369 ? -23.462 1.908 28.272 1.00 44.38 369 GLY A O 1
ATOM 2757 N N . ASN A 1 370 ? -21.616 0.691 27.903 1.00 48.66 370 ASN A N 1
ATOM 2758 C CA . ASN A 1 370 ? -20.663 1.794 28.129 1.00 48.66 370 ASN A CA 1
ATOM 2759 C C . ASN A 1 370 ? -20.226 2.516 26.843 1.00 48.66 370 ASN A C 1
ATOM 2761 O O . ASN A 1 370 ? -19.317 3.347 26.870 1.00 48.66 370 ASN A O 1
ATOM 2765 N N . PHE A 1 371 ? -20.847 2.199 25.707 1.00 53.97 371 PHE A N 1
ATOM 2766 C CA . PHE A 1 371 ? -20.521 2.820 24.430 1.00 53.97 371 PHE A CA 1
ATOM 2767 C C . PHE A 1 371 ? -21.234 4.172 24.295 1.00 53.97 371 PHE A C 1
ATOM 2769 O O . PHE A 1 371 ? -22.456 4.263 24.398 1.00 53.97 371 PHE A O 1
ATOM 2776 N N . LEU A 1 372 ? -20.473 5.239 24.035 1.00 47.62 372 LEU A N 1
ATOM 2777 C CA . LEU A 1 372 ? -21.033 6.489 23.523 1.00 47.62 372 LEU A CA 1
ATOM 2778 C C . LEU A 1 372 ? -21.492 6.238 22.085 1.00 47.62 372 LEU A C 1
ATOM 2780 O O . LEU A 1 372 ? -20.694 6.300 21.146 1.00 47.62 372 LEU A O 1
ATOM 2784 N N . TYR A 1 373 ? -22.776 5.921 21.936 1.00 49.62 373 TYR A N 1
ATOM 2785 C CA . TYR A 1 373 ? -23.437 5.818 20.644 1.00 49.62 373 TYR A CA 1
ATOM 2786 C C . TYR A 1 373 ? -23.346 7.168 19.934 1.00 49.62 373 TYR A C 1
ATOM 2788 O O . TYR A 1 373 ? -23.859 8.174 20.422 1.00 49.62 373 TYR A O 1
ATOM 2796 N N . ALA A 1 374 ? -22.691 7.191 18.778 1.00 46.28 374 ALA A N 1
ATOM 2797 C CA . ALA A 1 374 ? -22.826 8.303 17.854 1.00 46.28 374 ALA A CA 1
ATOM 2798 C C . ALA A 1 374 ? -23.863 7.928 16.804 1.00 46.28 374 ALA A C 1
ATOM 2800 O O . ALA A 1 374 ? -23.773 6.881 16.168 1.00 46.28 374 ALA A O 1
ATOM 2801 N N . THR A 1 375 ? -24.848 8.800 16.631 1.00 46.03 375 THR A N 1
ATOM 2802 C CA . THR A 1 375 ? -25.909 8.677 15.627 1.00 46.03 375 THR A CA 1
ATOM 2803 C C . THR A 1 375 ? -25.402 8.873 14.196 1.00 46.03 375 THR A C 1
ATOM 2805 O O . THR A 1 375 ? -26.125 8.570 13.252 1.00 46.03 375 THR A O 1
ATOM 2808 N N . ALA A 1 376 ? -24.154 9.315 14.022 1.00 51.28 376 ALA A N 1
ATOM 2809 C CA . ALA A 1 376 ? -23.441 9.308 12.754 1.00 51.28 376 ALA A CA 1
ATOM 2810 C C . ALA A 1 376 ? -21.944 9.044 13.000 1.00 51.28 376 ALA A C 1
ATOM 2812 O O . ALA A 1 376 ? -21.408 9.515 14.010 1.00 51.28 376 ALA A O 1
ATOM 2813 N N . PRO A 1 377 ? -21.249 8.310 12.112 1.00 57.75 377 PRO A N 1
ATOM 2814 C CA . PRO A 1 377 ? -19.795 8.262 12.148 1.00 57.75 377 PRO A CA 1
ATOM 2815 C C . PRO A 1 377 ? -19.269 9.693 12.001 1.00 57.75 377 PRO A C 1
ATOM 2817 O O . PRO A 1 377 ? -19.627 10.388 11.048 1.00 57.75 377 PRO A O 1
ATOM 2820 N N . ASP A 1 378 ? -18.441 10.144 12.951 1.00 58.28 378 ASP A N 1
ATOM 2821 C CA . ASP A 1 378 ? -17.672 11.375 12.770 1.00 58.28 378 ASP A CA 1
ATOM 2822 C C . ASP A 1 378 ? -16.838 11.158 11.511 1.00 58.28 378 ASP A C 1
ATOM 2824 O O . ASP A 1 378 ? -15.923 10.328 11.500 1.00 58.28 378 ASP A O 1
ATOM 2828 N N . MET A 1 379 ? -17.235 11.822 10.423 1.00 56.84 379 MET A N 1
ATOM 2829 C CA . MET A 1 379 ? -16.655 11.571 9.113 1.00 56.84 379 MET A CA 1
ATOM 2830 C C . MET A 1 379 ? -15.141 11.732 9.202 1.00 56.84 379 MET A C 1
ATOM 2832 O O . MET A 1 379 ? -14.638 12.631 9.884 1.00 56.84 379 MET A O 1
ATOM 2836 N N . ILE A 1 380 ? -14.421 10.833 8.530 1.00 69.44 380 ILE A N 1
ATOM 2837 C CA . ILE A 1 380 ? -12.967 10.884 8.410 1.00 69.44 380 ILE A CA 1
ATOM 2838 C C . ILE A 1 380 ? -12.608 12.285 7.902 1.00 69.44 380 ILE A C 1
ATOM 2840 O O . ILE A 1 380 ? -12.791 12.594 6.726 1.00 69.44 380 ILE A O 1
ATOM 2844 N N . ASN A 1 381 ? -12.131 13.156 8.796 1.00 63.53 381 ASN A N 1
ATOM 2845 C CA . ASN A 1 381 ? -11.748 14.518 8.440 1.00 63.53 381 ASN A CA 1
ATOM 2846 C C . ASN A 1 381 ? -10.309 14.501 7.932 1.00 63.53 381 ASN A C 1
ATOM 2848 O O . ASN A 1 381 ? -9.373 14.995 8.565 1.00 63.53 381 ASN A O 1
ATOM 2852 N N . CYS A 1 382 ? -10.152 13.831 6.801 1.00 71.06 382 CYS A N 1
ATOM 2853 C CA . CYS A 1 382 ? -8.969 13.895 5.980 1.00 71.06 382 CYS A CA 1
ATOM 2854 C C . CYS A 1 382 ? -9.041 15.207 5.218 1.00 71.06 382 CYS A C 1
ATOM 2856 O O . CYS A 1 382 ? -9.567 15.250 4.111 1.00 71.06 382 CYS A O 1
ATOM 2858 N N . VAL A 1 383 ? -8.571 16.288 5.842 1.00 60.50 383 VAL A N 1
ATOM 2859 C CA . VAL A 1 383 ? -8.327 17.533 5.114 1.00 60.50 383 VAL A CA 1
ATOM 2860 C C . VAL A 1 383 ? -7.231 17.198 4.109 1.00 60.50 383 VAL A C 1
ATOM 2862 O O . VAL A 1 383 ? -6.114 16.933 4.556 1.00 60.50 383 VAL A O 1
ATOM 2865 N N . PRO A 1 384 ? -7.520 17.155 2.794 1.00 55.28 384 PRO A N 1
ATOM 2866 C CA . PRO A 1 384 ? -6.487 16.896 1.809 1.00 55.28 384 PRO A CA 1
ATOM 2867 C C . PRO A 1 384 ? -5.374 17.901 2.058 1.00 55.28 384 PRO A C 1
ATOM 2869 O O . PRO A 1 384 ? -5.647 19.101 2.148 1.00 55.28 384 PRO A O 1
ATOM 2872 N N . VAL A 1 385 ? -4.132 17.436 2.197 1.00 55.22 385 VAL A N 1
ATOM 2873 C CA . VAL A 1 385 ? -3.014 18.360 2.012 1.00 55.22 385 VAL A CA 1
ATOM 2874 C C . VAL A 1 385 ? -3.204 18.872 0.588 1.00 55.22 385 VAL A C 1
ATOM 2876 O O . VAL A 1 385 ? -3.242 18.037 -0.319 1.00 55.22 385 VAL A O 1
ATOM 2879 N N . PRO A 1 386 ? -3.443 20.178 0.371 1.00 47.19 386 PRO A N 1
ATOM 2880 C CA . PRO A 1 386 ? -3.685 20.675 -0.968 1.00 47.19 386 PRO A CA 1
ATOM 2881 C C . PRO A 1 386 ? -2.463 20.309 -1.802 1.00 47.19 386 PRO A C 1
ATOM 2883 O O . PRO A 1 386 ? -1.360 20.798 -1.550 1.00 47.19 386 PRO A O 1
ATOM 2886 N N . VAL A 1 387 ? -2.649 19.389 -2.751 1.00 51.00 387 VAL A N 1
ATOM 2887 C CA . VAL A 1 387 ? -1.648 19.146 -3.783 1.00 51.00 387 VAL A CA 1
ATOM 2888 C C . VAL A 1 387 ? -1.500 20.492 -4.480 1.00 51.00 387 VAL A C 1
ATOM 2890 O O . VAL A 1 387 ? -2.526 21.046 -4.891 1.00 51.00 387 VAL A O 1
ATOM 2893 N N . PRO A 1 388 ? -0.288 21.072 -4.556 1.00 48.03 388 PRO A N 1
ATOM 2894 C CA . PRO A 1 388 ? -0.110 22.326 -5.259 1.00 48.03 388 PRO A CA 1
ATOM 2895 C C . PRO A 1 388 ? -0.710 22.165 -6.650 1.00 48.03 388 PRO A C 1
ATOM 2897 O O . PRO A 1 388 ? -0.366 21.227 -7.370 1.00 48.03 388 PRO A O 1
ATOM 2900 N N . GLU A 1 389 ? -1.660 23.027 -7.006 1.00 53.50 389 GLU A N 1
ATOM 2901 C CA . GLU A 1 389 ? -2.274 22.951 -8.326 1.00 53.50 389 GLU A CA 1
ATOM 2902 C C . GLU A 1 389 ? -1.165 22.994 -9.391 1.00 53.50 389 GLU A C 1
ATOM 2904 O O . GLU A 1 389 ? -0.138 23.642 -9.159 1.00 53.50 389 GLU A O 1
ATOM 2909 N N . PRO A 1 390 ? -1.329 22.360 -10.567 1.00 51.91 390 PRO A N 1
ATOM 2910 C CA . PRO A 1 390 ? -0.330 22.410 -11.639 1.00 51.91 390 PRO A CA 1
ATOM 2911 C C . PRO A 1 390 ? 0.164 23.836 -11.952 1.00 51.91 390 PRO A C 1
ATOM 2913 O O . PRO A 1 390 ? 1.338 24.046 -12.256 1.00 51.91 390 PRO A O 1
ATOM 2916 N N . SER A 1 391 ? -0.711 24.833 -11.782 1.00 59.28 391 SER A N 1
ATOM 2917 C CA . SER A 1 391 ? -0.416 26.270 -11.855 1.00 59.28 391 SER A CA 1
ATOM 2918 C C . SER A 1 391 ? 0.699 26.720 -10.900 1.00 59.28 391 SER A C 1
ATOM 2920 O O . SER A 1 391 ? 1.522 27.553 -11.273 1.00 59.28 391 SER A O 1
ATOM 2922 N N . THR A 1 392 ? 0.792 26.133 -9.708 1.00 61.94 392 THR A N 1
ATOM 2923 C CA . THR A 1 392 ? 1.813 26.419 -8.689 1.00 61.94 392 THR A CA 1
ATOM 2924 C C . THR A 1 392 ? 3.199 25.980 -9.155 1.00 61.94 392 THR A C 1
ATOM 2926 O O . THR A 1 392 ? 4.166 26.733 -9.029 1.00 61.94 392 THR A O 1
ATOM 2929 N N . TYR A 1 393 ? 3.304 24.794 -9.762 1.00 57.09 393 TYR A N 1
ATOM 2930 C CA . TYR A 1 393 ? 4.561 24.310 -10.339 1.00 57.09 393 TYR A CA 1
ATOM 2931 C C . TYR A 1 393 ? 4.969 25.132 -11.568 1.00 57.09 393 TYR A C 1
ATOM 2933 O O . TYR A 1 393 ? 6.141 25.487 -11.714 1.00 57.09 393 TYR A O 1
ATOM 2941 N N . ILE A 1 394 ? 4.000 25.508 -12.410 1.00 61.91 394 ILE A N 1
ATOM 2942 C CA . ILE A 1 394 ? 4.225 26.380 -13.573 1.00 61.91 394 ILE A CA 1
ATOM 2943 C C . ILE A 1 394 ? 4.707 27.768 -13.129 1.00 61.91 394 ILE A C 1
ATOM 2945 O O . ILE A 1 394 ? 5.676 28.283 -13.687 1.00 61.91 394 ILE A O 1
ATOM 2949 N N . MET A 1 395 ? 4.094 28.364 -12.102 1.00 66.50 395 MET A N 1
ATOM 2950 C CA . MET A 1 395 ? 4.523 29.655 -11.554 1.00 66.50 395 MET A CA 1
ATOM 2951 C C . MET A 1 395 ? 5.911 29.578 -10.914 1.00 66.50 395 MET A C 1
ATOM 2953 O O . MET A 1 395 ? 6.723 30.475 -11.132 1.00 66.50 395 MET A O 1
ATOM 2957 N N . GLY A 1 396 ? 6.218 28.501 -10.183 1.00 67.06 396 GLY A N 1
ATOM 2958 C CA . GLY A 1 396 ? 7.555 28.269 -9.633 1.00 67.06 396 GLY A CA 1
ATOM 2959 C C . GLY A 1 396 ? 8.624 28.175 -10.727 1.00 67.06 396 GLY A C 1
ATOM 2960 O O . GLY A 1 396 ? 9.660 28.840 -10.647 1.00 67.06 396 GLY A O 1
ATOM 2961 N N . GLY A 1 397 ? 8.345 27.422 -11.796 1.00 69.25 397 GLY A N 1
ATOM 2962 C CA . GLY A 1 397 ? 9.216 27.334 -12.970 1.00 69.25 397 GLY A CA 1
ATOM 2963 C C . GLY A 1 397 ? 9.392 28.681 -13.679 1.00 69.25 397 GLY A C 1
ATOM 2964 O O . GLY A 1 397 ? 10.518 29.086 -13.972 1.00 69.25 397 GLY A O 1
ATOM 2965 N N . ALA A 1 398 ? 8.301 29.421 -13.891 1.00 71.69 398 ALA A N 1
ATOM 2966 C CA . ALA A 1 398 ? 8.337 30.747 -14.506 1.00 71.69 398 ALA A CA 1
ATOM 2967 C C . ALA A 1 398 ? 9.150 31.755 -13.675 1.00 71.69 398 ALA A C 1
ATOM 2969 O O . ALA A 1 398 ? 9.926 32.530 -14.238 1.00 71.69 398 ALA A O 1
ATOM 2970 N N . LEU A 1 399 ? 9.036 31.713 -12.343 1.00 80.62 399 LEU A N 1
ATOM 2971 C CA . LEU A 1 399 ? 9.813 32.563 -11.441 1.00 80.62 399 LEU A CA 1
ATOM 2972 C C . LEU A 1 399 ? 11.315 32.248 -11.523 1.00 80.62 399 LEU A C 1
ATOM 2974 O O . LEU A 1 399 ? 12.130 33.166 -11.596 1.00 80.62 399 LEU A O 1
ATOM 2978 N N . MET A 1 400 ? 11.689 30.968 -11.580 1.00 76.81 400 MET A N 1
ATOM 2979 C CA . MET A 1 400 ? 13.088 30.548 -11.742 1.00 76.81 400 MET A CA 1
ATOM 2980 C C . MET A 1 400 ? 13.679 30.997 -13.084 1.00 76.81 400 MET A C 1
ATOM 2982 O O . MET A 1 400 ? 14.818 31.476 -13.135 1.00 76.81 400 MET A O 1
ATOM 2986 N N . ILE A 1 401 ? 12.902 30.909 -14.168 1.00 83.00 401 ILE A N 1
ATOM 2987 C CA . ILE A 1 401 ? 13.303 31.430 -15.483 1.00 83.00 401 ILE A CA 1
ATOM 2988 C C . ILE A 1 401 ? 13.479 32.951 -15.412 1.00 83.00 401 ILE A C 1
ATOM 2990 O O . ILE A 1 401 ? 14.514 33.466 -15.835 1.00 83.00 401 ILE A O 1
ATOM 2994 N N . ALA A 1 402 ? 12.528 33.672 -14.811 1.00 83.00 402 ALA A N 1
ATOM 2995 C CA . ALA A 1 402 ? 12.601 35.124 -14.659 1.00 83.00 402 ALA A CA 1
ATOM 2996 C C . ALA A 1 402 ? 13.828 35.568 -13.843 1.00 83.00 402 ALA A C 1
ATOM 2998 O O . ALA A 1 402 ? 14.525 36.500 -14.251 1.00 83.00 402 ALA A O 1
ATOM 2999 N N . LEU A 1 403 ? 14.147 34.875 -12.744 1.00 85.31 403 LEU A N 1
ATOM 3000 C CA . LEU A 1 403 ? 15.344 35.128 -11.933 1.00 85.31 403 LEU A CA 1
ATOM 3001 C C . LEU A 1 403 ? 16.631 34.870 -12.721 1.00 85.31 403 LEU A C 1
ATOM 3003 O O . LEU A 1 403 ? 17.563 35.673 -12.668 1.00 85.31 403 LEU A O 1
ATOM 3007 N N . THR A 1 404 ? 16.668 33.796 -13.510 1.00 84.50 404 THR A N 1
ATOM 3008 C CA . THR A 1 404 ? 17.822 33.476 -14.363 1.00 84.50 404 THR A CA 1
ATOM 3009 C C . THR A 1 404 ? 18.026 34.547 -15.440 1.00 84.50 404 THR A C 1
ATOM 3011 O O . THR A 1 404 ? 19.146 35.023 -15.646 1.00 84.50 404 THR A O 1
ATOM 3014 N N . CYS A 1 405 ? 16.945 34.992 -16.087 1.00 87.06 405 CYS A N 1
ATOM 3015 C CA . CYS A 1 405 ? 16.978 36.078 -17.067 1.00 87.06 405 CYS A CA 1
ATOM 3016 C C . CYS A 1 405 ? 17.404 37.415 -16.442 1.00 87.06 405 CYS A C 1
ATOM 3018 O O . CYS A 1 405 ? 18.215 38.137 -17.032 1.00 87.06 405 CYS A O 1
ATOM 3020 N N . PHE A 1 406 ? 16.894 37.743 -15.251 1.00 91.44 406 PHE A N 1
ATOM 3021 C CA . PHE A 1 406 ? 17.285 38.939 -14.503 1.00 91.44 406 PHE A CA 1
ATOM 3022 C C . PHE A 1 406 ? 18.782 38.928 -14.194 1.00 91.44 406 PHE A C 1
ATOM 3024 O O . PHE A 1 406 ? 19.484 39.905 -14.463 1.00 91.44 406 PHE A O 1
ATOM 3031 N N . GLU A 1 407 ? 19.294 37.802 -13.707 1.00 87.25 407 GLU A N 1
ATOM 3032 C CA . GLU A 1 407 ? 20.683 37.695 -13.283 1.00 87.25 407 GLU A CA 1
ATOM 3033 C C . GLU A 1 407 ? 21.662 37.712 -14.461 1.00 87.25 407 GLU A C 1
ATOM 3035 O O . GLU A 1 407 ? 22.725 38.340 -14.403 1.00 87.25 407 GLU A O 1
ATOM 3040 N N . TRP A 1 408 ? 21.268 37.125 -15.591 1.00 87.44 408 TRP A N 1
ATOM 3041 C CA . TRP A 1 408 ? 21.998 37.268 -16.848 1.00 87.44 408 TRP A CA 1
ATOM 3042 C C . TRP A 1 408 ? 22.055 38.726 -17.326 1.00 87.44 408 TRP A C 1
ATOM 3044 O O . TRP A 1 408 ? 23.123 39.216 -17.714 1.00 87.44 408 TRP A O 1
ATOM 3054 N N . ARG A 1 409 ? 20.932 39.455 -17.246 1.00 90.38 409 ARG A N 1
ATOM 3055 C CA . ARG A 1 409 ? 20.867 40.880 -17.609 1.00 90.38 409 ARG A CA 1
ATOM 3056 C C . ARG A 1 409 ? 21.733 41.738 -16.682 1.00 90.38 409 ARG A C 1
ATOM 3058 O O . ARG A 1 409 ? 22.470 42.593 -17.175 1.00 90.38 409 ARG A O 1
ATOM 3065 N N . ARG A 1 410 ? 21.716 41.471 -15.371 1.00 92.25 410 ARG A N 1
ATOM 3066 C CA . ARG A 1 410 ? 22.561 42.145 -14.368 1.00 92.25 410 ARG A CA 1
ATOM 3067 C C . ARG A 1 410 ? 24.049 41.982 -14.678 1.00 92.25 410 ARG A C 1
ATOM 3069 O O . ARG A 1 410 ? 24.778 42.972 -14.723 1.00 92.25 410 ARG A O 1
ATOM 3076 N N . ARG A 1 411 ? 24.490 40.755 -14.978 1.00 88.56 411 ARG A N 1
ATOM 3077 C CA . ARG A 1 411 ? 25.888 40.466 -15.353 1.00 88.56 411 ARG A CA 1
ATOM 3078 C C . ARG A 1 411 ? 26.317 41.181 -16.634 1.00 88.56 411 ARG A C 1
ATOM 3080 O O . ARG A 1 411 ? 27.466 41.605 -16.734 1.00 88.56 411 ARG A O 1
ATOM 3087 N N . ARG A 1 412 ? 25.419 41.334 -17.615 1.00 87.25 412 ARG A N 1
ATOM 3088 C CA . ARG A 1 412 ? 25.706 42.127 -18.823 1.00 87.25 412 ARG A CA 1
ATOM 3089 C C . ARG A 1 412 ? 25.867 43.613 -18.511 1.00 87.25 412 ARG A C 1
ATOM 3091 O O . ARG A 1 412 ? 26.821 44.205 -18.999 1.00 87.25 412 ARG A O 1
ATOM 3098 N N . ALA A 1 413 ? 25.003 44.180 -17.670 1.00 84.94 413 ALA A N 1
ATOM 3099 C CA . ALA A 1 413 ? 25.078 45.590 -17.284 1.00 84.94 413 ALA A CA 1
ATOM 3100 C C . ALA A 1 413 ? 26.380 45.933 -16.533 1.00 84.94 413 ALA A C 1
ATOM 3102 O O . ALA A 1 413 ? 26.986 46.970 -16.788 1.00 84.94 413 ALA A O 1
ATOM 3103 N N . GLN A 1 414 ? 26.856 45.033 -15.665 1.00 84.06 414 GLN A N 1
ATOM 3104 C CA . GLN A 1 414 ? 28.129 45.207 -14.953 1.00 84.06 414 GLN A CA 1
ATOM 3105 C C . GLN A 1 414 ? 29.346 45.166 -15.886 1.00 84.06 414 GLN A C 1
ATOM 3107 O O . GLN A 1 414 ? 30.306 45.897 -15.669 1.00 84.06 414 GLN A O 1
ATOM 3112 N N . LYS A 1 415 ? 29.306 44.352 -16.949 1.00 78.25 415 LYS A N 1
ATOM 3113 C CA . LYS A 1 415 ? 30.379 44.305 -17.957 1.00 78.25 415 LYS A CA 1
ATOM 3114 C C . LYS A 1 415 ? 30.403 45.527 -18.878 1.00 78.25 415 LYS A C 1
ATOM 3116 O O . LYS A 1 415 ? 31.427 45.778 -19.501 1.00 78.25 415 LYS A O 1
ATOM 3121 N N . SER A 1 416 ? 29.294 46.257 -18.986 1.00 68.75 416 SER A N 1
ATOM 3122 C CA . SER A 1 416 ? 29.192 47.461 -19.817 1.00 68.75 416 SER A CA 1
ATOM 3123 C C . SER A 1 416 ? 29.507 48.761 -19.083 1.00 68.75 416 SER A C 1
ATOM 3125 O O . SER A 1 416 ? 29.474 49.805 -19.726 1.00 68.75 416 SER A O 1
ATOM 3127 N N . SER A 1 417 ? 29.817 48.736 -17.780 1.00 60.41 417 SER A N 1
ATOM 3128 C CA . SER A 1 417 ? 30.405 49.912 -17.134 1.00 60.41 417 SER A CA 1
ATOM 3129 C C . SER A 1 417 ? 31.791 50.128 -17.740 1.00 60.41 417 SER A C 1
ATOM 3131 O O . SER A 1 417 ? 32.661 49.274 -17.549 1.00 60.41 417 SER A O 1
ATOM 3133 N N . PRO A 1 418 ? 32.019 51.225 -18.487 1.00 62.47 418 PRO A N 1
ATOM 3134 C CA . PRO A 1 418 ? 33.354 51.559 -18.941 1.00 62.47 418 PRO A CA 1
ATOM 3135 C C . PRO A 1 418 ? 34.224 51.670 -17.695 1.00 62.47 418 PRO A C 1
ATOM 3137 O O . PRO A 1 418 ? 33.821 52.300 -16.716 1.00 62.47 418 PRO A O 1
ATOM 3140 N N . ASN A 1 419 ? 35.397 51.045 -17.722 1.00 59.97 419 ASN A N 1
ATOM 3141 C CA . ASN A 1 419 ? 36.454 51.355 -16.775 1.00 59.97 419 ASN A CA 1
ATOM 3142 C C . ASN A 1 419 ? 36.797 52.836 -16.990 1.00 59.97 419 ASN A C 1
ATOM 3144 O O . ASN A 1 419 ? 37.624 53.170 -17.835 1.00 59.97 419 ASN A O 1
ATOM 3148 N N . VAL A 1 420 ? 36.112 53.735 -16.282 1.00 60.75 420 VAL A N 1
ATOM 3149 C CA . VAL A 1 420 ? 36.523 55.133 -16.154 1.00 60.75 420 VAL A CA 1
ATOM 3150 C C . VAL A 1 420 ? 37.655 55.121 -15.132 1.00 60.75 420 VAL A C 1
ATOM 3152 O O . VAL A 1 420 ? 37.476 55.433 -13.959 1.00 60.75 420 VAL A O 1
ATOM 3155 N N . GLY A 1 421 ? 38.795 54.595 -15.577 1.00 62.66 421 GLY A N 1
ATOM 3156 C CA . GLY A 1 421 ? 40.072 54.768 -14.914 1.00 62.66 421 GLY A CA 1
ATOM 3157 C C . GLY A 1 421 ? 40.587 56.171 -15.203 1.00 62.66 421 GLY A C 1
ATOM 3158 O O . GLY A 1 421 ? 40.455 56.656 -16.327 1.00 62.66 421 GLY A O 1
ATOM 3159 N N . ALA A 1 422 ? 41.099 56.779 -14.136 1.00 44.25 422 ALA A N 1
ATOM 3160 C CA . ALA A 1 422 ? 41.847 58.026 -14.089 1.00 44.25 422 ALA A CA 1
ATOM 3161 C C . ALA A 1 422 ? 43.035 58.080 -15.061 1.00 44.25 422 ALA A C 1
ATOM 3163 O O . ALA A 1 422 ? 43.547 56.998 -15.436 1.00 44.25 422 ALA A O 1
#

Secondary structure (DSSP, 8-state):
---------B--S--------S-----EEEEESS--EEE----TT-EE-EEEEEE--EEE-SSEEE-S-EEEEEES-EEEEESS-EEEE-EEETTEEEEEEE-SSSEEEEEESSPEEEEEEEEEEEESSSEEEE-S-EEEEEEEEEEEEESSEEEE-S-EE-TTPEEEEE-SSEEEEE--EEEEEEEEEESS-EEEE-TT--EEEEEEEEE-SSEEEE-S-EEEEEEEE-TT-EEEE-S-EEESS-EEESSSEEEESSSSSS-S--EEEESSEEE-TT--EEEEEEEEEE-EEEE--SS-S--EEEEEEEEEE-TT--EEEES--TT-EEEETT--HHHHTTEEE-------S----EEEETTEEEPTTS----SS----------PPPHHHHHHHHHHHHHHHHHHHHHHHHHHTS-----

=== Feature glossary ===
A reading guide for the features in this record.

Start from the sequence.

  · This is the polypeptide sequence — one letter per residue, N-terminus first. Length ranges from a few dozen residues for small domains to over a thousand for large multi-domain proteins.

Fold it, and you get atomic coordinates and the backbone conformation that goes with them.

  · Structure coordinates are given as an mmCIF _atom_site loop: one row per atom with element, residue name, chain id, sequence number, and x/y/z position in Å. Only the four main-chain atoms per residue are included here; side chains are omitted to keep the record compact.

  · Backbone dihedral angles. Every residue except chain termini has a φ (preceding-C → N → Cα → C) and a ψ (N → Cα → C → next-N). They are reported in degrees following the IUPAC sign convention. Secondary structure is essentially a statement about which (φ, ψ) basin each residue occupies.

  · The SS8 string is DSSP's per-residue secondary-structure call. α-helix (H) means an i→i+4 H-bond ladder; β-strand (E) means the residue participates in a β-sheet; 3₁₀ (G) and π (I) are tighter and wider helices; T/S are turns/bends; '-' is loop.

  · SS3 is a coarse helix/strand/coil call (letters a/b/c) made by the P-SEA algorithm from inter-Cα distances and dihedrals. It is less detailed than DSSP but needs only Cα positions.

Summarize the fold with a handful of shape descriptors and a per-residue structural alphabet.

  · Radius of gyration (Rg) is the root-mean-square distance of Cα atoms from their centroid — a single number for overall size and compactness. A globular domain of N residues has Rg ≈ 2.2·N^0.38 Å; an extended or disordered chain has a much larger Rg. The Cα contact count is the number of residue pairs whose Cα atoms are within 8 Å and are more than four positions apart in sequence — a standard proxy for tertiary packing density. The bounding box is the smallest axis-aligned box enclosing all Cα atoms.

  · The Foldseek 3Di string encodes local tertiary geometry as a 20-letter alphabet — one character per residue — derived from the relative positions of nearby Cα atoms. Unlike the amino-acid sequence, 3Di is a direct function of the 3D structure, so two proteins with the same fold have similar 3Di strings even at low sequence identity.

  · Solvent-accessible surface area (SASA) is the area in Å² traced out by the centre of a 1.4 Å probe sphere (a water molecule) rolled over the protein's van der Waals surface (Shrake–Rupley / Lee–Richards construction). Buried residues have near-zero SASA; fully exposed residues can exceed 200 Å². The total SASA scales roughly with the number of surface residues.

Ask how reliable the model is.

  · pLDDT (predicted Local Distance Difference Test) is AlphaFold's per-residue confidence score, ranging from 0 to 100. Values above 90 indicate high confidence (typically well-packed cores); 70–90 is confident; 50–70 low confidence; below 50 usually means the region is disordered or the prediction is unreliable there. AlphaFold stores pLDDT in the mmCIF B-factor column.

  · B-factor (Debye–Waller factor) reflects atomic displacement in the crystal lattice. It is an experimental observable (units Å²), not a prediction; low values mean the atom is pinned down, high values mean it moves or is heterogeneous across the crystal.

  · Predicted Aligned Error (PAE) is an AlphaFold confidence matrix: entry (i, j) is the expected error in the position of residue j, in ångströms, when the prediction is superimposed on the true structure at residue i. Low PAE within a block of residues means that block is internally rigid and well-predicted; high PAE between two blocks means their relative placement is uncertain even if each block individually is confident.

Place it in context: what it resembles, what it is annotated as, and how it looks.

  · Nearest PDB neighbors are the top structural matches found by Foldseek when searching this structure against the entire Protein Data Bank. Each hit reports a TM-score (0 to 1; >0.5 almost always implies the same fold) and an E-value. These are *structural* homologs — they may share no detectable sequence similarity.

  · Functional annotations link the protein to curated databases. InterPro entries identify conserved domains and families by matching the sequence against member-database signatures (Pfam, PROSITE, CDD, …). Gene Ontology (GO) terms describe molecular function, biological process, and cellular component in a controlled vocabulary. CATH places the structure in a hierarchical fold classification (Class/Architecture/Topology/Homologous-superfamily). The organism is the source species.

  · Three diagnostic plots accompany the record. The Cα contact map visualizes the tertiary structure as a 2D adjacency matrix (8 Å cutoff, sequence-local contacts suppressed). The Ramachandran plot shows the distribution of backbone (φ, ψ) torsions, with points in the α and β basins reflecting secondary structure content. The PAE plot shows AlphaFold's inter-residue confidence as a color matrix.

  · Six rendered views show the 3D structure from the faces of a cube — i.e. along ±x, ±y, ±z. Rendering representation is drawn randomly per protein from cartoon (secondary-structure ribbons), sticks (backbone bonds), or molecular surface; coloring is either N→C rainbow (blue at the N-terminus through red at the C-terminus) or one color per chain.